Protein AF-0000000085115257 (afdb_homodimer)

Radius of gyration: 22.12 Å; Cα contacts (8 Å, |Δi|>4): 1147; chains: 2; bounding box: 53×61×54 Å

pLDDT: mean 91.23, std 11.28, range [47.62, 98.94]

Foldseek 3Di:
DAAEEEEDFLDPPLCLLVLLQLLLVVCVVVPWQEEEAELDQCFLNVCLQVVDHLVVCVCQALLVLLLVLENVSNWDDSDPRYIYRTHHNQSVCLVVCAVPQAGPVGDRGYDDDDLLQSSLSSCVVCSVVGRYYYYGHHSRPDSSVSNSLLNHQEYEYRAEQAPVRLVRVVVVQVSNVVSCVPHDRNYDYLAYAYEQDDVPDPSSVVSVVVCCVVCVPRHDPQHYHPDPLSVCSSVPPCPDDPSNVVNSVSSVSVSVRSVVSVVVD/DAAEEEEDFLDPPLCLLVLLQLLLVVCVVVPWQEEEAELDQCFLNVCLQVVDHLVVCVCQALLVLLLVLENVSNWADSDPRYIYRTHHNQSVCLVVCAVPQAGPVGDRGYDDDDLLASSLSSCVVCSVVGRYYYYGHHSRPDSSVSNSLLNHQEYEYRAEQAPVRLVRVVVVQVSNVVSCVPHDRNYDYLAYAYEQDDVPDPSSVVSVVVVCVVCVPRHDPQHYHPDPLSVCSSVPRCPDDPSNVVNSVSSVSVSVSSVVSVVVD

Nearest PDB structures (foldseek):
  2bek-assembly2_D  TM=9.098E-01  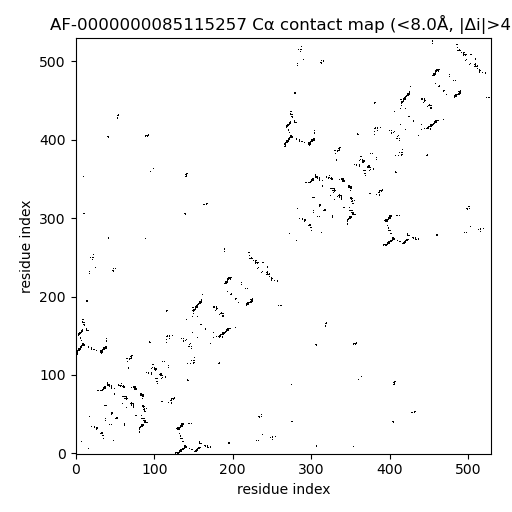e=1.626E-19  Thermus thermophilus HB27
  2bej-assembly1_A  TM=8.970E-01  e=1.491E-18  Thermus thermophilus HB27
  2oze-assembly1_A-2  TM=8.905E-01  e=1.981E-18  Streptococcus pyogenes
  8jmj-assembly1_B  TM=8.571E-01  e=1.573E-16  Helicobacter pylori 26695
  4pfs-assembly1_A  TM=8.790E-01  e=4.631E-16  Mycolicibacterium smegmatis MC2 155

Structure (mmCIF, N/CA/C/O backbone):
data_AF-0000000085115257-model_v1
#
loop_
_entity.id
_entity.type
_entity.pdbx_description
1 polymer 'Chromosome partitioning protein'
#
loop_
_atom_site.group_PDB
_atom_site.id
_atom_site.type_symbol
_atom_site.label_atom_id
_atom_site.label_alt_id
_ato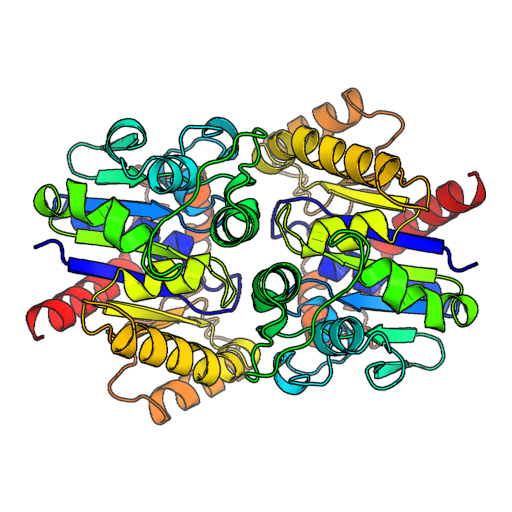m_site.label_comp_id
_atom_site.label_asym_id
_atom_site.label_entity_id
_atom_site.label_seq_id
_atom_site.pdbx_PDB_ins_code
_atom_site.Cartn_x
_atom_site.Cartn_y
_atom_site.Cartn_z
_atom_site.occupancy
_atom_site.B_iso_or_equiv
_atom_site.auth_seq_id
_atom_site.auth_comp_id
_atom_site.auth_asym_id
_atom_site.auth_atom_id
_atom_site.pdbx_PDB_model_num
ATOM 1 N N . MET A 1 1 ? 0.143 25.203 17.266 1 85.44 1 MET A N 1
ATOM 2 C CA . MET A 1 1 ? 0.621 23.984 16.625 1 85.44 1 MET A CA 1
ATOM 3 C C . MET A 1 1 ? -0.409 23.438 15.641 1 85.44 1 MET A C 1
ATOM 5 O O . MET A 1 1 ? -1.613 23.5 15.898 1 85.44 1 MET A O 1
ATOM 9 N N . ALA A 1 2 ? -0.031 23.016 14.406 1 96.69 2 ALA A N 1
ATOM 10 C CA . ALA A 1 2 ? -0.954 22.609 13.359 1 96.69 2 ALA A CA 1
ATOM 11 C C . ALA A 1 2 ? -1.779 21.406 13.789 1 96.69 2 ALA A C 1
ATOM 13 O O . ALA A 1 2 ? -1.256 20.484 14.422 1 96.69 2 ALA A O 1
ATOM 14 N N . ILE A 1 3 ? -3.072 21.5 13.703 1 98.25 3 ILE A N 1
ATOM 15 C CA . ILE A 1 3 ? -3.928 20.328 13.891 1 98.25 3 ILE A CA 1
ATOM 16 C C . ILE A 1 3 ? -3.748 19.359 12.727 1 98.25 3 ILE A C 1
ATOM 18 O O . ILE A 1 3 ? -3.996 19.719 11.57 1 98.25 3 ILE A O 1
ATOM 22 N N . THR A 1 4 ? -3.24 18.156 13.016 1 98.81 4 THR A N 1
ATOM 23 C CA . THR A 1 4 ? -2.992 17.172 11.969 1 98.81 4 THR A CA 1
ATOM 24 C C . THR A 1 4 ? -4.07 16.094 11.977 1 98.81 4 THR A C 1
ATOM 26 O O . THR A 1 4 ? -4.328 15.469 13.008 1 98.81 4 THR A O 1
ATOM 29 N N . ILE A 1 5 ? -4.77 15.883 10.82 1 98.88 5 ILE A N 1
ATOM 30 C CA . ILE A 1 5 ? -5.875 14.945 10.672 1 98.88 5 ILE A CA 1
ATOM 31 C C . ILE A 1 5 ? -5.555 13.938 9.562 1 98.88 5 ILE A C 1
ATOM 33 O O . ILE A 1 5 ? -5.273 14.328 8.43 1 98.88 5 ILE A O 1
ATOM 37 N N . THR A 1 6 ? -5.598 12.656 9.875 1 98.88 6 THR A N 1
ATOM 38 C CA . THR A 1 6 ? -5.383 11.594 8.891 1 98.88 6 THR A CA 1
ATOM 39 C C . THR A 1 6 ? -6.707 10.953 8.5 1 98.88 6 THR A C 1
ATOM 41 O O . THR A 1 6 ? -7.535 10.648 9.359 1 98.88 6 THR A O 1
ATOM 44 N N . MET A 1 7 ? -6.961 10.859 7.145 1 98.31 7 MET A N 1
ATOM 45 C CA . MET A 1 7 ? -8.055 10.047 6.617 1 98.31 7 MET A CA 1
ATOM 46 C C . MET A 1 7 ? -7.598 8.617 6.363 1 98.31 7 MET A C 1
ATOM 48 O O . MET A 1 7 ? -6.625 8.391 5.645 1 98.31 7 MET A O 1
ATOM 52 N N . GLY A 1 8 ? -8.359 7.645 7.035 1 96.62 8 GLY A N 1
ATOM 53 C CA . GLY A 1 8 ? -7.828 6.305 6.848 1 96.62 8 GLY A CA 1
ATOM 54 C C . GLY A 1 8 ? -8.883 5.219 6.977 1 96.62 8 GLY A C 1
ATOM 55 O O . GLY A 1 8 ? -9.969 5.465 7.504 1 96.62 8 GLY A O 1
ATOM 56 N N . ILE A 1 9 ? -8.609 4.086 6.418 1 93.75 9 ILE A N 1
ATOM 57 C CA . ILE A 1 9 ? -9.234 2.768 6.465 1 93.75 9 ILE A CA 1
ATOM 58 C C . ILE A 1 9 ? -8.531 1.827 5.492 1 93.75 9 ILE A C 1
ATOM 60 O O . ILE A 1 9 ? -7.918 2.275 4.52 1 93.75 9 ILE A O 1
ATOM 64 N N . GLN A 1 10 ? -8.461 0.568 5.812 1 90.75 10 GLN A N 1
ATOM 65 C CA . GLN A 1 10 ? -7.715 -0.356 4.965 1 90.75 10 GLN A CA 1
ATOM 66 C C . GLN A 1 10 ? -8.602 -0.924 3.859 1 90.75 10 GLN A C 1
ATOM 68 O O . GLN A 1 10 ? -8.617 -2.137 3.635 1 90.75 10 GLN A O 1
ATOM 73 N N . LYS A 1 11 ? -9.359 -0.089 3.297 1 86.88 11 LYS A N 1
ATOM 74 C CA . LYS A 1 11 ? -10.195 -0.419 2.145 1 86.88 11 LYS A CA 1
ATOM 75 C C . LYS A 1 11 ? -10.117 0.669 1.079 1 86.88 11 LYS A C 1
ATOM 77 O O . LYS A 1 11 ? -10.109 1.86 1.399 1 86.88 11 LYS A O 1
ATOM 82 N N . GLY A 1 12 ? -9.984 0.186 -0.191 1 83.19 12 GLY A N 1
ATOM 83 C CA . GLY A 1 12 ? -9.977 1.11 -1.312 1 83.19 12 GLY A CA 1
ATOM 84 C C . GLY A 1 12 ? -11.367 1.558 -1.729 1 83.19 12 GLY A C 1
ATOM 85 O O . GLY A 1 12 ? -12.359 0.925 -1.369 1 83.19 12 GLY A O 1
ATOM 86 N N . GLY A 1 13 ? -11.461 2.705 -2.355 1 80.94 13 GLY A N 1
ATOM 87 C CA . GLY A 1 13 ? -12.703 3.131 -2.971 1 80.94 13 GLY A CA 1
ATOM 88 C C . GLY A 1 13 ? -13.664 3.773 -1.99 1 80.94 13 GLY A C 1
ATOM 89 O O . GLY A 1 13 ? -14.828 4.031 -2.326 1 80.94 13 GLY A O 1
ATOM 90 N N . CYS A 1 14 ? -13.125 4.145 -0.83 1 84.62 14 CYS A N 1
ATOM 91 C CA . CYS A 1 14 ? -14 4.688 0.198 1 84.62 14 CYS A CA 1
ATOM 92 C C . CYS A 1 14 ? -14.008 6.211 0.158 1 84.62 14 CYS A C 1
ATOM 94 O O . CYS A 1 14 ? -14.633 6.855 1.003 1 84.62 14 CYS A O 1
ATOM 96 N N . GLY A 1 15 ? -13.203 6.832 -0.727 1 88.5 15 GLY A N 1
ATOM 97 C CA . GLY A 1 15 ? -13.234 8.281 -0.889 1 88.5 15 GLY A CA 1
ATOM 98 C C . GLY A 1 15 ? -12.188 8.992 -0.061 1 88.5 15 GLY A C 1
ATOM 99 O O . GLY A 1 15 ? -12.328 10.188 0.233 1 88.5 15 GLY A O 1
ATOM 100 N N . LYS A 1 16 ? -11.172 8.312 0.374 1 93.75 16 LYS A N 1
ATOM 101 C CA . LYS A 1 16 ? -10.141 8.906 1.217 1 93.75 16 LYS A CA 1
ATOM 102 C C . LYS A 1 16 ? -9.508 10.125 0.543 1 93.75 16 LYS A C 1
ATOM 104 O O . LYS A 1 16 ? -9.477 11.211 1.121 1 93.75 16 LYS A O 1
ATOM 109 N N . SER A 1 17 ? -9.031 9.961 -0.7 1 93.5 17 SER A N 1
ATOM 110 C CA . SER A 1 17 ? -8.32 11.023 -1.404 1 93.5 17 SER A CA 1
ATOM 111 C C . SER A 1 17 ? -9.242 12.195 -1.723 1 93.5 17 SER A C 1
ATOM 113 O O . SER A 1 17 ? -8.867 13.352 -1.559 1 93.5 17 SER A O 1
ATOM 115 N N . THR A 1 18 ? -10.469 11.852 -2.156 1 89.81 18 THR A N 1
ATOM 116 C CA . THR A 1 18 ? -11.445 12.891 -2.469 1 89.81 18 THR A CA 1
ATOM 117 C C . THR A 1 18 ? -11.797 13.695 -1.22 1 89.81 18 THR A C 1
ATOM 119 O O . THR A 1 18 ? -11.789 14.93 -1.247 1 89.81 18 THR A O 1
ATOM 122 N N . THR A 1 19 ? -12.062 12.977 -0.128 1 92.56 19 THR A N 1
ATOM 123 C CA . THR A 1 19 ? -12.414 13.641 1.123 1 92.56 19 THR A CA 1
ATOM 124 C C . THR A 1 19 ? -11.258 14.484 1.635 1 92.56 19 THR A C 1
ATOM 126 O O . THR A 1 19 ? -11.461 15.625 2.068 1 92.56 19 THR A O 1
ATOM 129 N N . THR A 1 20 ? -10.047 13.961 1.544 1 96.06 20 THR A N 1
ATOM 130 C CA . THR A 1 20 ? -8.867 14.703 1.974 1 96.06 20 THR A CA 1
ATOM 131 C C . THR A 1 20 ? -8.711 15.984 1.16 1 96.06 20 THR A C 1
ATOM 133 O O . THR A 1 20 ? -8.461 17.062 1.72 1 96.06 20 THR A O 1
ATOM 136 N N . GLY A 1 21 ? -8.867 15.852 -0.143 1 93.94 21 GLY A N 1
ATOM 137 C CA . GLY A 1 21 ? -8.75 17.016 -1.018 1 93.94 21 GLY A CA 1
ATOM 138 C C . GLY A 1 21 ? -9.812 18.062 -0.76 1 93.94 21 GLY A C 1
ATOM 139 O O . GLY A 1 21 ? -9.516 19.25 -0.692 1 93.94 21 GLY A O 1
ATOM 140 N N . VAL A 1 22 ? -11.039 17.641 -0.618 1 91.81 22 VAL A N 1
ATOM 141 C CA . VAL A 1 22 ? -12.164 18.547 -0.388 1 91.81 22 VAL A CA 1
ATOM 142 C C . VAL A 1 22 ? -11.984 19.25 0.956 1 91.81 22 VAL A C 1
ATOM 144 O O . VAL A 1 22 ? -12.203 20.453 1.062 1 91.81 22 VAL A O 1
ATOM 147 N N . LEU A 1 23 ? -11.57 18.484 1.969 1 94.75 23 LEU A N 1
ATOM 148 C CA . LEU A 1 23 ? -11.344 19.062 3.285 1 94.75 23 LEU A CA 1
ATOM 149 C C . LEU A 1 23 ? -10.234 20.109 3.232 1 94.75 23 LEU A C 1
ATOM 151 O O . LEU A 1 23 ? -10.359 21.188 3.809 1 94.75 23 LEU A O 1
ATOM 155 N N . ALA A 1 24 ? -9.133 19.797 2.529 1 96.69 24 ALA A N 1
ATOM 156 C CA . ALA A 1 24 ? -8.031 20.734 2.361 1 96.69 24 ALA A CA 1
ATOM 157 C C . ALA A 1 24 ? -8.516 22.031 1.69 1 96.69 24 ALA A C 1
ATOM 159 O O . ALA A 1 24 ? -8.156 23.125 2.115 1 96.69 24 ALA A O 1
ATOM 160 N N . TYR A 1 25 ? -9.328 21.844 0.738 1 92.88 25 TYR A N 1
ATOM 161 C CA . TYR A 1 25 ? -9.875 22.969 -0.001 1 92.88 25 TYR A CA 1
ATOM 162 C C . TYR A 1 25 ? -10.781 23.828 0.887 1 92.88 25 TYR A C 1
ATOM 164 O O . TYR A 1 25 ? -10.648 25.047 0.93 1 92.88 25 TYR A O 1
ATOM 172 N N . LEU A 1 26 ? -11.695 23.203 1.587 1 93.88 26 LEU A N 1
ATOM 173 C CA . LEU A 1 26 ? -12.648 23.922 2.432 1 93.88 26 LEU A CA 1
ATOM 174 C C . LEU A 1 26 ? -11.93 24.656 3.553 1 93.88 26 LEU A C 1
ATOM 176 O O . LEU A 1 26 ? -12.258 25.812 3.854 1 93.88 26 LEU A O 1
ATOM 180 N N . LEU A 1 27 ? -10.953 24.016 4.164 1 97.12 27 LEU A N 1
ATOM 181 C CA . LEU A 1 27 ? -10.148 24.656 5.195 1 97.12 27 LEU A CA 1
ATOM 182 C C . LEU A 1 27 ? -9.438 25.891 4.641 1 97.12 27 LEU A C 1
ATOM 184 O O . LEU A 1 27 ? -9.461 26.953 5.258 1 97.12 27 LEU A O 1
ATOM 188 N N . SER A 1 28 ? -8.828 25.734 3.443 1 96.5 28 SER A N 1
ATOM 189 C CA . SER A 1 28 ? -8.109 26.844 2.824 1 96.5 28 SER A CA 1
ATOM 190 C C . SER A 1 28 ? -9.062 27.969 2.445 1 96.5 28 SER A C 1
ATOM 192 O O . SER A 1 28 ? -8.727 29.156 2.582 1 96.5 28 SER A O 1
ATOM 194 N N . ARG A 1 29 ? -10.211 27.594 1.957 1 92.25 29 ARG A N 1
ATOM 195 C CA . ARG A 1 29 ? -11.242 28.562 1.6 1 92.25 29 ARG A CA 1
ATOM 196 C C . ARG A 1 29 ? -11.656 29.406 2.811 1 92.25 29 ARG A C 1
ATOM 198 O O . ARG A 1 29 ? -11.93 30.594 2.686 1 92.25 29 ARG A O 1
ATOM 205 N N . ASP A 1 30 ? -11.648 28.797 3.977 1 95.88 30 ASP A N 1
ATOM 206 C CA . ASP A 1 30 ? -12.031 29.469 5.215 1 95.88 30 ASP A CA 1
ATOM 207 C C . ASP A 1 30 ? -10.859 30.25 5.797 1 95.88 30 ASP A C 1
ATOM 209 O O . ASP A 1 30 ? -10.938 30.75 6.918 1 95.88 30 ASP A O 1
ATOM 213 N N . GLY A 1 31 ? -9.664 30.281 5.164 1 97.31 31 GLY A N 1
ATOM 214 C CA . GLY A 1 31 ? -8.57 31.188 5.508 1 97.31 31 GLY A CA 1
ATOM 215 C C . GLY A 1 31 ? -7.453 30.5 6.27 1 97.31 31 GLY A C 1
ATOM 216 O O . GLY A 1 31 ? -6.449 31.141 6.609 1 97.31 31 GLY A O 1
ATOM 217 N N . TYR A 1 32 ? -7.574 29.219 6.504 1 98.5 32 TYR A N 1
ATOM 218 C CA . TYR A 1 32 ? -6.535 28.5 7.227 1 98.5 32 TYR A CA 1
ATOM 219 C C . TYR A 1 32 ? -5.355 28.172 6.316 1 98.5 32 TYR A C 1
ATOM 221 O O . TYR A 1 32 ? -5.535 27.953 5.117 1 98.5 32 TYR A O 1
ATOM 229 N N . ARG A 1 33 ? -4.133 28.266 6.844 1 98.75 33 ARG A N 1
ATOM 230 C CA . ARG A 1 33 ? -2.961 27.734 6.156 1 98.75 33 ARG A CA 1
ATOM 231 C C . ARG A 1 33 ? -2.926 26.219 6.234 1 98.75 33 ARG A C 1
ATOM 233 O O . ARG A 1 33 ? -2.816 25.641 7.32 1 98.75 33 ARG A O 1
ATOM 240 N N . VAL A 1 34 ? -3.041 25.562 5.055 1 98.88 34 VAL A N 1
ATOM 241 C CA . VAL A 1 34 ? -3.262 24.109 5.047 1 98.88 34 VAL A CA 1
ATOM 242 C C . VAL A 1 34 ? -2.145 23.422 4.27 1 98.88 34 VAL A C 1
ATOM 244 O O . VAL A 1 34 ? -1.735 23.906 3.205 1 98.88 34 VAL A O 1
ATOM 247 N N . LEU A 1 35 ? -1.59 22.359 4.805 1 98.94 35 LEU A N 1
ATOM 248 C CA . LEU A 1 35 ? -0.738 21.422 4.082 1 98.94 35 LEU A CA 1
ATOM 249 C C . LEU A 1 35 ? -1.453 20.094 3.867 1 98.94 35 LEU A C 1
ATOM 251 O O . LEU A 1 35 ? -1.913 19.469 4.828 1 98.94 35 LEU A O 1
ATOM 255 N N . ALA A 1 36 ? -1.668 19.703 2.65 1 98.88 36 ALA A N 1
ATOM 256 C CA . ALA A 1 36 ? -2.117 18.359 2.318 1 98.88 36 ALA A CA 1
ATOM 257 C C . ALA A 1 36 ? -0.93 17.438 2.049 1 98.88 36 ALA A C 1
ATOM 259 O O . ALA A 1 36 ? -0.017 17.797 1.3 1 98.88 36 ALA A O 1
ATOM 260 N N . VAL A 1 37 ? -0.889 16.297 2.689 1 98.94 37 VAL A N 1
ATOM 261 C CA . VAL A 1 37 ? 0.183 15.312 2.525 1 98.94 37 VAL A CA 1
ATOM 262 C C . VAL A 1 37 ? -0.369 14.039 1.888 1 98.94 37 VAL A C 1
ATOM 264 O O . VAL A 1 37 ? -1.339 13.461 2.383 1 98.94 37 VAL A O 1
ATOM 267 N N . ASP A 1 38 ? 0.227 13.625 0.771 1 98.81 38 ASP A N 1
ATOM 268 C CA . ASP A 1 38 ? -0.141 12.383 0.099 1 98.81 38 ASP A CA 1
ATOM 269 C C . ASP A 1 38 ? 0.791 11.242 0.503 1 98.81 38 ASP A C 1
ATOM 271 O O . ASP A 1 38 ? 1.964 11.227 0.126 1 98.81 38 ASP A O 1
ATOM 275 N N . MET A 1 39 ? 0.239 10.25 1.273 1 98.75 39 MET A N 1
ATOM 276 C CA . MET A 1 39 ? 1.039 9.109 1.706 1 98.75 39 MET A CA 1
ATOM 277 C C . MET A 1 39 ? 0.641 7.848 0.948 1 98.75 39 MET A C 1
ATOM 279 O O . MET A 1 39 ? 0.961 6.738 1.373 1 98.75 39 MET A O 1
ATOM 283 N N . ASP A 1 40 ? -0.081 7.988 -0.141 1 97.75 40 ASP A N 1
ATOM 284 C CA . ASP A 1 40 ? -0.459 6.879 -1.009 1 97.75 40 ASP A CA 1
ATOM 285 C C . ASP A 1 40 ? 0.36 6.883 -2.297 1 97.75 40 ASP A C 1
ATOM 287 O O . ASP A 1 40 ? 0.311 7.844 -3.066 1 97.75 40 ASP A O 1
ATOM 291 N N . SER A 1 41 ? 0.965 5.797 -2.594 1 96.56 41 SER A N 1
ATOM 292 C CA . SER A 1 41 ? 1.83 5.688 -3.764 1 96.56 41 SER A CA 1
ATOM 293 C C . SER A 1 41 ? 1.034 5.836 -5.055 1 96.56 41 SER A C 1
ATOM 295 O O . SER A 1 41 ? 1.606 6.086 -6.117 1 96.56 41 SER A O 1
ATOM 297 N N . GLN A 1 42 ? -0.239 5.688 -5.012 1 93.69 42 GLN A N 1
ATOM 298 C CA . GLN A 1 42 ? -1.068 5.883 -6.195 1 93.69 42 GLN A CA 1
ATOM 299 C C . GLN A 1 42 ? -1.105 7.352 -6.609 1 93.69 42 GLN A C 1
ATOM 301 O O . GLN A 1 42 ? -1.336 7.664 -7.777 1 93.69 42 GLN A O 1
ATOM 306 N N . GLY A 1 43 ? -0.93 8.266 -5.629 1 95.19 43 GLY A N 1
ATOM 307 C CA . GLY A 1 43 ? -0.815 9.688 -5.918 1 95.19 43 GLY A CA 1
ATOM 308 C C . GLY A 1 43 ? -2.137 10.328 -6.293 1 95.19 43 GLY A C 1
ATOM 309 O O . GLY A 1 43 ? -2.166 11.336 -6.996 1 95.19 43 GLY A O 1
ATOM 310 N N . ASN A 1 44 ? -3.305 9.75 -5.852 1 92.12 44 ASN A N 1
ATOM 311 C CA . ASN A 1 44 ? -4.605 10.289 -6.23 1 92.12 44 ASN A CA 1
ATOM 312 C C . ASN A 1 44 ? -4.809 11.695 -5.672 1 92.12 44 ASN A C 1
ATOM 314 O O . ASN A 1 44 ? -5.312 12.578 -6.367 1 92.12 44 ASN A O 1
ATOM 318 N N . LEU A 1 45 ? -4.449 11.906 -4.395 1 95.25 45 LEU A N 1
ATOM 319 C CA . LEU A 1 45 ? -4.547 13.242 -3.816 1 95.25 45 LEU A CA 1
ATOM 320 C C . LEU A 1 45 ? -3.648 14.227 -4.559 1 95.25 45 LEU A C 1
ATOM 322 O O . LEU A 1 45 ? -4.055 15.359 -4.836 1 95.25 45 LEU A O 1
ATOM 326 N N . THR A 1 46 ? -2.402 13.773 -4.875 1 96.44 46 THR A N 1
ATOM 327 C CA . THR A 1 46 ? -1.444 14.586 -5.617 1 96.44 46 THR A CA 1
ATOM 328 C C . THR A 1 46 ? -2.041 15.055 -6.941 1 96.44 46 THR A C 1
ATOM 330 O O . THR A 1 46 ? -1.997 16.234 -7.262 1 96.44 46 THR A O 1
ATOM 333 N N . GLU A 1 47 ? -2.646 14.133 -7.621 1 91.44 47 GLU A N 1
ATOM 334 C CA . GLU A 1 47 ? -3.225 14.453 -8.922 1 91.44 47 GLU A CA 1
ATOM 335 C C . GLU A 1 47 ? -4.43 15.383 -8.773 1 91.44 47 GLU A C 1
ATOM 337 O O . GLU A 1 47 ? -4.605 16.312 -9.57 1 91.44 47 GLU A O 1
ATOM 342 N N . LEU A 1 48 ? -5.199 15.094 -7.812 1 90.19 48 LEU A N 1
ATOM 343 C CA . LEU A 1 48 ? -6.402 15.883 -7.562 1 90.19 48 LEU A CA 1
ATOM 344 C C . LEU A 1 48 ? -6.055 17.344 -7.285 1 90.19 48 LEU A C 1
ATOM 346 O O . LEU A 1 48 ? -6.668 18.25 -7.852 1 90.19 48 LEU A O 1
ATOM 350 N N . LEU A 1 49 ? -5.059 17.594 -6.512 1 93.94 49 LEU A N 1
ATOM 351 C CA . LEU A 1 49 ? -4.77 18.953 -6.051 1 93.94 49 LEU A CA 1
ATOM 352 C C . LEU A 1 49 ? -3.834 19.672 -7.023 1 93.94 49 LEU A C 1
ATOM 354 O O . LEU A 1 49 ? -3.965 20.875 -7.242 1 93.94 49 LEU A O 1
ATOM 358 N N . SER A 1 50 ? -2.842 18.938 -7.559 1 93.06 50 SER A N 1
ATOM 359 C CA . SER A 1 50 ? -1.861 19.578 -8.438 1 93.06 50 SER A CA 1
ATOM 360 C C . SER A 1 50 ? -2.369 19.656 -9.867 1 93.06 50 SER A C 1
ATOM 362 O O . SER A 1 50 ? -1.826 20.391 -10.688 1 93.06 50 SER A O 1
ATOM 364 N N . ARG A 1 51 ? -3.32 18.766 -10.227 1 87.12 51 ARG A N 1
ATOM 365 C CA . ARG A 1 51 ? -3.881 18.641 -11.57 1 87.12 51 ARG A CA 1
ATOM 366 C C . ARG A 1 51 ? -2.826 18.172 -12.562 1 87.12 51 ARG A C 1
ATOM 368 O O . ARG A 1 51 ? -2.906 18.469 -13.758 1 87.12 51 ARG A O 1
ATOM 375 N N . LYS A 1 52 ? -1.85 17.516 -12.055 1 88.31 52 LYS A N 1
ATOM 376 C CA . LYS A 1 52 ? -0.782 16.906 -12.844 1 88.31 52 LYS A CA 1
ATOM 377 C C . LYS A 1 52 ? -0.632 15.43 -12.523 1 88.31 52 LYS A C 1
ATOM 379 O O . LYS A 1 52 ? -0.941 14.992 -11.414 1 88.31 52 LYS A O 1
ATOM 384 N N . PRO A 1 53 ? -0.178 14.609 -13.531 1 89 53 PRO A N 1
ATOM 385 C CA . PRO A 1 53 ? 0.118 13.211 -13.211 1 89 53 PRO A CA 1
ATOM 386 C C . PRO A 1 53 ? 1.139 13.07 -12.086 1 89 53 PRO A C 1
ATOM 388 O O . PRO A 1 53 ? 2.109 13.828 -12.023 1 89 53 PRO A O 1
ATOM 391 N N . SER A 1 54 ? 0.906 12.125 -11.188 1 93.19 54 SER A N 1
ATOM 392 C CA . SER A 1 54 ? 1.749 11.945 -10.008 1 93.19 54 SER A CA 1
ATOM 393 C C . SER A 1 54 ? 3.188 11.625 -10.406 1 93.19 54 SER A C 1
ATOM 395 O O . SER A 1 54 ? 4.125 11.977 -9.68 1 93.19 54 SER A O 1
ATOM 397 N N . ASN A 1 55 ? 3.34 11.039 -11.555 1 90.5 55 ASN A N 1
ATOM 398 C CA . ASN A 1 55 ? 4.676 10.648 -12 1 90.5 55 ASN A CA 1
ATOM 399 C C . ASN A 1 55 ? 5.551 11.867 -12.273 1 90.5 55 ASN A C 1
ATOM 401 O O . ASN A 1 55 ? 6.773 11.75 -12.375 1 90.5 55 ASN A O 1
ATOM 405 N N . GLU A 1 56 ? 5.004 13.031 -12.445 1 92.5 56 GLU A N 1
ATOM 406 C CA . GLU A 1 56 ? 5.758 14.266 -12.648 1 92.5 56 GLU A CA 1
ATOM 407 C C . GLU A 1 56 ? 6.469 14.703 -11.367 1 92.5 56 GLU A C 1
ATOM 409 O O . GLU A 1 56 ? 7.328 15.578 -11.398 1 92.5 56 GLU A O 1
ATOM 414 N N . PHE A 1 57 ? 6.137 14.047 -10.281 1 96.31 57 PHE A N 1
ATOM 415 C CA . PHE A 1 57 ? 6.719 14.43 -9 1 96.31 57 PHE A CA 1
ATOM 416 C C . PHE A 1 57 ? 7.793 13.438 -8.578 1 96.31 57 PHE A C 1
ATOM 418 O O . PHE A 1 57 ? 8.086 13.297 -7.391 1 96.31 57 PHE A O 1
ATOM 425 N N . THR A 1 58 ? 8.375 12.734 -9.555 1 94.62 58 THR A N 1
ATOM 426 C CA . THR A 1 58 ? 9.523 11.883 -9.289 1 94.62 58 THR A CA 1
ATOM 427 C C . THR A 1 58 ? 10.688 12.703 -8.727 1 94.62 58 THR A C 1
ATOM 429 O O . THR A 1 58 ? 10.984 13.789 -9.219 1 94.62 58 THR A O 1
ATOM 432 N N . GLU A 1 59 ? 11.258 12.297 -7.633 1 96.69 59 GLU A N 1
ATOM 433 C CA . GLU A 1 59 ? 12.359 12.922 -6.906 1 96.69 59 GLU A CA 1
ATOM 434 C C . GLU A 1 59 ? 11.914 14.211 -6.234 1 96.69 59 GLU A C 1
ATOM 436 O O . GLU A 1 59 ? 12.75 15 -5.777 1 96.69 59 GLU A O 1
ATOM 441 N N . LYS A 1 60 ? 10.633 14.5 -6.18 1 97.31 60 LYS A N 1
ATOM 442 C CA . LYS A 1 60 ? 10.078 15.719 -5.613 1 97.31 60 LYS A CA 1
ATOM 443 C C . LYS A 1 60 ? 8.828 15.43 -4.781 1 97.31 60 LYS A C 1
ATOM 445 O O . LYS A 1 60 ? 7.812 16.109 -4.914 1 97.31 60 LYS A O 1
ATOM 450 N N . SER A 1 61 ? 8.922 14.375 -3.994 1 98.56 61 SER A N 1
ATOM 451 C CA . SER A 1 61 ? 7.723 13.914 -3.297 1 98.56 61 SER A CA 1
ATOM 452 C C . SER A 1 61 ? 7.965 13.812 -1.794 1 98.56 61 SER A C 1
ATOM 454 O O . SER A 1 61 ? 9.039 14.18 -1.306 1 98.56 61 SER A O 1
ATOM 456 N N . VAL A 1 62 ? 6.949 13.359 -1.062 1 98.88 62 VAL A N 1
ATOM 457 C CA . VAL A 1 62 ? 6.992 13.133 0.379 1 98.88 62 VAL A CA 1
ATOM 458 C C . VAL A 1 62 ? 8.086 12.133 0.716 1 98.88 62 VAL A C 1
ATOM 460 O O . VAL A 1 62 ? 8.711 12.211 1.779 1 98.88 62 VAL A O 1
ATOM 463 N N . LEU A 1 63 ? 8.406 11.203 -0.215 1 98.62 63 LEU A N 1
ATOM 464 C CA . LEU A 1 63 ? 9.445 10.203 0.019 1 98.62 63 LEU A CA 1
ATOM 465 C C . LEU A 1 63 ? 10.805 10.867 0.206 1 98.62 63 LEU A C 1
ATOM 467 O O . LEU A 1 63 ? 11.484 10.633 1.208 1 98.62 63 LEU A O 1
ATOM 471 N N . GLU A 1 64 ? 11.164 11.758 -0.734 1 98.38 64 GLU A N 1
ATOM 472 C CA . GLU A 1 64 ? 12.43 12.461 -0.625 1 98.38 64 GLU A CA 1
ATOM 473 C C . GLU A 1 64 ? 12.438 13.406 0.576 1 98.38 64 GLU A C 1
ATOM 475 O O . GLU A 1 64 ? 13.469 13.57 1.234 1 98.38 64 GLU A O 1
ATOM 480 N N . ALA A 1 65 ? 11.297 14.055 0.821 1 98.62 65 ALA A N 1
ATOM 481 C CA . ALA A 1 65 ? 11.172 14.906 1.999 1 98.62 65 ALA A CA 1
ATOM 482 C C . ALA A 1 65 ? 11.539 14.148 3.27 1 98.62 65 ALA A C 1
ATOM 484 O O . ALA A 1 65 ? 12.258 14.664 4.129 1 98.62 65 ALA A O 1
ATOM 485 N N . MET A 1 66 ? 11.031 12.875 3.414 1 98.44 66 MET A N 1
ATOM 486 C CA . MET A 1 66 ? 11.312 12.039 4.578 1 98.44 66 MET A CA 1
ATOM 487 C C . MET A 1 66 ? 12.758 11.57 4.574 1 98.44 66 MET A C 1
ATOM 489 O O . MET A 1 66 ? 13.422 11.57 5.617 1 98.44 66 MET A O 1
ATOM 493 N N . GLN A 1 67 ? 13.227 11.156 3.4 1 97.69 67 GLN A N 1
ATOM 494 C CA . GLN A 1 67 ? 14.602 10.68 3.287 1 97.69 67 GLN A CA 1
ATOM 495 C C . GLN A 1 67 ? 15.594 11.766 3.705 1 97.69 67 GLN A C 1
ATOM 497 O O . GLN A 1 67 ? 16.562 11.484 4.418 1 97.69 67 GLN A O 1
ATOM 502 N N . GLU A 1 68 ? 15.328 13 3.336 1 96.12 68 GLU A N 1
ATOM 503 C CA . GLU A 1 68 ? 16.234 14.117 3.607 1 96.12 68 GLU A CA 1
ATOM 504 C C . GLU A 1 68 ? 15.867 14.812 4.914 1 96.12 68 GLU A C 1
ATOM 506 O O . GLU A 1 68 ? 16.594 15.688 5.383 1 96.12 68 GLU A O 1
ATOM 511 N N . ARG A 1 69 ? 14.781 14.469 5.508 1 95.88 69 ARG A N 1
ATOM 512 C CA . ARG A 1 69 ? 14.25 15.117 6.711 1 95.88 69 ARG A CA 1
ATOM 513 C C . ARG A 1 69 ? 14.125 16.625 6.516 1 95.88 69 ARG A C 1
ATOM 515 O O . ARG A 1 69 ? 14.508 17.406 7.391 1 95.88 69 ARG A O 1
ATOM 522 N N . ASP A 1 70 ? 13.711 17 5.348 1 97.31 70 ASP A N 1
ATOM 523 C CA . ASP A 1 70 ? 13.492 18.391 4.957 1 97.31 70 ASP A CA 1
ATOM 524 C C . ASP A 1 70 ? 12.367 18.5 3.928 1 97.31 70 ASP A C 1
ATOM 526 O O . ASP A 1 70 ? 12.602 18.375 2.725 1 97.31 70 ASP A O 1
ATOM 530 N N . PRO A 1 71 ? 11.164 18.859 4.422 1 98.12 71 PRO A N 1
ATOM 531 C CA . PRO A 1 71 ? 10.023 18.859 3.504 1 98.12 71 PRO A CA 1
ATOM 532 C C . PRO A 1 71 ? 9.953 20.109 2.639 1 98.12 71 PRO A C 1
ATOM 534 O O . PRO A 1 71 ? 9.273 20.125 1.613 1 98.12 71 PRO A O 1
ATOM 537 N N . GLU A 1 72 ? 10.648 21.203 2.928 1 97.88 72 GLU A N 1
ATOM 538 C CA . GLU A 1 72 ? 10.453 22.531 2.342 1 97.88 72 GLU A CA 1
ATOM 539 C C . GLU A 1 72 ? 10.656 22.5 0.83 1 97.88 72 GLU A C 1
ATOM 541 O O . GLU A 1 72 ? 9.828 23.016 0.075 1 97.88 72 GLU A O 1
ATOM 546 N N . PRO A 1 73 ? 11.797 21.812 0.361 1 98.19 73 PRO A N 1
ATOM 547 C CA . PRO A 1 73 ? 12.039 21.844 -1.084 1 98.19 73 PRO A CA 1
ATOM 548 C C . PRO A 1 73 ? 11 21.031 -1.865 1 98.19 73 PRO A C 1
ATOM 550 O O . PRO A 1 73 ? 10.938 21.125 -3.094 1 98.19 73 PRO A O 1
ATOM 553 N N . TYR A 1 74 ? 10.164 20.312 -1.188 1 98.5 74 TYR A N 1
ATOM 554 C CA . TYR A 1 74 ? 9.289 19.359 -1.861 1 98.5 74 TYR A CA 1
ATOM 555 C C . TYR A 1 74 ? 7.832 19.797 -1.785 1 98.5 74 TYR A C 1
ATOM 557 O O . TYR A 1 74 ? 6.938 19.109 -2.291 1 98.5 74 TYR A O 1
ATOM 565 N N . ILE A 1 75 ? 7.594 20.922 -1.193 1 98.5 75 ILE A N 1
ATOM 566 C CA . ILE A 1 75 ? 6.25 21.469 -1.057 1 98.5 75 ILE A CA 1
ATOM 567 C C . ILE A 1 75 ? 5.82 22.109 -2.373 1 98.5 75 ILE A C 1
ATOM 569 O O . ILE A 1 75 ? 6.586 22.859 -2.988 1 98.5 75 ILE A O 1
ATOM 573 N N . VAL A 1 76 ? 4.637 21.75 -2.822 1 98.06 76 VAL A N 1
ATOM 574 C CA . VAL A 1 76 ? 4.031 22.328 -4.016 1 98.06 76 VAL A CA 1
ATOM 575 C C . VAL A 1 76 ? 2.906 23.281 -3.613 1 98.06 76 VAL A C 1
ATOM 577 O O . VAL A 1 76 ? 1.997 22.906 -2.871 1 98.06 76 VAL A O 1
ATOM 580 N N . LYS A 1 77 ? 2.969 24.5 -4.09 1 97.5 77 LYS A N 1
ATOM 581 C CA . LYS A 1 77 ? 1.901 25.469 -3.818 1 97.5 77 LYS A CA 1
ATOM 582 C C . LYS A 1 77 ? 0.675 25.188 -4.684 1 97.5 77 LYS A C 1
ATOM 584 O O . LYS A 1 77 ? 0.778 25.094 -5.906 1 97.5 77 LYS A O 1
ATOM 589 N N . VAL A 1 78 ? -0.409 24.922 -4.102 1 95.75 78 VAL A N 1
ATOM 590 C CA . VAL A 1 78 ? -1.666 24.703 -4.812 1 95.75 78 VAL A CA 1
ATOM 591 C C . VAL A 1 78 ? -2.395 26.031 -4.98 1 95.75 78 VAL A C 1
ATOM 593 O O . VAL A 1 78 ? -2.838 26.375 -6.078 1 95.75 78 VAL A O 1
ATOM 596 N N . ASN A 1 79 ? -2.562 26.797 -3.967 1 93.56 79 ASN A N 1
ATOM 597 C CA . ASN A 1 79 ? -3.045 28.172 -3.943 1 93.56 79 ASN A CA 1
ATOM 598 C C . ASN A 1 79 ? -2.482 28.938 -2.75 1 93.56 79 ASN A C 1
ATOM 600 O O . ASN A 1 79 ? -1.528 28.5 -2.111 1 93.56 79 ASN A O 1
ATOM 604 N N . ASP A 1 80 ? -2.912 30.125 -2.414 1 96 80 ASP A N 1
ATOM 605 C CA . ASP A 1 80 ? -2.311 31.016 -1.436 1 96 80 ASP A CA 1
ATOM 606 C C . ASP A 1 80 ? -2.373 30.422 -0.031 1 96 80 ASP A C 1
ATOM 608 O O . ASP A 1 80 ? -1.547 30.75 0.824 1 96 80 ASP A O 1
ATOM 612 N N . ARG A 1 81 ? -3.344 29.5 0.234 1 97.81 81 ARG A N 1
ATOM 613 C CA . ARG A 1 81 ? -3.531 29 1.589 1 97.81 81 ARG A CA 1
ATOM 614 C C . ARG A 1 81 ? -3.426 27.484 1.623 1 97.81 81 ARG A C 1
ATOM 616 O O . ARG A 1 81 ? -3.689 26.859 2.654 1 97.81 81 ARG A O 1
ATOM 623 N N . LEU A 1 82 ? -3.076 26.875 0.45 1 98.19 82 LEU A N 1
ATOM 624 C CA . LEU A 1 82 ? -3.039 25.406 0.365 1 98.19 82 LEU A CA 1
ATOM 625 C C . LEU A 1 82 ? -1.753 24.938 -0.302 1 98.19 82 LEU A C 1
ATOM 627 O O . LEU A 1 82 ? -1.472 25.297 -1.446 1 98.19 82 LEU A O 1
ATOM 631 N N . ASP A 1 83 ? -0.969 24.203 0.467 1 98.81 83 ASP A N 1
ATOM 632 C CA . ASP A 1 83 ? 0.233 23.547 -0.039 1 98.81 83 ASP A CA 1
ATOM 633 C C . ASP A 1 83 ? 0.048 22.031 -0.099 1 98.81 83 ASP A C 1
ATOM 635 O O . ASP A 1 83 ? -0.832 21.484 0.566 1 98.81 83 ASP A O 1
ATOM 639 N N . LEU A 1 84 ? 0.834 21.406 -0.947 1 98.75 84 LEU A N 1
ATOM 640 C CA . LEU A 1 84 ? 0.792 19.969 -1.159 1 98.75 84 LEU A CA 1
ATOM 641 C C . LEU A 1 84 ? 2.184 19.359 -1.027 1 98.75 84 LEU A C 1
ATOM 643 O O . LEU A 1 84 ? 3.156 19.891 -1.562 1 98.75 84 LEU A O 1
ATOM 647 N N . LEU A 1 85 ? 2.344 18.438 -0.208 1 98.88 85 LEU A N 1
ATOM 648 C CA . LEU A 1 85 ? 3.467 17.5 -0.251 1 98.88 85 LEU A CA 1
ATOM 649 C C . LEU A 1 85 ? 3.107 16.25 -1.045 1 98.88 85 LEU A C 1
ATOM 651 O O . LEU A 1 85 ? 2.391 15.375 -0.547 1 98.88 85 LEU A O 1
ATOM 655 N N . PRO A 1 86 ? 3.543 16.078 -2.303 1 98.75 86 PRO A N 1
ATOM 656 C CA . PRO A 1 86 ? 3.014 15.109 -3.262 1 98.75 86 PRO A CA 1
ATOM 657 C C . PRO A 1 86 ? 3.611 13.711 -3.08 1 98.75 86 PRO A C 1
ATOM 659 O O . PRO A 1 86 ? 4.605 13.555 -2.367 1 98.75 86 PRO A O 1
ATOM 662 N N . ALA A 1 87 ? 2.963 12.766 -3.641 1 98.19 87 ALA A N 1
ATOM 663 C CA . ALA A 1 87 ? 3.439 11.383 -3.729 1 98.19 87 ALA A CA 1
ATOM 664 C C . ALA A 1 87 ? 3.498 10.914 -5.18 1 98.19 87 ALA A C 1
ATOM 666 O O . ALA A 1 87 ? 2.91 11.539 -6.062 1 98.19 87 ALA A O 1
ATOM 667 N N . ASN A 1 88 ? 4.211 9.953 -5.449 1 95.81 88 ASN A N 1
ATOM 668 C CA . ASN A 1 88 ? 4.23 9.18 -6.684 1 95.81 88 ASN A CA 1
ATOM 669 C C . ASN A 1 88 ? 4.477 7.695 -6.406 1 95.81 88 ASN A C 1
ATOM 671 O O . ASN A 1 88 ? 4.539 7.277 -5.25 1 95.81 88 ASN A O 1
ATOM 675 N N . ASN A 1 89 ? 4.629 6.914 -7.379 1 94.25 89 ASN A N 1
ATOM 676 C CA . ASN A 1 89 ? 4.652 5.461 -7.254 1 94.25 89 ASN A CA 1
ATOM 677 C C . ASN A 1 89 ? 5.863 4.984 -6.453 1 94.25 89 ASN A C 1
ATOM 679 O O . ASN A 1 89 ? 5.828 3.912 -5.848 1 94.25 89 ASN A O 1
ATOM 683 N N . PHE A 1 90 ? 6.91 5.766 -6.414 1 96.81 90 PHE A N 1
ATOM 684 C CA . PHE A 1 90 ? 8.133 5.332 -5.746 1 96.81 90 PHE A CA 1
ATOM 685 C C . PHE A 1 90 ? 7.961 5.355 -4.23 1 96.81 90 PHE A C 1
ATOM 687 O O . PHE A 1 90 ? 8.766 4.777 -3.5 1 96.81 90 PHE A O 1
ATOM 694 N N . LEU A 1 91 ? 6.875 6.016 -3.799 1 98.06 91 LEU A N 1
ATOM 695 C CA . LEU A 1 91 ? 6.562 5.949 -2.375 1 98.06 91 LEU A CA 1
ATOM 696 C C . LEU A 1 91 ? 6.344 4.508 -1.932 1 98.06 91 LEU A C 1
ATOM 698 O O . LEU A 1 91 ? 6.457 4.195 -0.744 1 98.06 91 LEU A O 1
ATOM 702 N N . ALA A 1 92 ? 6.105 3.564 -2.814 1 97 92 ALA A N 1
ATOM 703 C CA . ALA A 1 92 ? 5.945 2.143 -2.527 1 97 92 ALA A CA 1
ATOM 704 C C . ALA A 1 92 ? 7.238 1.539 -1.993 1 97 92 ALA A C 1
ATOM 706 O O . ALA A 1 92 ? 7.227 0.471 -1.377 1 97 92 ALA A O 1
ATOM 707 N N . THR A 1 93 ? 8.406 2.221 -2.234 1 96.81 93 THR A N 1
ATOM 708 C CA . THR A 1 93 ? 9.695 1.71 -1.789 1 96.81 93 THR A CA 1
ATOM 709 C C . THR A 1 93 ? 10.023 2.225 -0.391 1 96.81 93 THR A C 1
ATOM 711 O O . THR A 1 93 ? 11.094 1.928 0.148 1 96.81 93 THR A O 1
ATOM 714 N N . PHE A 1 94 ? 9.102 2.949 0.243 1 98.19 94 PHE A N 1
ATOM 715 C CA . PHE A 1 94 ? 9.258 3.549 1.562 1 98.19 94 PHE A CA 1
ATOM 716 C C . PHE A 1 94 ? 9.68 2.498 2.586 1 98.19 94 PHE A C 1
ATOM 718 O O . PHE A 1 94 ? 10.656 2.686 3.311 1 98.19 94 PHE A O 1
ATOM 725 N N . PRO A 1 95 ? 9.039 1.273 2.666 1 96.44 95 PRO A N 1
ATOM 726 C CA . PRO A 1 95 ? 9.461 0.277 3.654 1 96.44 95 PRO A CA 1
ATOM 727 C C . PRO A 1 95 ? 10.891 -0.206 3.436 1 96.44 95 PRO A C 1
ATOM 729 O O . PRO A 1 95 ? 11.664 -0.322 4.395 1 96.44 95 PRO A O 1
ATOM 732 N N . ARG A 1 96 ? 11.25 -0.439 2.178 1 95.25 96 ARG A N 1
ATOM 733 C CA . ARG A 1 96 ? 12.625 -0.859 1.903 1 95.25 96 ARG A CA 1
ATOM 734 C C . ARG A 1 96 ? 13.625 0.15 2.453 1 95.25 96 ARG A C 1
ATOM 736 O O . ARG A 1 96 ? 14.594 -0.227 3.115 1 95.25 96 ARG A O 1
ATOM 743 N N . TRP A 1 97 ? 13.344 1.416 2.189 1 97.19 97 TRP A N 1
ATOM 744 C CA . TRP A 1 97 ? 14.25 2.463 2.637 1 97.19 97 TRP A CA 1
ATOM 745 C C . TRP A 1 97 ? 14.32 2.508 4.16 1 97.19 97 TRP A C 1
ATOM 747 O O . TRP A 1 97 ? 15.414 2.57 4.734 1 97.19 97 TRP A O 1
ATOM 757 N N . ILE A 1 98 ? 13.18 2.455 4.898 1 95.94 98 ILE A N 1
ATOM 758 C CA . ILE A 1 98 ? 13.195 2.641 6.344 1 95.94 98 ILE A CA 1
ATOM 759 C C . ILE A 1 98 ? 13.93 1.479 7.008 1 95.94 98 ILE A C 1
ATOM 761 O O . ILE A 1 98 ? 14.562 1.652 8.055 1 95.94 98 ILE A O 1
ATOM 765 N N . TYR A 1 99 ? 13.953 0.273 6.359 1 93.88 99 TYR A N 1
ATOM 766 C CA . TYR A 1 99 ? 14.5 -0.893 7.043 1 93.88 99 TYR A CA 1
ATOM 767 C C . TYR A 1 99 ? 15.922 -1.184 6.57 1 93.88 99 TYR A C 1
ATOM 769 O O . TYR A 1 99 ? 16.703 -1.818 7.285 1 93.88 99 TYR A O 1
ATOM 777 N N . THR A 1 100 ? 16.281 -0.697 5.355 1 94.31 100 THR A N 1
ATOM 778 C CA . THR A 1 100 ? 17.594 -1.059 4.82 1 94.31 100 THR A CA 1
ATOM 779 C C . THR A 1 100 ? 18.453 0.184 4.613 1 94.31 100 THR A C 1
ATOM 781 O O . THR A 1 100 ? 19.672 0.084 4.473 1 94.31 100 THR A O 1
ATOM 784 N N . GLY A 1 101 ? 17.859 1.323 4.477 1 96.62 101 GLY A N 1
ATOM 785 C CA . GLY A 1 101 ? 18.578 2.547 4.148 1 96.62 101 GLY A CA 1
ATOM 786 C C . GLY A 1 101 ? 18.75 2.762 2.656 1 96.62 101 GLY A C 1
ATOM 787 O O . GLY A 1 101 ? 19.203 3.822 2.223 1 96.62 101 GLY A O 1
ATOM 788 N N . GLU A 1 102 ? 18.312 1.809 1.852 1 95.94 102 GLU A N 1
ATOM 789 C CA . GLU A 1 102 ? 18.5 1.885 0.406 1 95.94 102 GLU A CA 1
ATOM 790 C C . GLU A 1 102 ? 17.344 2.625 -0.262 1 95.94 102 GLU A C 1
ATOM 792 O O . GLU A 1 102 ? 16.172 2.246 -0.104 1 95.94 102 GLU A O 1
ATOM 797 N N . THR A 1 103 ? 17.625 3.689 -1.016 1 96.56 103 THR A N 1
ATOM 798 C CA . THR A 1 103 ? 16.609 4.441 -1.746 1 96.56 103 THR A CA 1
ATOM 799 C C . THR A 1 103 ? 16.375 3.832 -3.127 1 96.56 103 THR A C 1
ATOM 801 O O . THR A 1 103 ? 17.172 3.006 -3.588 1 96.56 103 THR A O 1
ATOM 804 N N . TYR A 1 104 ? 15.266 4.254 -3.814 1 93.38 104 TYR A N 1
ATOM 805 C CA . TYR A 1 104 ? 14.961 3.693 -5.125 1 93.38 104 TYR A CA 1
ATOM 806 C C . TYR A 1 104 ? 15.953 4.184 -6.176 1 93.38 104 TYR A C 1
ATOM 808 O O . TYR A 1 104 ? 16.031 3.631 -7.273 1 93.38 104 TYR A O 1
ATOM 816 N N . LEU A 1 105 ? 16.812 5.184 -5.809 1 93.38 105 LEU A N 1
ATOM 817 C CA . LEU A 1 105 ? 17.844 5.707 -6.703 1 93.38 105 LEU A CA 1
ATOM 818 C C . LEU A 1 105 ? 19.172 5.02 -6.457 1 93.38 105 LEU A C 1
ATOM 820 O O . LEU A 1 105 ? 20.172 5.355 -7.094 1 93.38 105 LEU A O 1
ATOM 824 N N . GLY A 1 106 ? 19.203 4.109 -5.512 1 93.12 106 GLY A N 1
ATOM 825 C CA . GLY A 1 106 ? 20.422 3.371 -5.238 1 93.12 106 GLY A CA 1
ATOM 826 C C . GLY A 1 106 ? 21.312 4.035 -4.199 1 93.12 106 GLY A C 1
ATOM 827 O O . GLY A 1 106 ? 22.406 3.566 -3.92 1 93.12 106 GLY A O 1
ATOM 828 N N . LYS A 1 107 ? 20.859 5.145 -3.607 1 94.88 107 LYS A N 1
ATOM 829 C CA . LYS A 1 107 ? 21.594 5.797 -2.525 1 94.88 107 LYS A CA 1
ATOM 830 C C . LYS A 1 107 ? 21.312 5.129 -1.185 1 94.88 107 LYS A C 1
ATOM 832 O O . LYS A 1 107 ? 20.297 4.453 -1.028 1 94.88 107 LYS A O 1
ATOM 837 N N . TYR A 1 108 ? 22.266 5.281 -0.262 1 96.12 108 TYR A N 1
ATOM 838 C CA . TYR A 1 108 ? 22.094 4.766 1.092 1 96.12 108 TYR A CA 1
ATOM 839 C C . TYR A 1 108 ? 21.922 5.902 2.09 1 96.12 108 TYR A C 1
ATOM 841 O O . TYR A 1 108 ? 22.859 6.668 2.346 1 96.12 108 TYR A O 1
ATOM 849 N N . ILE A 1 109 ? 20.703 6.039 2.607 1 95.56 109 ILE A N 1
ATOM 850 C CA . ILE A 1 109 ? 20.359 7.031 3.619 1 95.56 109 ILE A CA 1
ATOM 851 C C . ILE A 1 109 ? 19.734 6.34 4.824 1 95.56 109 ILE A C 1
ATOM 853 O O . ILE A 1 109 ? 18.562 5.953 4.781 1 95.56 109 ILE A O 1
ATOM 857 N N . ARG A 1 110 ? 20.438 6.266 5.879 1 90.81 110 ARG A N 1
ATOM 858 C CA . ARG A 1 110 ? 19.922 5.555 7.047 1 90.81 110 ARG A CA 1
ATOM 859 C C . ARG A 1 110 ? 19.109 6.488 7.945 1 90.81 110 ARG A C 1
ATOM 861 O O . ARG A 1 110 ? 19.531 7.617 8.211 1 90.81 110 ARG A O 1
ATOM 868 N N . TYR A 1 111 ? 17.922 6.105 8.258 1 87.44 111 TYR A N 1
ATOM 869 C CA . TYR A 1 111 ? 17.156 6.828 9.266 1 87.44 111 TYR A CA 1
ATOM 870 C C . TYR A 1 111 ? 17.5 6.355 10.672 1 87.44 111 TYR A C 1
ATOM 872 O O . TYR A 1 111 ? 17.484 5.152 10.945 1 87.44 111 TYR A O 1
ATOM 880 N N . LYS A 1 112 ? 17.922 7.355 11.523 1 88.06 112 LYS A N 1
ATOM 881 C CA . LYS A 1 112 ? 18.25 7.059 12.906 1 88.06 112 LYS A CA 1
ATOM 882 C C . LYS A 1 112 ? 17.078 7.34 13.836 1 88.06 112 LYS A C 1
ATOM 884 O O . LYS A 1 112 ? 16.609 8.477 13.945 1 88.06 112 LYS A O 1
ATOM 889 N N . GLY A 1 113 ? 16.172 6.594 14.125 1 90.25 113 GLY A N 1
ATOM 890 C CA . GLY A 1 113 ? 15.023 6.75 15.008 1 90.25 113 GLY A CA 1
ATOM 891 C C . GLY A 1 113 ? 13.992 5.652 14.844 1 90.25 113 GLY A C 1
ATOM 892 O O . GLY A 1 113 ? 14.297 4.57 14.336 1 90.25 113 GLY A O 1
ATOM 893 N N . LYS A 1 114 ? 12.852 5.93 15.422 1 94.5 114 LYS A N 1
ATOM 894 C CA . LYS A 1 114 ? 11.766 4.961 15.305 1 94.5 114 LYS A CA 1
ATOM 895 C C . LYS A 1 114 ? 11.141 5.004 13.906 1 94.5 114 LYS A C 1
ATOM 897 O O . LYS A 1 114 ? 10.695 6.059 13.453 1 94.5 114 LYS A O 1
ATOM 902 N N . PRO A 1 115 ? 11.125 3.873 13.219 1 94.81 115 PRO A N 1
ATOM 903 C CA . PRO A 1 115 ? 10.602 3.814 11.852 1 94.81 115 PRO A CA 1
ATOM 904 C C . PRO A 1 115 ? 9.188 4.367 11.734 1 94.81 115 PRO A C 1
ATOM 906 O O . PRO A 1 115 ? 8.773 4.809 10.656 1 94.81 115 PRO A O 1
ATOM 909 N N . THR A 1 116 ? 8.445 4.414 12.836 1 96.75 116 THR A N 1
ATOM 910 C CA . THR A 1 116 ? 7.047 4.824 12.805 1 96.75 116 THR A CA 1
ATOM 911 C C . THR A 1 116 ? 6.926 6.34 12.93 1 96.75 116 THR A C 1
ATOM 913 O O . THR A 1 116 ? 5.832 6.895 12.773 1 96.75 116 THR A O 1
ATOM 916 N N . LEU A 1 117 ? 8.047 7.117 13.125 1 98.19 117 LEU A N 1
ATOM 917 C CA . LEU A 1 117 ? 7.965 8.539 13.453 1 98.19 117 LEU A CA 1
ATOM 918 C C . LEU A 1 117 ? 8.625 9.383 12.367 1 98.19 117 LEU A C 1
ATOM 920 O O . LEU A 1 117 ? 8.797 10.594 12.539 1 98.19 117 LEU A O 1
ATOM 924 N N . ILE A 1 118 ? 8.977 8.805 11.25 1 98.25 118 ILE A N 1
ATOM 925 C CA . ILE A 1 118 ? 9.758 9.477 10.211 1 98.25 118 ILE A CA 1
ATOM 926 C C . ILE A 1 118 ? 8.969 10.664 9.656 1 98.25 118 ILE A C 1
ATOM 928 O O . ILE A 1 118 ? 9.508 11.758 9.508 1 98.25 118 ILE A O 1
ATOM 932 N N . LEU A 1 119 ? 7.664 10.422 9.297 1 98.75 119 LEU A N 1
ATOM 933 C CA . LEU A 1 119 ? 6.848 11.508 8.773 1 98.75 119 LEU A CA 1
ATOM 934 C C . LEU A 1 119 ? 6.652 12.602 9.828 1 98.75 119 LEU A C 1
ATOM 936 O O . LEU A 1 119 ? 6.73 13.789 9.508 1 98.75 119 LEU A O 1
ATOM 940 N N . ASP A 1 120 ? 6.398 12.188 11.078 1 98.62 120 ASP A N 1
ATOM 941 C CA . ASP A 1 120 ? 6.223 13.141 12.172 1 98.62 120 ASP A CA 1
ATOM 942 C C . ASP A 1 120 ? 7.461 14.023 12.336 1 98.62 120 ASP A C 1
ATOM 944 O O . ASP A 1 120 ? 7.352 15.242 12.414 1 98.62 120 ASP A O 1
ATOM 948 N N . ASP A 1 121 ? 8.648 13.352 12.352 1 98.19 121 ASP A N 1
ATOM 949 C CA . ASP A 1 121 ? 9.914 14.07 12.469 1 98.19 121 ASP A CA 1
ATOM 950 C C . ASP A 1 121 ? 10.094 15.055 11.312 1 98.19 121 ASP A C 1
ATOM 952 O O . ASP A 1 121 ? 10.594 16.172 11.516 1 98.19 121 ASP A O 1
ATOM 956 N N . THR A 1 122 ? 9.719 14.648 10.141 1 98.19 122 THR A N 1
ATOM 957 C CA . THR A 1 122 ? 9.867 15.469 8.945 1 98.19 122 THR A CA 1
ATOM 958 C C . THR A 1 122 ? 8.938 16.672 9 1 98.19 122 THR A C 1
ATOM 960 O O . THR A 1 122 ? 9.359 17.797 8.727 1 98.19 122 THR A O 1
ATOM 963 N N . LEU A 1 123 ? 7.684 16.469 9.391 1 98.5 123 LEU A N 1
ATOM 964 C CA . LEU A 1 123 ? 6.672 17.516 9.422 1 98.5 123 LEU A CA 1
ATOM 965 C C . LEU A 1 123 ? 6.953 18.516 10.539 1 98.5 123 LEU A C 1
ATOM 967 O O . LEU A 1 123 ? 6.535 19.672 10.469 1 98.5 123 LEU A O 1
ATOM 971 N N . ASP A 1 124 ? 7.625 18.078 11.602 1 97.62 124 ASP A N 1
ATOM 972 C CA . ASP A 1 124 ? 7.914 18.922 12.758 1 97.62 124 ASP A CA 1
ATOM 973 C C . ASP A 1 124 ? 8.695 20.156 12.344 1 97.62 124 ASP A C 1
ATOM 975 O O . ASP A 1 124 ? 8.602 21.203 12.984 1 97.62 124 ASP A O 1
ATOM 979 N N . LYS A 1 125 ? 9.367 20.062 11.258 1 97.5 125 LYS A N 1
ATOM 980 C CA . LYS A 1 125 ? 10.203 21.156 10.773 1 97.5 125 LYS A CA 1
ATOM 981 C C . LYS A 1 125 ? 9.352 22.281 10.211 1 97.5 125 LYS A C 1
ATOM 983 O O . LYS A 1 125 ? 9.805 23.438 10.141 1 97.5 125 LYS A O 1
ATOM 988 N N . ILE A 1 126 ? 8.125 21.969 9.828 1 97.88 126 ILE A N 1
ATOM 989 C CA . ILE A 1 126 ? 7.359 23 9.125 1 97.88 126 ILE A CA 1
ATOM 990 C C . ILE A 1 126 ? 5.969 23.125 9.75 1 97.88 126 ILE A C 1
ATOM 992 O O . ILE A 1 126 ? 5.137 23.906 9.266 1 97.88 126 ILE A O 1
ATOM 996 N N . ARG A 1 127 ? 5.711 22.422 10.781 1 97.56 127 ARG A N 1
ATOM 997 C CA . ARG A 1 127 ? 4.383 22.391 11.391 1 97.56 127 ARG A CA 1
ATOM 998 C C . ARG A 1 127 ? 3.93 23.797 11.781 1 97.56 127 ARG A C 1
ATOM 1000 O O . ARG A 1 127 ? 2.738 24.109 11.719 1 97.56 127 ARG A O 1
ATOM 1007 N N . HIS A 1 128 ? 4.809 24.641 12.18 1 97.62 128 HIS A N 1
ATOM 1008 C CA . HIS A 1 128 ? 4.504 25.984 12.672 1 97.62 128 HIS A CA 1
ATOM 1009 C C . HIS A 1 128 ? 3.977 26.875 11.547 1 97.62 128 HIS A C 1
ATOM 1011 O O . HIS A 1 128 ? 3.375 27.922 11.812 1 97.62 128 HIS A O 1
ATOM 1017 N N . ARG A 1 129 ? 4.145 26.5 10.297 1 98.06 129 ARG A N 1
ATOM 1018 C CA . ARG A 1 129 ? 3.748 27.297 9.148 1 98.06 129 ARG A CA 1
ATOM 1019 C C . ARG A 1 129 ? 2.285 27.062 8.789 1 98.06 129 ARG A C 1
ATOM 1021 O O . ARG A 1 129 ? 1.72 27.766 7.949 1 98.06 129 ARG A O 1
ATOM 1028 N N . TYR A 1 130 ? 1.628 26.094 9.445 1 98.69 130 TYR A N 1
ATOM 1029 C CA . TYR A 1 130 ? 0.288 25.688 9.039 1 98.69 130 TYR A CA 1
ATOM 1030 C C . TYR A 1 130 ? -0.667 25.688 10.227 1 98.69 130 TYR A C 1
ATOM 1032 O O . TYR A 1 130 ? -0.237 25.547 11.375 1 98.69 130 TYR A O 1
ATOM 1040 N N . ASP A 1 131 ? -1.909 25.875 9.938 1 98.69 131 ASP A N 1
ATOM 1041 C CA . ASP A 1 131 ? -2.977 25.703 10.914 1 98.69 131 ASP A CA 1
ATOM 1042 C C . ASP A 1 131 ? -3.492 24.266 10.906 1 98.69 131 ASP A C 1
ATOM 1044 O O . ASP A 1 131 ? -3.814 23.719 11.961 1 98.69 131 ASP A O 1
ATOM 1048 N N . PHE A 1 132 ? -3.555 23.703 9.703 1 98.88 132 PHE A N 1
ATOM 1049 C CA . PHE A 1 132 ? -4.02 22.328 9.531 1 98.88 132 PHE A CA 1
ATOM 1050 C C . PHE A 1 132 ? -3.084 21.547 8.609 1 98.88 132 PHE A C 1
ATOM 1052 O O . PHE A 1 132 ? -2.584 22.094 7.621 1 98.88 132 PHE A O 1
ATOM 1059 N N . ILE A 1 133 ? -2.836 20.312 8.93 1 98.94 133 ILE A N 1
ATOM 1060 C CA . ILE A 1 133 ? -2.221 19.328 8.055 1 98.94 133 ILE A CA 1
ATOM 1061 C C . ILE A 1 133 ? -3.172 18.141 7.859 1 98.94 133 ILE A C 1
ATOM 1063 O O . ILE A 1 133 ? -3.646 17.547 8.828 1 98.94 133 ILE A O 1
ATOM 1067 N N . VAL A 1 134 ? -3.553 17.844 6.617 1 98.88 134 VAL A N 1
ATOM 1068 C CA . VAL A 1 134 ? -4.426 16.719 6.312 1 98.88 134 VAL A CA 1
ATOM 1069 C C . VAL A 1 134 ? -3.645 15.664 5.531 1 98.88 134 VAL A C 1
ATOM 1071 O O . VAL A 1 134 ? -2.912 15.984 4.594 1 98.88 134 VAL A O 1
ATOM 1074 N N . ILE A 1 135 ? -3.762 14.422 5.934 1 98.94 135 ILE A N 1
ATOM 1075 C CA . ILE A 1 135 ? -2.932 13.359 5.371 1 98.94 135 ILE A CA 1
ATOM 1076 C C . ILE A 1 135 ? -3.82 12.289 4.734 1 98.94 135 ILE A C 1
ATOM 1078 O O . ILE A 1 135 ? -4.734 11.773 5.379 1 98.94 135 ILE A O 1
ATOM 1082 N N . ASP A 1 136 ? -3.59 12.008 3.465 1 98.56 136 ASP A N 1
ATOM 1083 C CA . ASP A 1 136 ? -4.219 10.922 2.721 1 98.56 136 ASP A CA 1
ATOM 1084 C C . ASP A 1 136 ? -3.408 9.633 2.836 1 98.56 136 ASP A C 1
ATOM 1086 O O . ASP A 1 136 ? -2.178 9.656 2.758 1 98.56 136 ASP A O 1
ATOM 1090 N N . THR A 1 137 ? -4.074 8.508 3.062 1 98.31 137 THR A N 1
ATOM 1091 C CA . THR A 1 137 ? -3.367 7.254 3.283 1 98.31 137 THR A CA 1
ATOM 1092 C C . THR A 1 137 ? -3.797 6.207 2.26 1 98.31 137 THR A C 1
ATOM 1094 O O . THR A 1 137 ? -4.867 6.32 1.655 1 98.31 137 THR A O 1
ATOM 1097 N N . PRO A 1 138 ? -2.957 5.172 2.008 1 97 138 PRO A N 1
ATOM 1098 C CA . PRO A 1 138 ? -3.336 4.07 1.123 1 97 138 PRO A CA 1
ATOM 1099 C C . PRO A 1 138 ? -4.371 3.141 1.751 1 97 138 PRO A C 1
ATOM 1101 O O . PRO A 1 138 ? -4.676 3.26 2.941 1 97 138 PRO A O 1
ATOM 1104 N N . PRO A 1 139 ? -4.957 2.277 0.955 1 93.94 139 PRO A N 1
ATOM 1105 C CA . PRO A 1 139 ? -5.922 1.302 1.469 1 93.94 139 PRO A CA 1
ATOM 1106 C C . PRO A 1 139 ? -5.25 0.088 2.107 1 93.94 139 PRO A C 1
ATOM 1108 O O . PRO A 1 139 ? -5.551 -1.051 1.74 1 93.94 139 PRO A O 1
ATOM 1111 N N . SER A 1 140 ? -4.41 0.32 3.107 1 93.75 140 SER A N 1
ATOM 1112 C CA . SER A 1 140 ? -3.676 -0.741 3.789 1 93.75 140 SER A CA 1
ATOM 1113 C C . SER A 1 140 ? -3.141 -0.266 5.133 1 93.75 140 SER A C 1
ATOM 1115 O O . SER A 1 140 ? -3.059 0.938 5.387 1 93.75 140 SER A O 1
ATOM 1117 N N . LEU A 1 141 ? -2.855 -1.221 5.973 1 92.06 141 LEU A N 1
ATOM 1118 C CA . LEU A 1 141 ? -2.197 -0.92 7.242 1 92.06 141 LEU A CA 1
ATOM 1119 C C . LEU A 1 141 ? -0.68 -0.992 7.094 1 92.06 141 LEU A C 1
ATOM 1121 O O . LEU A 1 141 ? -0.009 -1.681 7.867 1 92.06 141 LEU A O 1
ATOM 1125 N N . SER A 1 142 ? -0.159 -0.254 6.184 1 95.75 142 SER A N 1
ATOM 1126 C CA . SER A 1 142 ? 1.245 -0.253 5.785 1 95.75 142 SER A CA 1
ATOM 1127 C C . SER A 1 142 ? 2.062 0.709 6.641 1 95.75 142 SER A C 1
ATOM 1129 O O . SER A 1 142 ? 1.518 1.386 7.516 1 95.75 142 SER A O 1
ATOM 1131 N N . GLU A 1 143 ? 3.373 0.766 6.359 1 97.19 143 GLU A N 1
ATOM 1132 C CA . GLU A 1 143 ? 4.246 1.748 6.996 1 97.19 143 GLU A CA 1
ATOM 1133 C C . GLU A 1 143 ? 3.781 3.172 6.703 1 97.19 143 GLU A C 1
ATOM 1135 O O . GLU A 1 143 ? 3.908 4.059 7.551 1 97.19 143 GLU A O 1
ATOM 1140 N N . GLN A 1 144 ? 3.252 3.396 5.496 1 98.31 144 GLN A N 1
ATOM 1141 C CA . GLN A 1 144 ? 2.725 4.703 5.113 1 98.31 144 GLN A CA 1
ATOM 1142 C C . GLN A 1 144 ? 1.578 5.121 6.031 1 98.31 144 GLN A C 1
ATOM 1144 O O . GLN A 1 144 ? 1.568 6.238 6.551 1 98.31 144 GLN A O 1
ATOM 1149 N N . THR A 1 145 ? 0.632 4.156 6.266 1 98.12 145 THR A N 1
ATOM 1150 C CA . THR A 1 145 ? -0.508 4.43 7.133 1 98.12 145 THR A CA 1
ATOM 1151 C C . THR A 1 145 ? -0.051 4.637 8.578 1 98.12 145 THR A C 1
ATOM 1153 O O . THR A 1 145 ? -0.484 5.582 9.242 1 98.12 145 THR A O 1
ATOM 1156 N N . THR A 1 146 ? 0.875 3.828 9.039 1 97.88 146 THR A N 1
ATOM 1157 C CA . THR A 1 146 ? 1.37 3.924 10.414 1 97.88 146 THR A CA 1
ATOM 1158 C C . THR A 1 146 ? 2.033 5.277 10.656 1 97.88 146 THR A C 1
ATOM 1160 O O . THR A 1 146 ? 1.781 5.926 11.672 1 97.88 146 THR A O 1
ATOM 1163 N N . ASN A 1 147 ? 2.861 5.695 9.758 1 98.69 147 ASN A N 1
ATOM 1164 C CA . ASN A 1 147 ? 3.527 6.988 9.883 1 98.69 147 ASN A CA 1
ATOM 1165 C C . ASN A 1 147 ? 2.525 8.141 9.875 1 98.69 147 ASN A C 1
ATOM 1167 O O . ASN A 1 147 ? 2.674 9.102 10.633 1 98.69 147 ASN A O 1
ATOM 1171 N N . ALA A 1 148 ? 1.514 8.023 8.992 1 98.88 148 ALA A N 1
ATOM 1172 C CA . ALA A 1 148 ? 0.478 9.055 8.945 1 98.88 148 ALA A CA 1
ATOM 1173 C C . ALA A 1 148 ? -0.268 9.148 10.273 1 98.88 148 ALA A C 1
ATOM 1175 O O . ALA A 1 148 ? -0.47 10.242 10.797 1 98.88 148 ALA A O 1
ATOM 1176 N N . LEU A 1 149 ? -0.62 7.98 10.805 1 98.81 149 LEU A N 1
ATOM 1177 C CA . LEU A 1 149 ? -1.347 7.938 12.07 1 98.81 149 LEU A CA 1
ATOM 1178 C C . LEU A 1 149 ? -0.5 8.508 13.203 1 98.81 149 LEU A C 1
ATOM 1180 O O . LEU A 1 149 ? -0.976 9.336 13.984 1 98.81 149 LEU A O 1
ATOM 1184 N N . CYS A 1 150 ? 0.742 8.195 13.273 1 98.75 150 CYS A N 1
ATOM 1185 C CA . CYS A 1 150 ? 1.626 8.633 14.344 1 98.75 150 CYS A CA 1
ATOM 1186 C C . CYS A 1 150 ? 1.906 10.125 14.25 1 98.75 150 CYS A C 1
ATOM 1188 O O . CYS A 1 150 ? 2.275 10.758 15.234 1 98.75 150 CYS A O 1
ATOM 1190 N N . ALA A 1 151 ? 1.729 10.672 13.047 1 98.69 151 ALA A N 1
ATOM 1191 C CA . ALA A 1 151 ? 1.986 12.094 12.844 1 98.69 151 ALA A CA 1
ATOM 1192 C C . ALA A 1 151 ? 0.744 12.93 13.148 1 98.69 151 ALA A C 1
ATOM 1194 O O . ALA A 1 151 ? 0.771 14.156 13.039 1 98.69 151 ALA A O 1
ATOM 1195 N N . SER A 1 152 ? -0.343 12.305 13.57 1 98.62 152 SER A N 1
ATOM 1196 C CA . SER A 1 152 ? -1.626 12.992 13.609 1 98.62 152 SER A CA 1
ATOM 1197 C C . SER A 1 152 ? -2.188 13.047 15.031 1 98.62 152 SER A C 1
ATOM 1199 O O . SER A 1 152 ? -1.998 12.109 15.812 1 98.62 152 SER A O 1
ATOM 1201 N N . GLN A 1 153 ? -2.881 14.078 15.359 1 98.19 153 GLN A N 1
ATOM 1202 C CA . GLN A 1 153 ? -3.699 14.156 16.562 1 98.19 153 GLN A CA 1
ATOM 1203 C C . GLN A 1 153 ? -5.039 13.461 16.359 1 98.19 153 GLN A C 1
ATOM 1205 O O . GLN A 1 153 ? -5.562 12.828 17.281 1 98.19 153 GLN A O 1
ATOM 1210 N N . TYR A 1 154 ? -5.562 13.617 15.164 1 98.69 154 TYR A N 1
ATOM 1211 C CA . TYR A 1 154 ? -6.91 13.117 14.898 1 98.69 154 TYR A CA 1
ATOM 1212 C C . TYR A 1 154 ? -6.93 12.219 13.672 1 98.69 154 TYR A C 1
ATOM 1214 O O . TYR A 1 154 ? -6.137 12.398 12.742 1 98.69 154 TYR A O 1
ATOM 1222 N N . VAL A 1 155 ? -7.832 11.297 13.766 1 98.75 155 VAL A N 1
ATOM 1223 C CA . VAL A 1 155 ? -8.078 10.391 12.656 1 98.75 155 VAL A CA 1
ATOM 1224 C C . VAL A 1 155 ? -9.555 10.398 12.297 1 98.75 155 VAL A C 1
ATOM 1226 O O . VAL A 1 155 ? -10.422 10.359 13.18 1 98.75 155 VAL A O 1
ATOM 1229 N N . ILE A 1 156 ? -9.867 10.562 11.016 1 98.69 156 ILE A N 1
ATOM 1230 C CA . ILE A 1 156 ? -11.203 10.32 10.484 1 98.69 156 ILE A CA 1
ATOM 1231 C C . ILE A 1 156 ? -11.234 8.992 9.734 1 98.69 156 ILE A C 1
ATOM 1233 O O . ILE A 1 156 ? -10.539 8.828 8.727 1 98.69 156 ILE A O 1
ATOM 1237 N N . MET A 1 157 ? -11.945 8.055 10.258 1 98.19 157 MET A N 1
ATOM 1238 C CA . MET A 1 157 ? -12.102 6.758 9.602 1 98.19 157 MET A CA 1
ATOM 1239 C C . MET A 1 157 ? -13.172 6.82 8.523 1 98.19 157 MET A C 1
ATOM 1241 O O . MET A 1 157 ? -14.312 7.199 8.797 1 98.19 157 MET A O 1
ATOM 1245 N N . MET A 1 158 ? -12.789 6.539 7.316 1 96.19 158 MET A N 1
ATOM 1246 C CA . MET A 1 158 ? -13.727 6.453 6.199 1 96.19 158 MET A CA 1
ATOM 1247 C C . MET A 1 158 ? -14.453 5.109 6.195 1 96.19 158 MET A C 1
ATOM 1249 O O . MET A 1 158 ? -13.82 4.062 6.336 1 96.19 158 MET A O 1
ATOM 1253 N N . PHE A 1 159 ? -15.766 5.098 6.031 1 94.25 159 PHE A N 1
ATOM 1254 C CA . PHE A 1 159 ? -16.531 3.861 6.133 1 94.25 159 PHE A CA 1
ATOM 1255 C C . PHE A 1 159 ? -17.531 3.742 4.984 1 94.25 159 PHE A C 1
ATOM 1257 O O . PHE A 1 159 ? -18.594 4.355 5.016 1 94.25 159 PHE A O 1
ATOM 1264 N N . GLU A 1 160 ? -17.078 3.023 4.016 1 90.12 160 GLU A N 1
ATOM 1265 C CA . GLU A 1 160 ? -18.078 2.584 3.055 1 90.12 160 GLU A CA 1
ATOM 1266 C C . GLU A 1 160 ? -19.031 1.562 3.674 1 90.12 160 GLU A C 1
ATOM 1268 O O . GLU A 1 160 ? -18.578 0.597 4.301 1 90.12 160 GLU A O 1
ATOM 1273 N N . CYS A 1 161 ? -20.344 1.661 3.484 1 85.62 161 CYS A N 1
ATOM 1274 C CA . CYS A 1 161 ? -21.344 0.825 4.145 1 85.62 161 CYS A CA 1
ATOM 1275 C C . CYS A 1 161 ? -21.422 -0.551 3.492 1 85.62 161 CYS A C 1
ATOM 1277 O O . CYS A 1 161 ? -22.406 -0.879 2.838 1 85.62 161 CYS A O 1
ATOM 1279 N N . SER A 1 162 ? -20.406 -1.354 3.764 1 84 162 SER A N 1
ATOM 1280 C CA . SER A 1 162 ? -20.297 -2.709 3.232 1 84 162 SER A CA 1
ATOM 1281 C C . SER A 1 162 ? -19.734 -3.668 4.277 1 84 162 SER A C 1
ATOM 1283 O O . SER A 1 162 ? -19.109 -3.238 5.254 1 84 162 SER A O 1
ATOM 1285 N N . ASN A 1 163 ? -20 -4.875 4.051 1 83.19 163 ASN A N 1
ATOM 1286 C CA . ASN A 1 163 ? -19.469 -5.906 4.934 1 83.19 163 ASN A CA 1
ATOM 1287 C C . ASN A 1 163 ? -17.938 -5.863 4.992 1 83.19 163 ASN A C 1
ATOM 1289 O O . ASN A 1 163 ? -17.344 -6.051 6.059 1 83.19 163 ASN A O 1
ATOM 1293 N N . TRP A 1 164 ? -17.359 -5.633 3.924 1 82.56 164 TRP A N 1
ATOM 1294 C CA . TRP A 1 164 ? -15.898 -5.586 3.85 1 82.56 164 TRP A CA 1
ATOM 1295 C C . TRP A 1 164 ? -15.352 -4.453 4.711 1 82.56 164 TRP A C 1
ATOM 1297 O O . TRP A 1 164 ? -14.43 -4.66 5.504 1 82.56 164 TRP A O 1
ATOM 1307 N N . CYS A 1 165 ? -15.898 -3.32 4.535 1 87.25 165 CYS A N 1
ATOM 1308 C CA . CYS A 1 165 ? -15.43 -2.172 5.301 1 87.25 165 CYS A CA 1
ATOM 1309 C C . CYS A 1 165 ? -15.703 -2.357 6.789 1 87.25 165 CYS A C 1
ATOM 1311 O O . CYS A 1 165 ? -14.898 -1.954 7.629 1 87.25 165 CYS A O 1
ATOM 1313 N N . TYR A 1 166 ? -16.859 -3.016 7.094 1 90.38 166 TYR A N 1
ATOM 1314 C CA . TYR A 1 166 ? -17.188 -3.264 8.5 1 90.38 166 TYR A CA 1
ATOM 1315 C C . TYR A 1 166 ? -16.172 -4.211 9.133 1 90.38 166 TYR A C 1
ATOM 1317 O O . TYR A 1 166 ? -15.75 -4.008 10.273 1 90.38 166 TYR A O 1
ATOM 1325 N N . SER A 1 167 ? -15.805 -5.191 8.438 1 89.56 167 SER A N 1
ATOM 1326 C CA . SER A 1 167 ? -14.875 -6.188 8.953 1 89.56 167 SER A CA 1
ATOM 1327 C C . SER A 1 167 ? -13.484 -5.594 9.148 1 89.56 167 SER A C 1
ATOM 1329 O O . SER A 1 167 ? -12.648 -6.168 9.852 1 89.56 167 SER A O 1
ATOM 1331 N N . ALA A 1 168 ? -13.211 -4.441 8.5 1 90.44 168 ALA A N 1
ATOM 1332 C CA . ALA A 1 168 ? -11.898 -3.791 8.562 1 90.44 168 ALA A CA 1
ATOM 1333 C C . ALA A 1 168 ? -11.797 -2.889 9.789 1 90.44 168 ALA A C 1
ATOM 1335 O O . ALA A 1 168 ? -10.695 -2.488 10.18 1 90.44 168 ALA A O 1
ATOM 1336 N N . VAL A 1 169 ? -12.914 -2.57 10.477 1 94.25 169 VAL A N 1
ATOM 1337 C CA . VAL A 1 169 ? -13 -1.538 11.5 1 94.25 169 VAL A CA 1
ATOM 1338 C C . VAL A 1 169 ? -12.133 -1.929 12.703 1 94.25 169 VAL A C 1
ATOM 1340 O O . VAL A 1 169 ? -11.312 -1.139 13.164 1 94.25 169 VAL A O 1
ATOM 1343 N N . PRO A 1 170 ? -12.172 -3.197 13.148 1 93.31 170 PRO A N 1
ATOM 1344 C CA . PRO A 1 170 ? -11.406 -3.539 14.344 1 93.31 170 PRO A CA 1
ATOM 1345 C C . PRO A 1 170 ? -9.898 -3.391 14.148 1 93.31 170 PRO A C 1
ATOM 1347 O O . PRO A 1 170 ? -9.211 -2.814 15 1 93.31 170 PRO A O 1
ATOM 1350 N N . ASN A 1 171 ? -9.383 -3.877 13.047 1 92.81 171 ASN A N 1
ATOM 1351 C CA . ASN A 1 171 ? -7.949 -3.775 12.781 1 92.81 171 ASN A CA 1
ATOM 1352 C C . ASN A 1 171 ? -7.504 -2.32 12.656 1 92.81 171 ASN A C 1
ATOM 1354 O O . ASN A 1 171 ? -6.426 -1.955 13.133 1 92.81 171 ASN A O 1
ATOM 1358 N N . PHE A 1 172 ? -8.336 -1.522 12.031 1 95.62 172 PHE A N 1
ATOM 1359 C CA . PHE A 1 172 ? -7.992 -0.112 11.883 1 95.62 172 PHE A CA 1
ATOM 1360 C C . PHE A 1 172 ? -7.973 0.585 13.234 1 95.62 172 PHE A C 1
ATOM 1362 O O . PHE A 1 172 ? -7.07 1.373 13.523 1 95.62 172 PHE A O 1
ATOM 1369 N N . MET A 1 173 ? -8.945 0.261 14.086 1 96.75 173 MET A N 1
ATOM 1370 C CA . MET A 1 173 ? -9 0.841 15.43 1 96.75 173 MET A CA 1
ATOM 1371 C C . MET A 1 173 ? -7.785 0.439 16.25 1 96.75 173 MET A C 1
ATOM 1373 O O . MET A 1 173 ? -7.266 1.237 17.031 1 96.75 173 MET A O 1
ATOM 1377 N N . GLU A 1 174 ? -7.34 -0.705 16.062 1 96.06 174 GLU A N 1
ATOM 1378 C CA . GLU A 1 174 ? -6.117 -1.15 16.734 1 96.06 174 GLU A CA 1
ATOM 1379 C C . GLU A 1 174 ? -4.91 -0.342 16.266 1 96.06 174 GLU A C 1
ATOM 1381 O O . GLU A 1 174 ? -4.023 -0.032 17.062 1 96.06 174 GLU A O 1
ATOM 1386 N N . SER A 1 175 ? -4.871 -0.065 14.984 1 96.44 175 SER A N 1
ATOM 1387 C CA . SER A 1 175 ? -3.787 0.751 14.445 1 96.44 175 SER A CA 1
ATOM 1388 C C . SER A 1 175 ? -3.812 2.158 15.031 1 96.44 175 SER A C 1
ATOM 1390 O O . SER A 1 175 ? -2.76 2.74 15.305 1 96.44 175 SER A O 1
ATOM 1392 N N . VAL A 1 176 ? -4.988 2.742 15.211 1 98.19 176 VAL A N 1
ATOM 1393 C CA . VAL A 1 176 ? -5.129 4.055 15.828 1 98.19 176 VAL A CA 1
ATOM 1394 C C . VAL A 1 176 ? -4.609 4.008 17.266 1 98.19 176 VAL A C 1
ATOM 1396 O O . VAL A 1 176 ? -3.881 4.902 17.703 1 98.19 176 VAL A O 1
ATOM 1399 N N . GLU A 1 177 ? -4.938 2.949 17.969 1 98.06 177 GLU A N 1
ATOM 1400 C CA . GLU A 1 177 ? -4.449 2.775 19.328 1 98.06 177 GLU A CA 1
ATOM 1401 C C . GLU A 1 177 ? -2.93 2.641 19.359 1 98.06 177 GLU A C 1
ATOM 1403 O O . GLU A 1 177 ? -2.268 3.201 20.234 1 98.06 177 GLU A O 1
ATOM 1408 N N . GLY A 1 178 ? -2.408 1.855 18.438 1 97.38 178 GLY A N 1
ATOM 1409 C CA . GLY A 1 178 ? -0.961 1.755 18.328 1 97.38 178 GLY A CA 1
ATOM 1410 C C . GLY A 1 178 ? -0.285 3.098 18.125 1 97.38 178 GLY A C 1
ATOM 1411 O O . GLY A 1 178 ? 0.742 3.379 18.75 1 97.38 178 GLY A O 1
ATOM 1412 N N . ALA A 1 179 ? -0.868 3.906 17.266 1 98.12 179 ALA A N 1
ATOM 1413 C CA . ALA A 1 179 ? -0.322 5.238 17 1 98.12 179 ALA A CA 1
ATOM 1414 C C . ALA A 1 179 ? -0.39 6.105 18.25 1 98.12 179 ALA A C 1
ATOM 1416 O O . ALA A 1 179 ? 0.501 6.922 18.5 1 98.12 179 ALA A O 1
ATOM 1417 N N . ARG A 1 180 ? -1.514 5.961 19.016 1 98.19 180 ARG A N 1
ATOM 1418 C CA . ARG A 1 180 ? -1.658 6.703 20.266 1 98.19 180 ARG A CA 1
ATOM 1419 C C . ARG A 1 180 ? -0.545 6.348 21.25 1 98.19 180 ARG A C 1
ATOM 1421 O O . ARG A 1 180 ? 0.026 7.23 21.891 1 98.19 180 ARG A O 1
ATOM 1428 N N . VAL A 1 181 ? -0.143 5.105 21.297 1 97.5 181 VAL A N 1
ATOM 1429 C CA . VAL A 1 181 ? 0.819 4.586 22.266 1 97.5 181 VAL A CA 1
ATOM 1430 C C . VAL A 1 181 ? 2.24 4.91 21.812 1 97.5 181 VAL A C 1
ATOM 1432 O O . VAL A 1 181 ? 3.096 5.266 22.625 1 97.5 181 VAL A O 1
ATOM 1435 N N . HIS A 1 182 ? 2.473 4.844 20.531 1 95.56 182 HIS A N 1
ATOM 1436 C CA . HIS A 1 182 ? 3.84 4.906 20.016 1 95.56 182 HIS A CA 1
ATOM 1437 C C . HIS A 1 182 ? 4.145 6.277 19.422 1 95.56 182 HIS A C 1
ATOM 1439 O O . HIS A 1 182 ? 5.309 6.609 19.188 1 95.56 182 HIS A O 1
ATOM 1445 N N . GLY A 1 183 ? 3.057 7.027 19.156 1 97 183 GLY A N 1
ATOM 1446 C CA . GLY A 1 183 ? 3.24 8.367 18.609 1 97 183 GLY A CA 1
ATOM 1447 C C . GLY A 1 183 ? 3.43 9.422 19.688 1 97 183 GLY A C 1
ATOM 1448 O O . GLY A 1 183 ? 3.654 9.086 20.859 1 97 183 GLY A O 1
ATOM 1449 N N . ARG A 1 184 ? 3.467 10.68 19.297 1 97.31 184 ARG A N 1
ATOM 1450 C CA . ARG A 1 184 ? 3.777 11.766 20.219 1 97.31 184 ARG A CA 1
ATOM 1451 C C . ARG A 1 184 ? 2.578 12.688 20.391 1 97.31 184 ARG A C 1
ATOM 1453 O O . ARG A 1 184 ? 2.648 13.664 21.141 1 97.31 184 ARG A O 1
ATOM 1460 N N . HIS A 1 185 ? 1.448 12.344 19.703 1 97.62 185 HIS A N 1
ATOM 1461 C CA . HIS A 1 185 ? 0.395 13.352 19.609 1 97.62 185 HIS A CA 1
ATOM 1462 C C . HIS A 1 185 ? -0.898 12.852 20.25 1 97.62 185 HIS A C 1
ATOM 1464 O O . HIS A 1 185 ? -1.965 13.43 20.031 1 97.62 185 HIS A O 1
ATOM 1470 N N . ASN A 1 186 ? -0.798 11.734 20.984 1 97.5 186 ASN A N 1
ATOM 1471 C CA . ASN A 1 186 ? -2.002 11.172 21.578 1 97.5 186 ASN A CA 1
ATOM 1472 C C . ASN A 1 186 ? -3.111 10.992 20.547 1 97.5 186 ASN A C 1
ATOM 1474 O O . ASN A 1 186 ? -4.23 11.477 20.75 1 97.5 186 ASN A O 1
ATOM 1478 N N . THR A 1 187 ? -2.746 10.305 19.5 1 98.44 187 THR A N 1
ATOM 1479 C CA . THR A 1 187 ? -3.621 10.094 18.359 1 98.44 187 THR A CA 1
ATOM 1480 C C . THR A 1 187 ? -4.957 9.508 18.797 1 98.44 187 THR A C 1
ATOM 1482 O O . THR A 1 187 ? -4.996 8.57 19.594 1 98.44 187 THR A O 1
ATOM 1485 N N . ARG A 1 188 ? -6.055 10.07 18.281 1 97.19 188 ARG A N 1
ATOM 1486 C CA . ARG A 1 188 ? -7.375 9.547 18.625 1 97.19 188 ARG A CA 1
ATOM 1487 C C . ARG A 1 188 ? -8.336 9.672 17.438 1 97.19 188 ARG A C 1
ATOM 1489 O O . ARG A 1 188 ? -8.109 10.469 16.531 1 97.19 188 ARG A O 1
ATOM 1496 N N . LEU A 1 189 ? -9.359 8.922 17.5 1 98.06 189 LEU A N 1
ATOM 1497 C CA . LEU A 1 189 ? -10.422 8.961 16.5 1 98.06 189 LEU A CA 1
ATOM 1498 C C . LEU A 1 189 ? -11.273 10.219 16.656 1 98.06 189 LEU A C 1
ATOM 1500 O O . LEU A 1 189 ? -11.828 10.469 17.719 1 98.06 189 LEU A O 1
ATOM 1504 N N . LEU A 1 190 ? -11.289 11.055 15.602 1 98.31 190 LEU A N 1
ATOM 1505 C CA . LEU A 1 190 ? -12.172 12.219 15.594 1 98.31 190 LEU A CA 1
ATOM 1506 C C . LEU A 1 190 ? -13.602 11.805 15.266 1 98.31 190 LEU A C 1
ATOM 1508 O O . LEU A 1 190 ? -14.555 12.398 15.773 1 98.31 190 LEU A O 1
ATOM 1512 N N . GLY A 1 191 ? -13.68 10.781 14.305 1 98.25 191 GLY A N 1
ATOM 1513 C CA . GLY A 1 191 ? -14.984 10.258 13.945 1 98.25 191 GLY A CA 1
ATOM 1514 C C . GLY A 1 191 ? -14.945 9.305 12.766 1 98.25 191 GLY A C 1
ATOM 1515 O O . GLY A 1 191 ? -13.875 9.039 12.219 1 98.25 191 GLY A O 1
ATOM 1516 N N . ILE A 1 192 ? -16.109 8.742 12.523 1 97.88 192 ILE A N 1
ATOM 1517 C CA . ILE A 1 192 ? -16.312 7.828 11.398 1 97.88 192 ILE A CA 1
ATOM 1518 C C . ILE A 1 192 ? -17.219 8.484 10.359 1 97.88 192 ILE A C 1
ATOM 1520 O O . ILE A 1 192 ? -18.359 8.844 10.664 1 97.88 192 ILE A O 1
ATOM 1524 N N . LEU A 1 193 ? -16.672 8.695 9.164 1 96.81 193 LEU A N 1
ATOM 1525 C CA . LEU A 1 193 ? -17.469 9.281 8.086 1 96.81 193 LEU A CA 1
ATOM 1526 C C . LEU A 1 193 ? -18 8.203 7.156 1 96.81 193 LEU A C 1
ATOM 1528 O O . LEU A 1 193 ? -17.234 7.516 6.484 1 96.81 193 LEU A O 1
ATOM 1532 N N . ARG A 1 194 ? -19.312 8.039 7.16 1 93.75 194 ARG A N 1
ATOM 1533 C CA . ARG A 1 194 ? -19.953 7.098 6.242 1 93.75 194 ARG A CA 1
ATOM 1534 C C . ARG A 1 194 ? -20 7.66 4.828 1 93.75 194 ARG A C 1
ATOM 1536 O O . ARG A 1 194 ? -20.469 8.781 4.617 1 93.75 194 ARG A O 1
ATOM 1543 N N . THR A 1 195 ? -19.375 6.863 3.885 1 89.44 195 THR A N 1
ATOM 1544 C CA . THR A 1 195 ? -19.25 7.344 2.514 1 89.44 195 THR A CA 1
ATOM 1545 C C . THR A 1 195 ? -19.812 6.324 1.527 1 89.44 195 THR A C 1
ATOM 1547 O O . THR A 1 195 ? -20.141 5.195 1.906 1 89.44 195 THR A O 1
ATOM 1550 N N . MET A 1 196 ? -19.984 6.758 0.202 1 74.69 196 MET A N 1
ATOM 1551 C CA . MET A 1 196 ? -20.359 5.961 -0.963 1 74.69 196 MET A CA 1
ATOM 1552 C C . MET A 1 196 ? -21.672 5.211 -0.716 1 74.69 196 MET A C 1
ATOM 1554 O O . MET A 1 196 ? -21.812 4.062 -1.135 1 74.69 196 MET A O 1
ATOM 1558 N N . ASN A 1 197 ? -22.438 5.801 -0.014 1 68.38 197 ASN A N 1
ATOM 1559 C CA . ASN A 1 197 ? -23.703 5.18 0.376 1 68.38 197 ASN A CA 1
ATOM 1560 C C . ASN A 1 197 ? -24.719 5.234 -0.752 1 68.38 197 ASN A C 1
ATOM 1562 O O . ASN A 1 197 ? -25.031 6.312 -1.264 1 68.38 197 ASN A O 1
ATOM 1566 N N . ASP A 1 198 ? -24.906 3.998 -1.228 1 67.31 198 ASP A N 1
ATOM 1567 C CA . ASP A 1 198 ? -26.062 3.895 -2.098 1 67.31 198 ASP A CA 1
ATOM 1568 C C . ASP A 1 198 ? -27.328 3.611 -1.29 1 67.31 198 ASP A C 1
ATOM 1570 O O . ASP A 1 198 ? -27.562 2.479 -0.867 1 67.31 198 ASP A O 1
ATOM 1574 N N . VAL A 1 199 ? -28.094 4.562 -1.112 1 61.09 199 VAL A N 1
ATOM 1575 C CA . VAL A 1 199 ? -29.234 4.551 -0.204 1 61.09 199 VAL A CA 1
ATOM 1576 C C . VAL A 1 199 ? -30.25 3.504 -0.663 1 61.09 199 VAL A C 1
ATOM 1578 O O . VAL A 1 199 ? -31.094 3.062 0.121 1 61.09 199 VAL A O 1
ATOM 1581 N N . ARG A 1 200 ? -30.062 3.016 -1.83 1 66 200 ARG A N 1
ATOM 1582 C CA . ARG A 1 200 ? -31.047 2.072 -2.334 1 66 200 ARG A CA 1
ATOM 1583 C C . ARG A 1 200 ? -30.672 0.638 -1.989 1 66 200 ARG A C 1
ATOM 1585 O O . ARG A 1 200 ? -31.5 -0.268 -2.062 1 66 200 ARG A O 1
ATOM 1592 N N . ARG A 1 201 ? -29.578 0.473 -1.552 1 73.19 201 ARG A N 1
ATOM 1593 C CA . ARG A 1 201 ? -29.109 -0.881 -1.274 1 73.19 201 ARG A CA 1
ATOM 1594 C C . ARG A 1 201 ? -29.391 -1.271 0.172 1 73.19 201 ARG A C 1
ATOM 1596 O O . ARG A 1 201 ? -28.906 -0.628 1.102 1 73.19 201 ARG A O 1
ATOM 1603 N N . ASN A 1 202 ? -30.125 -2.295 0.409 1 74 202 ASN A N 1
ATOM 1604 C CA . ASN A 1 202 ? -30.5 -2.76 1.737 1 74 202 ASN A CA 1
ATOM 1605 C C . ASN A 1 202 ? -29.281 -3.141 2.57 1 74 202 ASN A C 1
ATOM 1607 O O . ASN A 1 202 ? -29.266 -2.918 3.783 1 74 202 ASN A O 1
ATOM 1611 N N . ASP A 1 203 ? -28.391 -3.686 1.957 1 79.38 203 ASP A N 1
ATOM 1612 C CA . ASP A 1 203 ? -27.188 -4.074 2.695 1 79.38 203 ASP A CA 1
ATOM 1613 C C . ASP A 1 203 ? -26.438 -2.85 3.217 1 79.38 203 ASP A C 1
ATOM 1615 O O . ASP A 1 203 ? -25.984 -2.838 4.359 1 79.38 203 ASP A O 1
ATOM 1619 N N . ALA A 1 204 ? -26.406 -1.847 2.389 1 79.06 204 ALA A N 1
ATOM 1620 C CA . ALA A 1 204 ? -25.766 -0.607 2.826 1 79.06 204 ALA A CA 1
ATOM 1621 C C . ALA A 1 204 ? -26.469 -0.042 4.062 1 79.06 204 ALA A C 1
ATOM 1623 O O . ALA A 1 204 ? -25.812 0.421 4.996 1 79.06 204 ALA A O 1
ATOM 1624 N N . LYS A 1 205 ? -27.75 -0.132 4.074 1 82.75 205 LYS A N 1
ATOM 1625 C CA . LYS A 1 205 ? -28.531 0.351 5.211 1 82.75 205 LYS A CA 1
ATOM 1626 C C . LYS A 1 205 ? -28.188 -0.431 6.48 1 82.75 205 LYS A C 1
ATOM 1628 O O . LYS A 1 205 ? -28.062 0.15 7.559 1 82.75 205 LYS A O 1
ATOM 1633 N N . ALA A 1 206 ? -28.078 -1.707 6.309 1 88.06 206 ALA A N 1
ATOM 1634 C CA . ALA A 1 206 ? -27.766 -2.568 7.449 1 88.06 206 ALA A CA 1
ATOM 1635 C C . ALA A 1 206 ? -26.422 -2.211 8.07 1 88.06 206 ALA A C 1
ATOM 1637 O O . ALA A 1 206 ? -26.297 -2.105 9.289 1 88.06 206 ALA A O 1
ATOM 1638 N N . PHE A 1 207 ? -25.484 -1.969 7.277 1 88.88 207 PHE A N 1
ATOM 1639 C CA . PHE A 1 207 ? -24.156 -1.681 7.789 1 88.88 207 PHE A CA 1
ATOM 1640 C C . PHE A 1 207 ? -24.078 -0.26 8.336 1 88.88 207 PHE A C 1
ATOM 1642 O O . PHE A 1 207 ? -23.328 0.009 9.281 1 88.88 207 PHE A O 1
ATOM 1649 N N . ASN A 1 208 ? -24.875 0.587 7.734 1 88.94 208 ASN A N 1
ATOM 1650 C CA . ASN A 1 208 ? 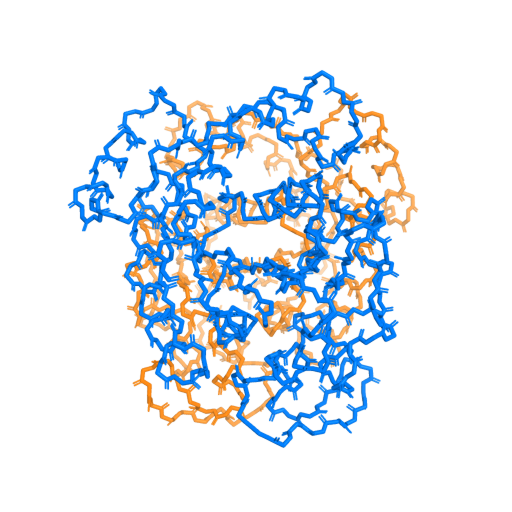-25.016 1.922 8.305 1 88.94 208 ASN A CA 1
ATOM 1651 C C . ASN A 1 208 ? -25.531 1.867 9.742 1 88.94 208 ASN A C 1
ATOM 1653 O O . ASN A 1 208 ? -25.016 2.562 10.617 1 88.94 208 ASN A O 1
ATOM 1657 N N . GLU A 1 209 ? -26.484 1.043 9.945 1 90.5 209 GLU A N 1
ATOM 1658 C CA . GLU A 1 209 ? -27.078 0.891 11.273 1 90.5 209 GLU A CA 1
ATOM 1659 C C . GLU A 1 209 ? -26.109 0.216 12.234 1 90.5 209 GLU A C 1
ATOM 1661 O O . GLU A 1 209 ? -25.984 0.618 13.391 1 90.5 209 GLU A O 1
ATOM 1666 N N . MET A 1 210 ? -25.422 -0.738 11.773 1 92.94 210 MET A N 1
ATOM 1667 C CA . MET A 1 210 ? -24.5 -1.497 12.609 1 92.94 210 MET A CA 1
ATOM 1668 C C . MET A 1 210 ? -23.375 -0.607 13.125 1 92.94 210 MET A C 1
ATOM 1670 O O . MET A 1 210 ? -23.031 -0.645 14.305 1 92.94 210 MET A O 1
ATOM 1674 N N . ILE A 1 211 ? -22.812 0.179 12.219 1 94.38 211 ILE A N 1
ATOM 1675 C CA . ILE A 1 211 ? -21.688 1.021 12.617 1 94.38 211 ILE A CA 1
ATOM 1676 C C . ILE A 1 211 ? -22.172 2.098 13.586 1 94.38 211 ILE A C 1
ATOM 1678 O O . ILE A 1 211 ? -21.438 2.49 14.5 1 94.38 211 ILE A O 1
ATOM 1682 N N . GLU A 1 212 ? -23.344 2.605 13.367 1 94.25 212 GLU A N 1
ATOM 1683 C CA . GLU A 1 212 ? -23.922 3.598 14.266 1 94.25 212 GLU A CA 1
ATOM 1684 C C . GLU A 1 212 ? -24.188 3.004 15.648 1 94.25 212 GLU A C 1
ATOM 1686 O O . GLU A 1 212 ? -24.016 3.682 16.656 1 94.25 212 GLU A O 1
ATOM 1691 N N . GLU A 1 213 ? -24.594 1.81 15.672 1 95.38 213 GLU A N 1
ATOM 1692 C CA . GLU A 1 213 ? -24.859 1.127 16.938 1 95.38 213 GLU A CA 1
ATOM 1693 C C . GLU A 1 213 ? -23.562 0.849 17.688 1 95.38 213 GLU A C 1
ATOM 1695 O O . GLU A 1 213 ? -23.484 1.015 18.906 1 95.38 213 GLU A O 1
ATOM 1700 N N . ASP A 1 214 ? -22.594 0.445 16.969 1 95.25 214 ASP A N 1
ATOM 1701 C CA . ASP A 1 214 ? -21.328 0.061 17.578 1 95.25 214 ASP A CA 1
ATOM 1702 C C . ASP A 1 214 ? -20.547 1.289 18.031 1 95.25 214 ASP A C 1
ATOM 1704 O O . ASP A 1 214 ? -19.797 1.226 19.016 1 95.25 214 ASP A O 1
ATOM 1708 N N . TYR A 1 215 ? -20.672 2.4 17.234 1 95.25 215 TYR A N 1
ATOM 1709 C CA . TYR A 1 215 ? -19.922 3.613 17.5 1 95.25 215 TYR A CA 1
ATOM 1710 C C . TYR A 1 215 ? -20.812 4.844 17.453 1 95.25 215 TYR A C 1
ATOM 1712 O O . TYR A 1 215 ? -20.547 5.789 16.719 1 95.25 215 TYR A O 1
ATOM 1720 N N . PRO A 1 216 ? -21.797 4.93 18.375 1 94.19 216 PRO A N 1
ATOM 1721 C CA . PRO A 1 216 ? -22.828 5.977 18.312 1 94.19 216 PRO A CA 1
ATOM 1722 C C . PRO A 1 216 ? -22.25 7.379 18.484 1 94.19 216 PRO A C 1
ATOM 1724 O O . PRO A 1 216 ? -22.766 8.336 17.891 1 94.19 216 PRO A O 1
ATOM 1727 N N . ASN A 1 217 ? -21.156 7.488 19.156 1 94.62 217 ASN A N 1
ATOM 1728 C CA . ASN A 1 217 ? -20.609 8.812 19.422 1 94.62 217 ASN A CA 1
ATOM 1729 C C . ASN A 1 217 ? -19.531 9.195 18.422 1 94.62 217 ASN A C 1
ATOM 1731 O O . ASN A 1 217 ? -19.141 10.359 18.328 1 94.62 217 ASN A O 1
ATOM 1735 N N . GLU A 1 218 ? -19.125 8.219 17.641 1 96.31 218 GLU A N 1
ATOM 1736 C CA . GLU A 1 218 ? -17.984 8.461 16.75 1 96.31 218 GLU A CA 1
ATOM 1737 C C . GLU A 1 218 ? -18.453 8.711 15.312 1 96.31 218 GLU A C 1
ATOM 1739 O O . GLU A 1 218 ? -17.766 9.375 14.531 1 96.31 218 GLU A O 1
ATOM 1744 N N . VAL A 1 219 ? -19.656 8.219 14.992 1 96.44 219 VAL A N 1
ATOM 1745 C CA . VAL A 1 219 ? -20.141 8.391 13.625 1 96.44 219 VAL A CA 1
ATOM 1746 C C . VAL A 1 219 ? -20.547 9.844 13.398 1 96.44 219 VAL A C 1
ATOM 1748 O O . VAL A 1 219 ? -21.172 10.461 14.273 1 96.44 219 VAL A O 1
ATOM 1751 N N . PHE A 1 220 ? -20.109 10.414 12.32 1 96.88 220 PHE A N 1
ATOM 1752 C CA . PHE A 1 220 ? -20.625 11.719 11.922 1 96.88 220 PHE A CA 1
ATOM 1753 C C . PHE A 1 220 ? -22.094 11.633 11.523 1 96.88 220 PHE A C 1
ATOM 1755 O O . PHE A 1 220 ? -22.531 10.609 10.992 1 96.88 220 PHE A O 1
ATOM 1762 N N . LYS A 1 221 ? -22.812 12.734 11.734 1 94.19 221 LYS A N 1
ATOM 1763 C CA . LYS A 1 221 ? -24.203 12.789 11.297 1 94.19 221 LYS A CA 1
ATOM 1764 C C . LYS A 1 221 ? -24.297 12.852 9.781 1 94.19 221 LYS A C 1
ATOM 1766 O O . LYS A 1 221 ? -25.203 12.25 9.188 1 94.19 221 LYS A O 1
ATOM 1771 N N . THR A 1 222 ? -23.359 13.539 9.203 1 93.38 222 THR A N 1
ATOM 1772 C CA . THR A 1 222 ? -23.344 13.695 7.75 1 93.38 222 THR A CA 1
ATOM 1773 C C . THR A 1 222 ? -22.922 12.391 7.074 1 93.38 222 THR A C 1
ATOM 1775 O O . THR A 1 222 ? -22 11.719 7.531 1 93.38 222 THR A O 1
ATOM 1778 N N . ILE A 1 223 ? -23.656 12.023 6.023 1 90.38 223 ILE A N 1
ATOM 1779 C CA . ILE A 1 223 ? -23.344 10.883 5.168 1 90.38 223 ILE A CA 1
ATOM 1780 C C . ILE A 1 223 ? -23.062 11.367 3.746 1 90.38 223 ILE A C 1
ATOM 1782 O O . ILE A 1 223 ? -23.812 12.172 3.199 1 90.38 223 ILE A O 1
ATOM 1786 N N . ILE A 1 224 ? -21.906 10.938 3.211 1 89.06 224 ILE A N 1
ATOM 1787 C CA . ILE A 1 224 ? -21.578 11.312 1.838 1 89.06 224 ILE A CA 1
ATOM 1788 C C . ILE A 1 224 ? -22.141 10.273 0.873 1 89.06 224 ILE A C 1
ATOM 1790 O O . ILE A 1 224 ? -21.734 9.102 0.905 1 89.06 224 ILE A O 1
ATOM 1794 N N . THR A 1 225 ? -23.031 10.695 0.001 1 80.81 225 THR A N 1
ATOM 1795 C CA . THR A 1 225 ? -23.656 9.773 -0.945 1 80.81 225 THR A CA 1
ATOM 1796 C C . THR A 1 225 ? -22.891 9.742 -2.262 1 80.81 225 THR A C 1
ATOM 1798 O O . THR A 1 225 ? -22.094 10.648 -2.545 1 80.81 225 THR A O 1
ATOM 1801 N N . ARG A 1 226 ? -23 8.531 -2.955 1 71.44 226 ARG A N 1
ATOM 1802 C CA . ARG A 1 226 ? -22.344 8.383 -4.25 1 71.44 226 ARG A CA 1
ATOM 1803 C C . ARG A 1 226 ? -22.953 9.328 -5.281 1 71.44 226 ARG A C 1
ATOM 1805 O O . ARG A 1 226 ? -24.141 9.258 -5.562 1 71.44 226 ARG A O 1
ATOM 1812 N N . LYS A 1 227 ? -22.625 10.562 -5.305 1 59.44 227 LYS A N 1
ATOM 1813 C CA . LYS A 1 227 ? -23.203 11.367 -6.379 1 59.44 227 LYS A CA 1
ATOM 1814 C C . LYS A 1 227 ? -22.266 11.438 -7.578 1 59.44 227 LYS A C 1
ATOM 1816 O O . LYS A 1 227 ? -21.047 11.328 -7.422 1 59.44 227 LYS A O 1
ATOM 1821 N N . ALA A 1 228 ? -22.641 11.227 -8.906 1 50.34 228 ALA A N 1
ATOM 1822 C CA . ALA A 1 228 ? -21.969 11.406 -10.188 1 50.34 228 ALA A CA 1
ATOM 1823 C C . ALA A 1 228 ? -20.906 12.5 -10.109 1 50.34 228 ALA A C 1
ATOM 1825 O O . ALA A 1 228 ? -19.875 12.414 -10.766 1 50.34 228 ALA A O 1
ATOM 1826 N N . PRO A 1 229 ? -20.984 13.445 -9.281 1 47.62 229 PRO A N 1
ATOM 1827 C CA . PRO A 1 229 ? -20.141 14.633 -9.383 1 47.62 229 PRO A CA 1
ATOM 1828 C C . PRO A 1 229 ? -18.734 14.406 -8.836 1 47.62 229 PRO A C 1
ATOM 1830 O O . PRO A 1 229 ? -17.781 15.07 -9.266 1 47.62 229 PRO A O 1
ATOM 1833 N N . ILE A 1 230 ? -18.484 13.43 -8.008 1 53.5 230 ILE A N 1
ATOM 1834 C CA . ILE A 1 230 ? -17.172 13.266 -7.395 1 53.5 230 ILE A CA 1
ATOM 1835 C C . ILE A 1 230 ? -16.156 12.844 -8.461 1 53.5 230 ILE A C 1
ATOM 1837 O O . ILE A 1 230 ? -14.984 13.227 -8.398 1 53.5 230 ILE A O 1
ATOM 1841 N N . GLY A 1 231 ? -16.703 12.234 -9.398 1 55 231 GLY A N 1
ATOM 1842 C CA . GLY A 1 231 ? -15.852 11.844 -10.508 1 55 231 GLY A CA 1
ATOM 1843 C C . GLY A 1 231 ? -15.281 13.031 -11.266 1 55 231 GLY A C 1
ATOM 1844 O O . GLY A 1 231 ? -14.141 12.984 -11.742 1 55 231 GLY A O 1
ATOM 1845 N N . ARG A 1 232 ? -16.016 14.109 -11.203 1 53.28 232 ARG A N 1
ATOM 1846 C CA . ARG A 1 232 ? -15.594 15.266 -11.984 1 53.28 232 ARG A CA 1
ATOM 1847 C C . ARG A 1 232 ? -14.547 16.078 -11.234 1 53.28 232 ARG A C 1
ATOM 1849 O O . ARG A 1 232 ? -13.828 16.875 -11.836 1 53.28 232 ARG A O 1
ATOM 1856 N N . LEU A 1 233 ? -14.562 15.891 -9.938 1 57.38 233 LEU A N 1
ATOM 1857 C CA . LEU A 1 233 ? -13.539 16.594 -9.172 1 57.38 233 LEU A CA 1
ATOM 1858 C C . LEU A 1 233 ? -12.141 16.156 -9.602 1 57.38 233 LEU A C 1
ATOM 1860 O O . LEU A 1 233 ? -11.219 16.984 -9.648 1 57.38 233 LEU A O 1
ATOM 1864 N N . SER A 1 234 ? -12.07 14.977 -9.906 1 55.12 234 SER A N 1
ATOM 1865 C CA . SER A 1 234 ? -10.773 14.469 -10.344 1 55.12 234 SER A CA 1
ATOM 1866 C C . SER A 1 234 ? -10.359 15.086 -11.68 1 55.12 234 SER A C 1
ATOM 1868 O O . SER A 1 234 ? -9.172 15.203 -11.969 1 55.12 234 SER A O 1
ATOM 1870 N N . LEU A 1 235 ? -11.406 15.492 -12.383 1 50.53 235 LEU A N 1
ATOM 1871 C CA . LEU A 1 235 ? -11.141 16.016 -13.719 1 50.53 235 LEU A CA 1
ATOM 1872 C C . LEU A 1 235 ? -10.891 17.516 -13.664 1 50.53 235 LEU A C 1
ATOM 1874 O O . LEU A 1 235 ? -9.984 18.031 -14.336 1 50.53 235 LEU A O 1
ATOM 1878 N N . TYR A 1 236 ? -11.727 18.203 -12.812 1 56.12 236 TYR A N 1
ATOM 1879 C CA . TYR A 1 236 ? -11.711 19.656 -12.922 1 56.12 236 TYR A CA 1
ATOM 1880 C C . TYR A 1 236 ? -11.117 20.297 -11.672 1 56.12 236 TYR A C 1
ATOM 1882 O O . TYR A 1 236 ? -10.922 21.516 -11.617 1 56.12 236 TYR A O 1
ATOM 1890 N N . GLY A 1 237 ? -10.672 19.406 -10.875 1 61.38 237 GLY A N 1
ATOM 1891 C CA . GLY A 1 237 ? -10.203 19.969 -9.625 1 61.38 237 GLY A CA 1
ATOM 1892 C C . GLY A 1 237 ? -11.266 20.781 -8.898 1 61.38 237 GLY A C 1
ATOM 1893 O O . GLY A 1 237 ? -12.414 20.344 -8.789 1 61.38 237 GLY A O 1
ATOM 1894 N N . PHE A 1 238 ? -10.891 21.875 -8.195 1 68.19 238 PHE A N 1
ATOM 1895 C CA . PHE A 1 238 ? -11.805 22.625 -7.352 1 68.19 238 PHE A CA 1
ATOM 1896 C C . PHE A 1 238 ? -12.188 23.938 -8.016 1 68.19 238 PHE A C 1
ATOM 1898 O O . PHE A 1 238 ? -12.57 24.906 -7.34 1 68.19 238 PHE A O 1
ATOM 1905 N N . GLU A 1 239 ? -11.945 23.891 -9.336 1 64.44 239 GLU A N 1
ATOM 1906 C CA . GLU A 1 239 ? -12.406 25.078 -10.055 1 64.44 239 GLU A CA 1
ATOM 1907 C C . GLU A 1 239 ? -13.93 25.141 -10.094 1 64.44 239 GLU A C 1
ATOM 1909 O O . GLU A 1 239 ? -14.594 24.109 -10.266 1 64.44 239 GLU A O 1
ATOM 1914 N N . GLU A 1 240 ? -14.383 26.266 -9.734 1 63.12 240 GLU A N 1
ATOM 1915 C CA . GLU A 1 240 ? -15.805 26.516 -9.523 1 63.12 240 GLU A CA 1
ATOM 1916 C C . GLU A 1 240 ? -16.625 26.078 -10.742 1 63.12 240 GLU A C 1
ATOM 1918 O O . GLU A 1 240 ? -16.328 26.484 -11.867 1 63.12 240 GLU A O 1
ATOM 1923 N N . ASN A 1 241 ? -17.266 24.969 -10.516 1 63.47 241 ASN A N 1
ATOM 1924 C CA . ASN A 1 241 ? -18.328 24.594 -11.438 1 63.47 241 ASN A CA 1
ATOM 1925 C C . ASN A 1 241 ? -19.562 24.078 -10.703 1 63.47 241 ASN A C 1
ATOM 1927 O O . ASN A 1 241 ? -19.516 23.859 -9.484 1 63.47 241 ASN A O 1
ATOM 1931 N N . ASN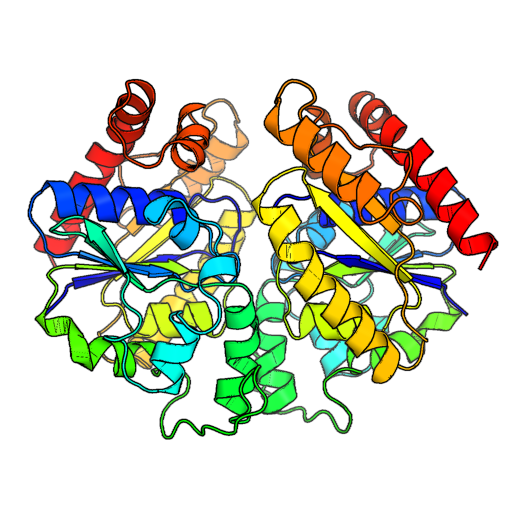 A 1 242 ? -20.688 24.141 -11.414 1 62.72 242 ASN A N 1
ATOM 1932 C CA . ASN A 1 242 ? -21.969 23.781 -10.797 1 62.72 242 ASN A CA 1
ATOM 1933 C C . ASN A 1 242 ? -21.906 22.375 -10.18 1 62.72 242 ASN A C 1
ATOM 1935 O O . ASN A 1 242 ? -22.469 22.156 -9.109 1 62.72 242 ASN A O 1
ATOM 1939 N N . GLU A 1 243 ? -21.281 21.578 -10.82 1 60.62 243 GLU A N 1
ATOM 1940 C CA . GLU A 1 243 ? -21.219 20.203 -10.359 1 60.62 243 GLU A CA 1
ATOM 1941 C C . GLU A 1 243 ? -20.359 20.062 -9.109 1 60.62 243 GLU A C 1
ATOM 1943 O O . GLU A 1 243 ? -20.703 19.328 -8.18 1 60.62 243 GLU A O 1
ATOM 1948 N N . LEU A 1 244 ? -19.422 20.844 -9.133 1 63.59 244 LEU A N 1
ATOM 1949 C CA . LEU A 1 244 ? -18.578 20.891 -7.949 1 63.59 244 LEU A CA 1
ATOM 1950 C C . LEU A 1 244 ? -19.344 21.422 -6.742 1 63.59 244 LEU A C 1
ATOM 1952 O O . LEU A 1 244 ? -19.234 20.875 -5.641 1 63.59 244 LEU A O 1
ATOM 1956 N N . ASN A 1 245 ? -20.141 22.312 -7.047 1 68.25 245 ASN A N 1
ATOM 1957 C CA . ASN A 1 245 ? -20.875 22.953 -5.957 1 68.25 245 ASN A CA 1
ATOM 1958 C C . ASN A 1 245 ? -21.828 21.969 -5.273 1 68.25 245 ASN A C 1
ATOM 1960 O O . ASN A 1 245 ? -21.953 21.969 -4.051 1 68.25 245 ASN A O 1
ATOM 1964 N N . GLN A 1 246 ? -22.406 21.156 -6.078 1 68.06 246 GLN A N 1
ATOM 1965 C CA . GLN A 1 246 ? -23.312 20.172 -5.52 1 68.06 246 GLN A CA 1
ATOM 1966 C C . GLN A 1 246 ? -22.562 19.125 -4.695 1 68.06 246 GLN A C 1
ATOM 1968 O O . GLN A 1 246 ? -23.016 18.734 -3.617 1 68.06 246 GLN A O 1
ATOM 1973 N N . ALA A 1 247 ? -21.484 18.75 -5.164 1 67 247 ALA A N 1
ATOM 1974 C CA . ALA A 1 247 ? -20.656 17.797 -4.438 1 67 247 ALA A CA 1
ATOM 1975 C C . ALA A 1 247 ? -20.125 18.406 -3.141 1 67 247 ALA A C 1
ATOM 1977 O O . ALA A 1 247 ? -20.141 17.75 -2.096 1 67 247 ALA A O 1
ATOM 1978 N N . LEU A 1 248 ? -19.953 19.609 -3.23 1 77.38 248 LEU A N 1
ATOM 1979 C CA . LEU A 1 248 ? -19.344 20.312 -2.105 1 77.38 248 LEU A CA 1
ATOM 1980 C C . LEU A 1 248 ? -20.359 20.516 -0.987 1 77.38 248 LEU A C 1
ATOM 1982 O O . LEU A 1 248 ? -20 20.594 0.188 1 77.38 248 LEU A O 1
ATOM 1986 N N . GLU A 1 249 ? -21.641 20.422 -1.351 1 79.69 249 GLU A N 1
ATOM 1987 C CA . GLU A 1 249 ? -22.672 20.672 -0.335 1 79.69 249 GLU A CA 1
ATOM 1988 C C . GLU A 1 249 ? -22.641 19.578 0.737 1 79.69 249 GLU A C 1
ATOM 1990 O O . GLU A 1 249 ? -22.719 19.875 1.931 1 79.69 249 GLU A O 1
ATOM 1995 N N . GLN A 1 250 ? -22.484 18.406 0.361 1 82.44 250 GLN A N 1
ATOM 1996 C CA . GLN A 1 250 ? -22.422 17.312 1.334 1 82.44 250 GLN A CA 1
ATOM 1997 C C . GLN A 1 250 ? -21.172 17.406 2.193 1 82.44 250 GLN A C 1
ATOM 1999 O O . GLN A 1 250 ? -21.203 17.141 3.396 1 82.44 250 GLN A O 1
ATOM 2004 N N . TYR A 1 251 ? -20.188 17.859 1.616 1 90.62 251 TYR A N 1
ATOM 2005 C CA . TYR A 1 251 ? -18.922 17.938 2.35 1 90.62 251 TYR A CA 1
ATOM 2006 C C . TYR A 1 251 ? -18.922 19.125 3.295 1 90.62 251 TYR A C 1
ATOM 2008 O O . TYR A 1 251 ? -18.234 19.125 4.312 1 90.62 251 TYR A O 1
ATOM 2016 N N . GLU A 1 252 ? -19.719 20.141 2.973 1 92.88 252 GLU A N 1
ATOM 2017 C CA . GLU A 1 252 ? -19.797 21.312 3.838 1 92.88 252 GLU A CA 1
ATOM 2018 C C . GLU A 1 252 ? -20.375 20.953 5.207 1 92.88 252 GLU A C 1
ATOM 2020 O O . GLU A 1 252 ? -19.875 21.422 6.234 1 92.88 252 GLU A O 1
ATOM 2025 N N . ASN A 1 253 ? -21.453 20.109 5.184 1 92.56 253 ASN A N 1
ATOM 2026 C CA . ASN A 1 253 ? -22.016 19.656 6.453 1 92.56 253 ASN A CA 1
ATOM 2027 C C . ASN A 1 253 ? -21.016 18.828 7.246 1 92.56 253 ASN A C 1
ATOM 2029 O O . ASN A 1 253 ? -20.891 18.984 8.461 1 92.56 253 ASN A O 1
ATOM 2033 N N . PHE A 1 254 ? -20.375 18.016 6.559 1 95.75 254 PHE A N 1
ATOM 2034 C CA . PHE A 1 254 ? -19.328 17.219 7.188 1 95.75 254 PHE A CA 1
ATOM 2035 C C . PHE A 1 254 ? -18.234 18.125 7.766 1 95.75 254 PHE A C 1
ATOM 2037 O O . PHE A 1 254 ? -17.797 17.922 8.898 1 95.75 254 PHE A O 1
ATOM 2044 N N . TYR A 1 255 ? -17.828 19.078 6.977 1 96.81 255 TYR A N 1
ATOM 2045 C CA . TYR A 1 255 ? -16.781 20.031 7.367 1 96.81 255 TYR A CA 1
ATOM 2046 C C . TYR A 1 255 ? -17.172 20.75 8.656 1 96.81 255 TYR A C 1
ATOM 2048 O O . TYR A 1 255 ? -16.359 20.875 9.57 1 96.81 255 TYR A O 1
ATOM 2056 N N . LYS A 1 256 ? -18.391 21.188 8.773 1 96.31 256 LYS A N 1
ATOM 2057 C CA . LYS A 1 256 ? -18.875 21.875 9.961 1 96.31 256 LYS A CA 1
ATOM 2058 C C . LYS A 1 256 ? -18.844 20.969 11.18 1 96.31 256 LYS A C 1
ATOM 2060 O O . LYS A 1 256 ? -18.391 21.375 12.258 1 96.31 256 LYS A O 1
ATOM 2065 N N . GLU A 1 257 ? -19.297 19.766 11 1 96.69 257 GLU A N 1
ATOM 2066 C CA . GLU A 1 257 ? -19.281 18.797 12.094 1 96.69 257 GLU A CA 1
ATOM 2067 C C . GLU A 1 257 ? -17.844 18.516 12.562 1 96.69 257 GLU A C 1
ATOM 2069 O O . GLU A 1 257 ? -17.594 18.438 13.766 1 96.69 257 GLU A O 1
ATOM 2074 N N . MET A 1 258 ? -17 18.328 11.617 1 97.81 258 MET A N 1
ATOM 2075 C CA . MET A 1 258 ? -15.594 18.047 11.906 1 97.81 258 MET A CA 1
ATOM 2076 C C . MET A 1 258 ? -14.961 19.172 12.711 1 97.81 258 MET A C 1
ATOM 2078 O O . MET A 1 258 ? -14.289 18.938 13.711 1 97.81 258 MET A O 1
ATOM 2082 N N . MET A 1 259 ? -15.203 20.438 12.297 1 97.81 259 MET A N 1
ATOM 2083 C CA . MET A 1 259 ? -14.641 21.594 12.969 1 97.81 259 MET A CA 1
ATOM 2084 C C . MET A 1 259 ? -15.156 21.703 14.398 1 97.81 259 MET A C 1
ATOM 2086 O O . MET A 1 259 ? -14.414 22.078 15.312 1 97.81 259 MET A O 1
ATOM 2090 N N . GLU A 1 260 ? -16.422 21.328 14.586 1 97.44 260 GLU A N 1
ATOM 2091 C CA . GLU A 1 260 ? -17 21.344 15.922 1 97.44 260 GLU A CA 1
ATOM 2092 C C . GLU A 1 260 ? -16.297 20.328 16.844 1 97.44 260 GLU A C 1
ATOM 2094 O O . GLU A 1 260 ? -16.016 20.641 18 1 97.44 260 GLU A O 1
ATOM 2099 N N . ARG A 1 261 ? -16.016 19.219 16.25 1 97.44 261 ARG A N 1
ATOM 2100 C CA . ARG A 1 261 ? -15.359 18.188 17.047 1 97.44 261 ARG A CA 1
ATOM 2101 C C . ARG A 1 261 ? -13.922 18.562 17.391 1 97.44 261 ARG A C 1
ATOM 2103 O O . ARG A 1 261 ? -13.438 18.281 18.484 1 97.44 261 ARG A O 1
ATOM 2110 N N . VAL A 1 262 ? -13.25 19.156 16.422 1 96.75 262 VAL A N 1
ATOM 2111 C CA . VAL A 1 262 ? -11.867 19.562 16.625 1 96.75 262 VAL A CA 1
ATOM 2112 C C . VAL A 1 262 ? -11.805 20.656 17.703 1 96.75 262 VAL A C 1
ATOM 2114 O O . VAL A 1 262 ? -10.914 20.641 18.547 1 96.75 262 VAL A O 1
ATOM 2117 N N . GLN A 1 263 ? -12.742 21.594 17.719 1 93.62 263 GLN A N 1
ATOM 2118 C CA . GLN A 1 263 ? -12.75 22.719 18.641 1 93.62 263 GLN A CA 1
ATOM 2119 C C . GLN A 1 263 ? -13.164 22.281 20.031 1 93.62 263 GLN A C 1
ATOM 2121 O O . GLN A 1 263 ? -12.797 22.922 21.031 1 93.62 263 GLN A O 1
ATOM 2126 N N . SER A 1 264 ? -13.883 21.203 20.141 1 90.25 264 SER A N 1
ATOM 2127 C CA . SER A 1 264 ? -14.383 20.75 21.422 1 90.25 264 SER A CA 1
ATOM 2128 C C . SER A 1 264 ? -13.352 19.891 22.141 1 90.25 264 SER A C 1
ATOM 2130 O O . SER A 1 264 ? -13.539 19.516 23.297 1 90.25 264 SER A O 1
ATOM 2132 N N . ARG A 1 265 ? -12.305 19.562 21.5 1 82.56 265 ARG A N 1
ATOM 2133 C CA . ARG A 1 265 ? -11.305 18.672 22.078 1 82.56 265 ARG A CA 1
ATOM 2134 C C . ARG A 1 265 ? -10.016 19.422 22.375 1 82.56 265 ARG A C 1
ATOM 2136 O O . ARG A 1 265 ? -9.688 20.406 21.703 1 82.56 265 ARG A O 1
ATOM 2143 N N . MET B 1 1 ? 5.762 -27.891 -16.016 1 85.38 1 MET B N 1
ATOM 2144 C CA . MET B 1 1 ? 5.902 -26.797 -15.062 1 85.38 1 MET B CA 1
ATOM 2145 C C . MET B 1 1 ? 4.789 -25.781 -15.242 1 85.38 1 MET B C 1
ATOM 2147 O O . MET B 1 1 ? 4.387 -25.484 -16.359 1 85.38 1 MET B O 1
ATOM 2151 N N . ALA B 1 2 ? 4.129 -25.297 -14.172 1 96.75 2 ALA B N 1
ATOM 2152 C CA . ALA B 1 2 ? 2.973 -24.406 -14.25 1 96.75 2 ALA B CA 1
ATOM 2153 C C . ALA B 1 2 ? 3.336 -23.094 -14.945 1 96.75 2 ALA B C 1
ATOM 2155 O O . ALA B 1 2 ? 4.41 -22.547 -14.711 1 96.75 2 ALA B O 1
ATOM 2156 N N . ILE B 1 3 ? 2.59 -22.734 -15.938 1 98.25 3 ILE B N 1
ATOM 2157 C CA . ILE B 1 3 ? 2.727 -21.391 -16.516 1 98.25 3 ILE B CA 1
ATOM 2158 C C . ILE B 1 3 ? 2.211 -20.344 -15.531 1 98.25 3 ILE B C 1
ATOM 2160 O O . ILE B 1 3 ? 1.041 -20.375 -15.141 1 98.25 3 ILE B O 1
ATOM 2164 N N . THR B 1 4 ? 3.107 -19.469 -15.07 1 98.81 4 THR B N 1
ATOM 2165 C CA . THR B 1 4 ? 2.734 -18.453 -14.094 1 98.81 4 THR B CA 1
ATOM 2166 C C . THR B 1 4 ? 2.586 -17.094 -14.766 1 98.81 4 THR B C 1
ATOM 2168 O O . THR B 1 4 ? 3.5 -16.625 -15.445 1 98.81 4 THR B O 1
ATOM 2171 N N . ILE B 1 5 ? 1.411 -16.438 -14.617 1 98.88 5 ILE B N 1
ATOM 2172 C CA . ILE B 1 5 ? 1.083 -15.156 -15.25 1 98.88 5 ILE B CA 1
ATOM 2173 C C . ILE B 1 5 ? 0.692 -14.141 -14.18 1 98.88 5 ILE B C 1
ATOM 2175 O O . ILE B 1 5 ? -0.216 -14.383 -13.383 1 98.88 5 ILE B O 1
ATOM 2179 N N . THR B 1 6 ? 1.34 -13.023 -14.148 1 98.88 6 THR B N 1
ATOM 2180 C CA . THR B 1 6 ? 1.029 -11.938 -13.227 1 98.88 6 THR B CA 1
ATOM 2181 C C . THR B 1 6 ? 0.291 -10.812 -13.945 1 98.88 6 THR B C 1
ATOM 2183 O O . THR B 1 6 ? 0.677 -10.406 -15.039 1 98.88 6 THR B O 1
ATOM 2186 N N . MET B 1 7 ? -0.84 -10.359 -13.367 1 98.31 7 MET B N 1
ATOM 2187 C CA . MET B 1 7 ? -1.517 -9.141 -13.797 1 98.31 7 MET B CA 1
ATOM 2188 C C . MET B 1 7 ? -1.006 -7.934 -13.023 1 98.31 7 MET B C 1
ATOM 2190 O O . MET B 1 7 ? -1.033 -7.926 -11.789 1 98.31 7 MET B O 1
ATOM 2194 N N . GLY B 1 8 ? -0.525 -6.941 -13.836 1 96.75 8 GLY B N 1
ATOM 2195 C CA . GLY B 1 8 ? 0.054 -5.859 -13.055 1 96.75 8 GLY B CA 1
ATOM 2196 C C . GLY B 1 8 ? 0.016 -4.523 -13.766 1 96.75 8 GLY B C 1
ATOM 2197 O O . GLY B 1 8 ? -0.188 -4.465 -14.984 1 96.75 8 GLY B O 1
ATOM 2198 N N . ILE B 1 9 ? 0.124 -3.42 -13.031 1 93.88 9 ILE B N 1
ATOM 2199 C CA . ILE B 1 9 ? 0.304 -2 -13.312 1 93.88 9 ILE B CA 1
ATOM 2200 C C . ILE B 1 9 ? 0.185 -1.2 -12.016 1 93.88 9 ILE B C 1
ATOM 2202 O O . ILE B 1 9 ? -0.45 -1.648 -11.062 1 93.88 9 ILE B O 1
ATOM 2206 N N . GLN B 1 10 ? 0.885 -0.155 -11.883 1 91.12 10 GLN B N 1
ATOM 2207 C CA . GLN B 1 10 ? 0.884 0.589 -10.625 1 91.12 10 GLN B CA 1
ATOM 2208 C C . GLN B 1 10 ? -0.243 1.617 -10.594 1 91.12 10 GLN B C 1
ATOM 2210 O O . GLN B 1 10 ? -0.024 2.775 -10.234 1 91.12 10 GLN B O 1
ATOM 2215 N N . LYS B 1 11 ? -1.324 1.249 -11.102 1 87.25 11 LYS B N 1
ATOM 2216 C CA . LYS B 1 11 ? -2.539 2.057 -11.055 1 87.25 11 LYS B CA 1
ATOM 2217 C C . LYS B 1 11 ? -3.732 1.225 -10.586 1 87.25 11 LYS B C 1
ATOM 2219 O O . LYS B 1 11 ? -3.885 0.07 -10.992 1 87.25 11 LYS B O 1
ATOM 2224 N N . GLY B 1 12 ? -4.527 1.852 -9.641 1 83.56 12 GLY B N 1
ATOM 2225 C CA . GLY B 1 12 ? -5.738 1.206 -9.164 1 83.56 12 GLY B CA 1
ATOM 2226 C C . GLY B 1 12 ? -6.906 1.35 -10.117 1 83.56 12 GLY B C 1
ATOM 2227 O O . GLY B 1 12 ? -6.887 2.203 -11.008 1 83.56 12 GLY B O 1
ATOM 2228 N N . GLY B 1 13 ? -7.836 0.455 -10.055 1 81.19 13 GLY B N 1
ATOM 2229 C CA . GLY B 1 13 ? -9.086 0.602 -10.781 1 81.19 13 GLY B CA 1
ATOM 2230 C C . GLY B 1 13 ? -9 0.162 -12.227 1 81.19 13 GLY B C 1
ATOM 2231 O O . GLY B 1 13 ? -9.922 0.385 -13.008 1 81.19 13 GLY B O 1
ATOM 2232 N N . CYS B 1 14 ? -7.926 -0.58 -12.531 1 85 14 CYS B N 1
ATOM 2233 C CA . CYS B 1 14 ? -7.723 -0.965 -13.922 1 85 14 CYS B CA 1
ATOM 2234 C C . CYS B 1 14 ? -8.281 -2.359 -14.195 1 85 14 CYS B C 1
ATOM 2236 O O . CYS B 1 14 ? -8.125 -2.893 -15.289 1 85 14 CYS B O 1
ATOM 2238 N N . GLY B 1 15 ? -8.812 -3.031 -13.164 1 88.44 15 GLY B N 1
ATOM 2239 C CA . GLY B 1 15 ? -9.453 -4.32 -13.367 1 88.44 15 GLY B CA 1
ATOM 2240 C C . GLY B 1 15 ? -8.523 -5.496 -13.125 1 88.44 15 GLY B C 1
ATOM 2241 O O . GLY B 1 15 ? -8.766 -6.598 -13.625 1 88.44 15 GLY B O 1
ATOM 2242 N N . LYS B 1 16 ? -7.453 -5.324 -12.43 1 93.69 16 LYS B N 1
ATOM 2243 C CA . LYS B 1 16 ? -6.477 -6.387 -12.188 1 93.69 16 LYS B CA 1
ATOM 2244 C C . LYS B 1 16 ? -7.133 -7.594 -11.523 1 93.69 16 LYS B C 1
ATOM 2246 O O . LYS B 1 16 ? -7.039 -8.711 -12.023 1 93.69 16 LYS B O 1
ATOM 2251 N N . SER B 1 17 ? -7.828 -7.367 -10.414 1 93.5 17 SER B N 1
ATOM 2252 C CA . SER B 1 17 ? -8.414 -8.453 -9.641 1 93.5 17 SER B CA 1
ATOM 2253 C C . SER B 1 17 ? -9.523 -9.148 -10.422 1 93.5 17 SER B C 1
ATOM 2255 O O . SER B 1 17 ? -9.617 -10.375 -10.43 1 93.5 17 SER B O 1
ATOM 2257 N N . THR B 1 18 ? -10.367 -8.328 -11.078 1 89.75 18 THR B N 1
ATOM 2258 C CA . THR B 1 18 ? -11.453 -8.891 -11.875 1 89.75 18 THR B CA 1
ATOM 2259 C C . THR B 1 18 ? -10.898 -9.742 -13.016 1 89.75 18 THR B C 1
ATOM 2261 O O . THR B 1 18 ? -11.344 -10.875 -13.227 1 89.75 18 THR B O 1
ATOM 2264 N N . THR B 1 19 ? -9.898 -9.188 -13.742 1 92.5 19 THR B N 1
ATOM 2265 C CA . THR B 1 19 ? -9.305 -9.914 -14.859 1 92.5 19 THR B CA 1
ATOM 2266 C C . THR B 1 19 ? -8.625 -11.188 -14.367 1 92.5 19 THR B C 1
ATOM 2268 O O . THR B 1 19 ? -8.773 -12.25 -14.984 1 92.5 19 THR B O 1
ATOM 2271 N N . THR B 1 20 ? -7.918 -11.117 -13.242 1 96.06 20 THR B N 1
ATOM 2272 C CA . THR B 1 20 ? -7.258 -12.297 -12.68 1 96.06 20 THR B CA 1
ATOM 2273 C C . THR B 1 20 ? -8.273 -13.375 -12.328 1 96.06 20 THR B C 1
ATOM 2275 O O . THR B 1 20 ? -8.086 -14.547 -12.656 1 96.06 20 THR B O 1
ATOM 2278 N N . GLY B 1 21 ? -9.359 -12.945 -11.68 1 94 21 GLY B N 1
ATOM 2279 C CA . GLY B 1 21 ? -10.398 -13.883 -11.305 1 94 21 GLY B CA 1
ATOM 2280 C C . GLY B 1 21 ? -11.078 -14.531 -12.5 1 94 21 GLY B C 1
ATOM 2281 O O . GLY B 1 21 ? -11.289 -15.742 -12.516 1 94 21 GLY B O 1
ATOM 2282 N N . VAL B 1 22 ? -11.422 -13.734 -13.492 1 91.81 22 VAL B N 1
ATOM 2283 C CA . VAL B 1 22 ? -12.094 -14.227 -14.688 1 91.81 22 VAL B CA 1
ATOM 2284 C C . VAL B 1 22 ? -11.172 -15.188 -15.438 1 91.81 22 VAL B C 1
ATOM 2286 O O . VAL B 1 22 ? -11.609 -16.25 -15.891 1 91.81 22 VAL B O 1
ATOM 2289 N N . LEU B 1 23 ? -9.891 -14.82 -15.547 1 94.81 23 LEU B N 1
ATOM 2290 C CA . LEU B 1 23 ? -8.922 -15.688 -16.219 1 94.81 23 LEU B CA 1
ATOM 2291 C C . LEU B 1 23 ? -8.789 -17.016 -15.492 1 94.81 23 LEU B C 1
ATOM 2293 O O . LEU B 1 23 ? -8.773 -18.078 -16.125 1 94.81 23 LEU B O 1
ATOM 2297 N N . ALA B 1 24 ? -8.695 -16.969 -14.156 1 96.69 24 ALA B N 1
ATOM 2298 C CA . ALA B 1 24 ? -8.625 -18.188 -13.352 1 96.69 24 ALA B CA 1
ATOM 2299 C C . ALA B 1 24 ? -9.844 -19.078 -13.594 1 96.69 24 ALA B C 1
ATOM 2301 O O . ALA B 1 24 ? -9.711 -20.297 -13.766 1 96.69 24 ALA B O 1
ATOM 2302 N N . TYR B 1 25 ? -10.961 -18.453 -13.648 1 92.88 25 TYR B N 1
ATOM 2303 C CA . TYR B 1 25 ? -12.203 -19.172 -13.875 1 92.88 25 TYR B CA 1
ATOM 2304 C C . TYR B 1 25 ? -12.227 -19.812 -15.266 1 92.88 25 TYR B C 1
ATOM 2306 O O . TYR B 1 25 ? -12.555 -20.984 -15.414 1 92.88 25 TYR B O 1
ATOM 2314 N N . LEU B 1 26 ? -11.898 -19.047 -16.328 1 93.94 26 LEU B N 1
ATOM 2315 C CA . LEU B 1 26 ? -11.938 -19.531 -17.703 1 93.94 26 LEU B CA 1
ATOM 2316 C C . LEU B 1 26 ? -10.945 -20.672 -17.891 1 93.94 26 LEU B C 1
ATOM 2318 O O . LEU B 1 26 ? -11.266 -21.672 -18.547 1 93.94 26 LEU B O 1
ATOM 2322 N N . LEU B 1 27 ? -9.75 -20.531 -17.328 1 97.12 27 LEU B N 1
ATOM 2323 C CA . LEU B 1 27 ? -8.75 -21.609 -17.391 1 97.12 27 LEU B CA 1
ATOM 2324 C C . LEU B 1 27 ? -9.281 -22.875 -16.734 1 97.12 27 LEU B C 1
ATOM 2326 O O . LEU B 1 27 ? -9.164 -23.969 -17.297 1 97.12 27 LEU B O 1
ATOM 2330 N N . SER B 1 28 ? -9.875 -22.719 -15.539 1 96.5 28 SER B N 1
ATOM 2331 C CA . SER B 1 28 ? -10.406 -23.875 -14.812 1 96.5 28 SER B CA 1
ATOM 2332 C C . SER B 1 28 ? -11.57 -24.5 -15.57 1 96.5 28 SER B C 1
ATOM 2334 O O . SER B 1 28 ? -11.703 -25.734 -15.594 1 96.5 28 SER B O 1
ATOM 2336 N N . ARG B 1 29 ? -12.406 -23.672 -16.125 1 92.19 29 ARG B N 1
ATOM 2337 C CA . ARG B 1 29 ? -13.531 -24.141 -16.922 1 92.19 29 ARG B CA 1
ATOM 2338 C C . ARG B 1 29 ? -13.047 -25 -18.094 1 92.19 29 ARG B C 1
ATOM 2340 O O . ARG B 1 29 ? -13.695 -25.969 -18.469 1 92.19 29 ARG B O 1
ATOM 2347 N N . ASP B 1 30 ? -11.898 -24.641 -18.656 1 95.81 30 ASP B N 1
ATOM 2348 C CA . ASP B 1 30 ? -11.336 -25.359 -19.797 1 95.81 30 ASP B CA 1
ATOM 2349 C C . ASP B 1 30 ? -10.562 -26.594 -19.328 1 95.81 30 ASP B C 1
ATOM 2351 O O . ASP B 1 30 ? -9.883 -27.25 -20.141 1 95.81 30 ASP B O 1
ATOM 2355 N N . GLY B 1 31 ? -10.508 -26.922 -18.016 1 97.31 31 GLY B N 1
ATOM 2356 C CA . GLY B 1 31 ? -10.008 -28.203 -17.5 1 97.31 31 GLY B CA 1
ATOM 2357 C C . GLY B 1 31 ? -8.617 -28.094 -16.906 1 97.31 31 GLY B C 1
ATOM 2358 O O . GLY B 1 31 ? -8.078 -29.094 -16.422 1 97.31 31 GLY B O 1
ATOM 2359 N N . TYR B 1 32 ? -8.039 -26.906 -16.906 1 98.5 32 TYR B N 1
ATOM 2360 C CA . TYR B 1 32 ? -6.707 -26.75 -16.344 1 98.5 32 TYR B CA 1
ATOM 2361 C C . TYR B 1 32 ? -6.754 -26.688 -14.828 1 98.5 32 TYR B C 1
ATOM 2363 O O . TYR B 1 32 ? -7.719 -26.188 -14.25 1 98.5 32 TYR B O 1
ATOM 2371 N N . ARG B 1 33 ? -5.77 -27.297 -14.148 1 98.75 33 ARG B N 1
ATOM 2372 C CA . ARG B 1 33 ? -5.559 -27.094 -12.719 1 98.75 33 ARG B CA 1
ATOM 2373 C C . ARG B 1 33 ? -4.953 -25.719 -12.453 1 98.75 33 ARG B C 1
ATOM 2375 O O . ARG B 1 33 ? -3.832 -25.422 -12.875 1 98.75 33 ARG B O 1
ATOM 2382 N N . VAL B 1 34 ? -5.719 -24.844 -11.766 1 98.88 34 VAL B N 1
ATOM 2383 C CA . VAL B 1 34 ? -5.336 -23.438 -11.672 1 98.88 34 VAL B CA 1
ATOM 2384 C C . VAL B 1 34 ? -5.18 -23.047 -10.203 1 98.88 34 VAL B C 1
ATOM 2386 O O . VAL B 1 34 ? -6.008 -23.406 -9.367 1 98.88 34 VAL B O 1
ATOM 2389 N N . LEU B 1 35 ? -4.109 -22.375 -9.844 1 98.94 35 LEU B N 1
ATOM 2390 C CA . LEU B 1 35 ? -3.945 -21.672 -8.57 1 98.94 35 LEU B CA 1
ATOM 2391 C C . LEU B 1 35 ? -4.008 -20.172 -8.773 1 98.94 35 LEU B C 1
ATOM 2393 O O . LEU B 1 35 ? -3.25 -19.609 -9.57 1 98.94 35 LEU B O 1
ATOM 2397 N N . ALA B 1 36 ? -4.965 -19.5 -8.219 1 98.88 36 ALA B N 1
ATOM 2398 C CA . ALA B 1 36 ? -4.98 -18.047 -8.148 1 98.88 36 ALA B CA 1
ATOM 2399 C C . ALA B 1 36 ? -4.301 -17.547 -6.867 1 98.88 36 ALA B C 1
ATOM 2401 O O . ALA B 1 36 ? -4.59 -18.047 -5.777 1 98.88 36 ALA B O 1
ATOM 2402 N N . VAL B 1 37 ? -3.357 -16.641 -6.941 1 98.94 37 VAL B N 1
ATOM 2403 C CA . VAL B 1 37 ? -2.629 -16.078 -5.805 1 98.94 37 VAL B CA 1
ATOM 2404 C C . VAL B 1 37 ? -2.971 -14.602 -5.648 1 98.94 37 VAL B C 1
ATOM 2406 O O . VAL B 1 37 ? -2.848 -13.828 -6.598 1 98.94 37 VAL B O 1
ATOM 2409 N N . ASP B 1 38 ? -3.428 -14.211 -4.504 1 98.81 38 ASP B N 1
ATOM 2410 C CA . ASP B 1 38 ? -3.719 -12.82 -4.184 1 98.81 38 ASP B CA 1
ATOM 2411 C C . ASP B 1 38 ? -2.547 -12.164 -3.455 1 98.81 38 ASP B C 1
ATOM 2413 O O . ASP B 1 38 ? -2.277 -12.484 -2.295 1 98.81 38 ASP B O 1
ATOM 2417 N N . MET B 1 39 ? -1.85 -11.219 -4.129 1 98.75 39 MET B N 1
ATOM 2418 C CA . MET B 1 39 ? -0.715 -10.523 -3.525 1 98.75 39 MET B CA 1
ATOM 2419 C C . MET B 1 39 ? -1.079 -9.086 -3.182 1 98.75 39 MET B C 1
ATOM 2421 O O . MET B 1 39 ? -0.197 -8.25 -2.969 1 98.75 39 MET B O 1
ATOM 2425 N N . ASP B 1 40 ? -2.367 -8.773 -3.189 1 97.69 40 ASP B N 1
ATOM 2426 C CA . ASP B 1 40 ? -2.861 -7.461 -2.793 1 97.69 40 ASP B CA 1
ATOM 2427 C C . ASP B 1 40 ? -3.5 -7.508 -1.406 1 97.69 40 ASP B C 1
ATOM 2429 O O . ASP B 1 40 ? -4.473 -8.234 -1.19 1 97.69 40 ASP B O 1
ATOM 2433 N N . SER B 1 41 ? -3.023 -6.648 -0.507 1 96.56 41 SER B N 1
ATOM 2434 C CA . SER B 1 41 ? -3.504 -6.637 0.871 1 96.56 41 SER B CA 1
ATOM 2435 C C . SER B 1 41 ? -4.98 -6.254 0.939 1 96.56 41 SER B C 1
ATOM 2437 O O . SER B 1 41 ? -5.637 -6.484 1.955 1 96.56 41 SER B O 1
ATOM 2439 N N . GLN B 1 42 ? -5.535 -5.68 -0.107 1 93.62 42 GLN B N 1
ATOM 2440 C CA . GLN B 1 42 ? -6.957 -5.348 -0.128 1 93.62 42 GLN B CA 1
ATOM 2441 C C . GLN B 1 42 ? -7.816 -6.605 -0.199 1 93.62 42 GLN B C 1
ATOM 2443 O O . GLN B 1 42 ? -8.969 -6.602 0.231 1 93.62 42 GLN B O 1
ATOM 2448 N N . GLY B 1 43 ? -7.262 -7.68 -0.78 1 95.12 43 GLY B N 1
ATOM 2449 C CA . GLY B 1 43 ? -7.93 -8.977 -0.784 1 95.12 43 GLY B CA 1
ATOM 2450 C C . GLY B 1 43 ? -9.094 -9.039 -1.753 1 95.12 43 GLY B C 1
ATOM 2451 O O . GLY B 1 43 ? -10.023 -9.828 -1.562 1 95.12 43 GLY B O 1
ATOM 2452 N N . ASN B 1 44 ? -9.109 -8.203 -2.85 1 91.94 44 ASN B N 1
ATOM 2453 C CA . ASN B 1 44 ? -10.234 -8.18 -3.775 1 91.94 44 ASN B CA 1
ATOM 2454 C C . ASN B 1 44 ? -10.367 -9.508 -4.52 1 91.94 44 ASN B C 1
ATOM 2456 O O . ASN B 1 44 ? -11.477 -10.016 -4.695 1 91.94 44 ASN B O 1
ATOM 2460 N N . LEU B 1 45 ? -9.258 -10.039 -4.965 1 95.19 45 LEU B N 1
ATOM 2461 C CA . LEU B 1 45 ? -9.305 -11.344 -5.625 1 95.19 45 LEU B CA 1
ATOM 2462 C C . LEU B 1 45 ? -9.805 -12.422 -4.668 1 95.19 45 LEU B C 1
ATOM 2464 O O . LEU B 1 45 ? -10.617 -13.266 -5.047 1 95.19 45 LEU B O 1
ATOM 2468 N N . THR B 1 46 ? -9.273 -12.383 -3.455 1 96.44 46 THR B N 1
ATOM 2469 C CA . THR B 1 46 ? -9.68 -13.32 -2.416 1 96.44 46 THR B CA 1
ATOM 2470 C C . THR B 1 46 ? -11.195 -13.297 -2.229 1 96.44 46 THR B C 1
ATOM 2472 O O . THR B 1 46 ? -11.844 -14.344 -2.23 1 96.44 46 THR B O 1
ATOM 2475 N N . GLU B 1 47 ? -11.703 -12.133 -2.102 1 91.38 47 GLU B N 1
ATOM 2476 C CA . GLU B 1 47 ? -13.141 -11.992 -1.888 1 91.38 47 GLU B CA 1
ATOM 2477 C C . GLU B 1 47 ? -13.93 -12.453 -3.109 1 91.38 47 GLU B C 1
ATOM 2479 O O . GLU B 1 47 ? -14.969 -13.102 -2.975 1 91.38 47 GLU B O 1
ATOM 2484 N N . LEU B 1 48 ? -13.461 -12.078 -4.262 1 90.12 48 LEU B N 1
ATOM 2485 C CA . LEU B 1 48 ? -14.117 -12.438 -5.512 1 90.12 48 LEU B CA 1
ATOM 2486 C C . LEU B 1 48 ? -14.234 -13.945 -5.656 1 90.12 48 LEU B C 1
ATOM 2488 O O . LEU B 1 48 ? -15.297 -14.469 -5.996 1 90.12 48 LEU B O 1
ATOM 2492 N N . LEU B 1 49 ? -13.203 -14.688 -5.328 1 94 49 LEU B N 1
ATOM 2493 C CA . LEU B 1 49 ? -13.156 -16.125 -5.605 1 94 49 LEU B CA 1
ATOM 2494 C C . LEU B 1 49 ? -13.734 -16.922 -4.441 1 94 49 LEU B C 1
ATOM 2496 O O . LEU B 1 49 ? -14.383 -17.938 -4.645 1 94 49 LEU B O 1
ATOM 2500 N N . SER B 1 50 ? -13.43 -16.484 -3.211 1 93.12 50 SER B N 1
ATOM 2501 C CA . SER B 1 50 ? -13.867 -17.25 -2.045 1 93.12 50 SER B CA 1
ATOM 2502 C C . SER B 1 50 ? -15.297 -16.875 -1.651 1 93.12 50 SER B C 1
ATOM 2504 O O . SER B 1 50 ? -15.945 -17.594 -0.888 1 93.12 50 SER B O 1
ATOM 2506 N N . ARG B 1 51 ? -15.742 -15.656 -2.041 1 87 51 ARG B N 1
ATOM 2507 C CA . ARG B 1 51 ? -17.047 -15.094 -1.709 1 87 51 ARG B CA 1
ATOM 2508 C C . ARG B 1 51 ? -17.172 -14.836 -0.21 1 87 51 ARG B C 1
ATOM 2510 O O . ARG B 1 51 ? -18.266 -14.867 0.344 1 87 51 ARG B O 1
ATOM 2517 N N . LYS B 1 52 ? -16.031 -14.688 0.441 1 88.31 52 LYS B N 1
ATOM 2518 C CA . LYS B 1 52 ? -15.945 -14.352 1.859 1 88.31 52 LYS B CA 1
ATOM 2519 C C . LYS B 1 52 ? -15.109 -13.094 2.074 1 88.31 52 LYS B C 1
ATOM 2521 O O . LYS B 1 52 ? -14.219 -12.797 1.278 1 88.31 52 LYS B O 1
ATOM 2526 N N . PRO B 1 53 ? -15.422 -12.328 3.102 1 88.94 53 PRO B N 1
ATOM 2527 C CA . PRO B 1 53 ? -14.539 -11.203 3.416 1 88.94 53 PRO B CA 1
ATOM 2528 C C . PRO B 1 53 ? -13.086 -11.633 3.621 1 88.94 53 PRO B C 1
ATOM 2530 O O . PRO B 1 53 ? -12.828 -12.672 4.234 1 88.94 53 PRO B O 1
ATOM 2533 N N . SER B 1 54 ? -12.141 -10.844 3.121 1 93.12 54 SER B N 1
ATOM 2534 C CA . SER B 1 54 ? -10.727 -11.195 3.158 1 93.12 54 SER B CA 1
ATOM 2535 C C . SER B 1 54 ? -10.227 -11.328 4.594 1 93.12 54 SER B C 1
ATOM 2537 O O . SER B 1 54 ? -9.312 -12.109 4.871 1 93.12 54 SER B O 1
ATOM 2539 N N . ASN B 1 55 ? -10.867 -10.625 5.512 1 90.31 55 ASN B N 1
ATOM 2540 C CA . ASN B 1 55 ? -10.422 -10.648 6.902 1 90.31 55 ASN B CA 1
ATOM 2541 C C . ASN B 1 55 ? -10.641 -12.023 7.535 1 90.31 55 ASN B C 1
ATOM 2543 O O . ASN B 1 55 ? -10.078 -12.312 8.594 1 90.31 55 ASN B O 1
ATOM 2547 N N . GLU B 1 56 ? -11.477 -12.875 6.949 1 92.5 56 GLU B N 1
ATOM 2548 C CA . GLU B 1 56 ? -11.695 -14.227 7.445 1 92.5 56 GLU B CA 1
ATOM 2549 C C . GLU B 1 56 ? -10.477 -15.109 7.211 1 92.5 56 GLU B C 1
ATOM 2551 O O . GLU B 1 56 ? -10.383 -16.203 7.758 1 92.5 56 GLU B O 1
ATOM 2556 N N . PHE B 1 57 ? -9.555 -14.594 6.473 1 96.25 57 PHE B N 1
ATOM 2557 C CA . PHE B 1 57 ? -8.375 -15.383 6.148 1 96.25 57 PHE B CA 1
ATOM 2558 C C . PHE B 1 57 ? -7.168 -14.914 6.953 1 96.25 57 PHE B C 1
ATOM 2560 O O . PHE B 1 57 ? -6.023 -15.109 6.539 1 96.25 57 PHE B O 1
ATOM 2567 N N . THR B 1 58 ? -7.418 -14.297 8.086 1 94.5 58 THR B N 1
ATOM 2568 C CA . THR B 1 58 ? -6.348 -13.953 9.023 1 94.5 58 THR B CA 1
ATOM 2569 C C . THR B 1 58 ? -5.617 -15.211 9.484 1 94.5 58 THR B C 1
ATOM 2571 O O . THR B 1 58 ? -6.246 -16.219 9.812 1 94.5 58 THR B O 1
ATOM 2574 N N . GLU B 1 59 ? -4.312 -15.227 9.398 1 96.69 59 GLU B N 1
ATOM 2575 C CA . GLU B 1 59 ? -3.404 -16.312 9.758 1 96.69 59 GLU B CA 1
ATOM 2576 C C . GLU B 1 59 ? -3.523 -17.484 8.781 1 96.69 59 GLU B C 1
ATOM 2578 O O . GLU B 1 59 ? -3.02 -18.578 9.047 1 96.69 59 GLU B O 1
ATOM 2583 N N . LYS B 1 60 ? -4.227 -17.312 7.672 1 97.31 60 LYS B N 1
ATOM 2584 C CA . LYS B 1 60 ? -4.457 -18.344 6.676 1 97.31 60 LYS B CA 1
ATOM 2585 C C . LYS B 1 60 ? -4.301 -17.797 5.258 1 97.31 60 LYS B C 1
ATOM 2587 O O . LYS B 1 60 ? -5.145 -18.047 4.395 1 97.31 60 LYS B O 1
ATOM 2592 N N . SER B 1 61 ? -3.254 -17.016 5.078 1 98.56 61 SER B N 1
ATOM 2593 C CA . SER B 1 61 ? -3.121 -16.312 3.809 1 98.56 61 SER B CA 1
ATOM 2594 C C . SER B 1 61 ? -1.765 -16.594 3.164 1 98.56 61 SER B C 1
ATOM 2596 O O . SER B 1 61 ? -0.978 -17.391 3.678 1 98.56 61 SER B O 1
ATOM 2598 N N . VAL B 1 62 ? -1.513 -15.953 2.004 1 98.88 62 VAL B N 1
ATOM 2599 C CA . VAL B 1 62 ? -0.26 -16.031 1.258 1 98.88 62 VAL B CA 1
ATOM 2600 C C . VAL B 1 62 ? 0.894 -15.547 2.135 1 98.88 62 VAL B C 1
ATOM 2602 O O . VAL B 1 62 ? 2.021 -16.031 2.01 1 98.88 62 VAL B O 1
ATOM 2605 N N . LEU B 1 63 ? 0.625 -14.633 3.107 1 98.62 63 LEU B N 1
ATOM 2606 C CA . LEU B 1 63 ? 1.665 -14.117 3.992 1 98.62 63 LEU B CA 1
ATOM 2607 C C . LEU B 1 63 ? 2.246 -15.234 4.852 1 98.62 63 LEU B C 1
ATOM 2609 O O . LEU B 1 63 ? 3.463 -15.438 4.871 1 98.62 63 LEU B O 1
ATOM 2613 N N . GLU B 1 64 ? 1.346 -15.984 5.492 1 98.31 64 GLU B N 1
ATOM 2614 C CA . GLU B 1 64 ? 1.811 -17.094 6.32 1 98.31 64 GLU B CA 1
ATOM 2615 C C . GLU B 1 64 ? 2.449 -18.188 5.469 1 98.31 64 GLU B C 1
ATOM 2617 O O . GLU B 1 64 ? 3.422 -18.828 5.887 1 98.31 64 GLU B O 1
ATOM 2622 N N . ALA B 1 65 ? 1.866 -18.453 4.297 1 98.62 65 ALA B N 1
ATOM 2623 C CA . ALA B 1 65 ? 2.455 -19.422 3.375 1 98.62 65 ALA B CA 1
ATOM 2624 C C . ALA B 1 65 ? 3.916 -19.078 3.086 1 98.62 65 ALA B C 1
ATOM 2626 O O . ALA B 1 65 ? 4.773 -19.969 3.08 1 98.62 65 ALA B O 1
ATOM 2627 N N . MET B 1 66 ? 4.219 -17.75 2.844 1 98.44 66 MET B N 1
ATOM 2628 C CA . MET B 1 66 ? 5.578 -17.297 2.562 1 98.44 66 MET B CA 1
ATOM 2629 C C . MET B 1 66 ? 6.445 -17.359 3.816 1 98.44 66 MET B C 1
ATOM 2631 O O . MET B 1 66 ? 7.602 -17.781 3.756 1 98.44 66 MET B O 1
ATOM 2635 N N . GLN B 1 67 ? 5.879 -16.953 4.914 1 97.69 67 GLN B N 1
ATOM 2636 C CA . GLN B 1 67 ? 6.621 -16.969 6.172 1 97.69 67 GLN B CA 1
ATOM 2637 C C . GLN B 1 67 ? 7.062 -18.375 6.531 1 97.69 67 GLN B C 1
ATOM 2639 O O . GLN B 1 67 ? 8.203 -18.594 6.957 1 97.69 67 GLN B O 1
ATOM 2644 N N . GLU B 1 68 ? 6.215 -19.328 6.305 1 96.12 68 GLU B N 1
ATOM 2645 C CA . GLU B 1 68 ? 6.484 -20.719 6.668 1 96.12 68 GLU B CA 1
ATOM 2646 C C . GLU B 1 68 ? 7.105 -21.484 5.504 1 96.12 68 GLU B C 1
ATOM 2648 O O . GLU B 1 68 ? 7.527 -22.625 5.664 1 96.12 68 GLU B O 1
ATOM 2653 N N . ARG B 1 69 ? 7.16 -20.922 4.359 1 95.81 69 ARG B N 1
ATOM 2654 C CA . ARG B 1 69 ? 7.645 -21.547 3.139 1 95.81 69 ARG B CA 1
ATOM 2655 C C . ARG B 1 69 ? 6.902 -22.859 2.873 1 95.81 69 ARG B C 1
ATOM 2657 O O . ARG B 1 69 ? 7.52 -23.875 2.541 1 95.81 69 ARG B O 1
ATOM 2664 N N . ASP B 1 70 ? 5.629 -22.828 3.141 1 97.25 70 ASP B N 1
ATOM 2665 C CA . ASP B 1 70 ? 4.727 -23.953 2.936 1 97.25 70 ASP B CA 1
ATOM 2666 C C . ASP B 1 70 ? 3.316 -23.469 2.596 1 97.25 70 ASP B C 1
ATOM 2668 O O . ASP B 1 70 ? 2.512 -23.203 3.492 1 97.25 70 ASP B O 1
ATOM 2672 N N . PRO B 1 71 ? 3.018 -23.484 1.284 1 98.12 71 PRO B N 1
ATOM 2673 C CA . PRO B 1 71 ? 1.729 -22.922 0.89 1 98.12 71 PRO B CA 1
ATOM 2674 C C . PRO B 1 71 ? 0.566 -23.891 1.087 1 98.12 71 PRO B C 1
ATOM 2676 O O . PRO B 1 71 ? -0.594 -23.469 1.117 1 98.12 71 PRO B O 1
ATOM 2679 N N . GLU B 1 72 ? 0.749 -25.172 1.267 1 97.88 72 GLU B N 1
ATOM 2680 C CA . GLU B 1 72 ? -0.271 -26.219 1.199 1 97.88 72 GLU B CA 1
ATOM 2681 C C . GLU B 1 72 ? -1.375 -25.984 2.227 1 97.88 72 GLU B C 1
ATOM 2683 O O . GLU B 1 72 ? -2.561 -26.031 1.893 1 97.88 72 GLU B O 1
ATOM 2688 N N . PRO B 1 73 ? -0.951 -25.672 3.541 1 98.19 73 PRO B N 1
ATOM 2689 C CA . PRO B 1 73 ? -2 -25.5 4.547 1 98.19 73 PRO B CA 1
ATOM 2690 C C . PRO B 1 73 ? -2.855 -24.25 4.305 1 98.19 73 PRO B C 1
ATOM 2692 O O . PRO B 1 73 ? -3.904 -24.094 4.938 1 98.19 73 PRO B O 1
ATOM 2695 N N . TYR B 1 74 ? -2.473 -23.438 3.367 1 98.5 74 TYR B N 1
ATOM 2696 C CA . TYR B 1 74 ? -3.107 -22.125 3.225 1 98.5 74 TYR B CA 1
ATOM 2697 C C . TYR B 1 74 ? -3.91 -22.047 1.933 1 98.5 74 TYR B C 1
ATOM 2699 O O . TYR B 1 74 ? -4.516 -21.016 1.632 1 98.5 74 TYR B O 1
ATOM 2707 N N . ILE B 1 75 ? -3.949 -23.094 1.195 1 98.5 75 ILE B N 1
ATOM 2708 C CA . ILE B 1 75 ? -4.688 -23.156 -0.062 1 98.5 75 ILE B CA 1
ATOM 2709 C C . ILE B 1 75 ? -6.172 -23.359 0.22 1 98.5 75 ILE B C 1
ATOM 2711 O O . ILE B 1 75 ? -6.547 -24.203 1.047 1 98.5 75 ILE B O 1
ATOM 2715 N N . VAL B 1 76 ? -6.961 -22.531 -0.419 1 98.12 76 VAL B N 1
ATOM 2716 C CA . VAL B 1 76 ? -8.414 -22.641 -0.334 1 98.12 76 VAL B CA 1
ATOM 2717 C C . VAL B 1 76 ? -8.969 -23.203 -1.641 1 98.12 76 VAL B C 1
ATOM 2719 O O . VAL B 1 76 ? -8.688 -22.672 -2.719 1 98.12 76 VAL B O 1
ATOM 2722 N N . LYS B 1 77 ? -9.766 -24.266 -1.527 1 97.38 77 LYS B N 1
ATOM 2723 C CA . LYS B 1 77 ? -10.406 -24.828 -2.715 1 97.38 77 LYS B CA 1
ATOM 2724 C C . LYS B 1 77 ? -11.594 -23.969 -3.152 1 97.38 77 LYS B C 1
ATOM 2726 O O . LYS B 1 77 ? -12.492 -23.703 -2.357 1 97.38 77 LYS B O 1
ATOM 2731 N N . VAL B 1 78 ? -11.547 -23.453 -4.355 1 95.81 78 VAL B N 1
ATOM 2732 C CA . VAL B 1 78 ? -12.656 -22.688 -4.918 1 95.81 78 VAL B CA 1
ATOM 2733 C C . VAL B 1 78 ? -13.609 -23.641 -5.656 1 95.81 78 VAL B C 1
ATOM 2735 O O . VAL B 1 78 ? -14.82 -23.578 -5.449 1 95.81 78 VAL B O 1
ATOM 2738 N N . ASN B 1 79 ? -13.133 -24.484 -6.453 1 93.56 79 ASN B N 1
ATOM 2739 C CA . ASN B 1 79 ? -13.82 -25.594 -7.109 1 93.56 79 ASN B CA 1
ATOM 2740 C C . ASN B 1 79 ? -12.859 -26.703 -7.477 1 93.56 79 ASN B C 1
ATOM 2742 O O . ASN B 1 79 ? -11.719 -26.75 -6.996 1 93.56 79 ASN B O 1
ATOM 2746 N N . ASP B 1 80 ? -13.234 -27.703 -8.266 1 96.06 80 ASP B N 1
ATOM 2747 C CA . ASP B 1 80 ? -12.469 -28.922 -8.508 1 96.06 80 ASP B CA 1
ATOM 2748 C C . ASP B 1 80 ? -11.172 -28.609 -9.242 1 96.06 80 ASP B C 1
ATOM 2750 O O . ASP B 1 80 ? -10.195 -29.359 -9.133 1 96.06 80 ASP B O 1
ATOM 2754 N N . ARG B 1 81 ? -11.102 -27.484 -9.984 1 97.81 81 ARG B N 1
ATOM 2755 C CA . ARG B 1 81 ? -9.93 -27.203 -10.812 1 97.81 81 ARG B CA 1
ATOM 2756 C C . ARG B 1 81 ? -9.328 -25.844 -10.461 1 97.81 81 ARG B C 1
ATOM 2758 O O . ARG B 1 81 ? -8.422 -25.375 -11.148 1 97.81 81 ARG B O 1
ATOM 2765 N N . LEU B 1 82 ? -9.875 -25.203 -9.422 1 98.19 82 LEU B N 1
ATOM 2766 C CA . LEU B 1 82 ? -9.422 -23.859 -9.078 1 98.19 82 LEU B CA 1
ATOM 2767 C C . LEU B 1 82 ? -9.172 -23.734 -7.578 1 98.19 82 LEU B C 1
ATOM 2769 O O . LEU B 1 82 ? -10.078 -23.953 -6.77 1 98.19 82 LEU B O 1
ATOM 2773 N N . ASP B 1 83 ? -7.918 -23.469 -7.215 1 98.81 83 ASP B N 1
ATOM 2774 C CA . ASP B 1 83 ? -7.508 -23.188 -5.844 1 98.81 83 ASP B CA 1
ATOM 2775 C C . ASP B 1 83 ? -7.125 -21.719 -5.676 1 98.81 83 ASP B C 1
ATOM 2777 O O . ASP B 1 83 ? -6.828 -21.031 -6.652 1 98.81 83 ASP B O 1
ATOM 2781 N N . LEU B 1 84 ? -7.207 -21.25 -4.488 1 98.75 84 LEU B N 1
ATOM 2782 C CA . LEU B 1 84 ? -6.898 -19.875 -4.133 1 98.75 84 LEU B CA 1
ATOM 2783 C C . LEU B 1 84 ? -5.902 -19.812 -2.98 1 98.75 84 LEU B C 1
ATOM 2785 O O . LEU B 1 84 ? -6.047 -20.547 -1.995 1 98.75 84 LEU B O 1
ATOM 2789 N N . LEU B 1 85 ? -4.836 -19.188 -3.104 1 98.88 85 LEU B N 1
ATOM 2790 C CA . LEU B 1 85 ? -3.996 -18.719 -2.008 1 98.88 85 LEU B CA 1
ATOM 2791 C C . LEU B 1 85 ? -4.375 -17.297 -1.607 1 98.88 85 LEU B C 1
ATOM 2793 O O . LEU B 1 85 ? -4.027 -16.328 -2.301 1 98.88 85 LEU B O 1
ATOM 2797 N N . PRO B 1 86 ? -5.113 -17.047 -0.547 1 98.75 86 PRO B N 1
ATOM 2798 C CA . PRO B 1 86 ? -5.809 -15.797 -0.246 1 98.75 86 PRO B CA 1
ATOM 2799 C C . PRO B 1 86 ? -4.891 -14.75 0.392 1 98.75 86 PRO B C 1
ATOM 2801 O O . PRO B 1 86 ? -3.779 -15.078 0.814 1 98.75 86 PRO B O 1
ATOM 2804 N N . ALA B 1 87 ? -5.316 -13.555 0.42 1 98.19 87 ALA B N 1
ATOM 2805 C CA . ALA B 1 87 ? -4.676 -12.438 1.111 1 98.19 87 ALA B CA 1
ATOM 2806 C C . ALA B 1 87 ? -5.648 -11.758 2.072 1 98.19 87 ALA B C 1
ATOM 2808 O O . ALA B 1 87 ? -6.859 -11.961 1.989 1 98.19 87 ALA B O 1
ATOM 2809 N N . ASN B 1 88 ? -5.16 -11.07 2.926 1 95.62 88 ASN B N 1
ATOM 2810 C CA . ASN B 1 88 ? -5.875 -10.133 3.787 1 95.62 88 ASN B CA 1
ATOM 2811 C C . ASN B 1 88 ? -5.023 -8.906 4.102 1 95.62 88 ASN B C 1
ATOM 2813 O O . ASN B 1 88 ? -3.922 -8.758 3.57 1 95.62 88 ASN B O 1
ATOM 2817 N N . ASN B 1 89 ? -5.516 -8.086 4.938 1 94.25 89 ASN B N 1
ATOM 2818 C CA . ASN B 1 89 ? -4.906 -6.777 5.148 1 94.25 89 ASN B CA 1
ATOM 2819 C C . ASN B 1 89 ? -3.508 -6.898 5.75 1 94.25 89 ASN B C 1
ATOM 2821 O O . ASN B 1 89 ? -2.666 -6.02 5.562 1 94.25 89 ASN B O 1
ATOM 2825 N N . PHE B 1 90 ? -3.195 -7.949 6.434 1 96.81 90 PHE B N 1
ATOM 2826 C CA . PHE B 1 90 ? -1.915 -8.102 7.117 1 96.81 90 PHE B CA 1
ATOM 2827 C C . PHE B 1 90 ? -0.793 -8.344 6.113 1 96.81 90 PHE B C 1
ATOM 2829 O O . PHE B 1 90 ? 0.386 -8.219 6.453 1 96.81 90 PHE B O 1
ATOM 2836 N N . LEU B 1 91 ? -1.224 -8.656 4.867 1 98.06 91 LEU B N 1
ATOM 2837 C CA . LEU B 1 91 ? -0.217 -8.758 3.814 1 98.06 91 LEU B CA 1
ATOM 2838 C C . LEU B 1 91 ? 0.528 -7.434 3.65 1 98.06 91 LEU B C 1
ATOM 2840 O O . LEU B 1 91 ? 1.642 -7.406 3.121 1 98.06 91 LEU B O 1
ATOM 2844 N N . ALA B 1 92 ? 0.019 -6.328 4.152 1 97 92 ALA B N 1
ATOM 2845 C CA . ALA B 1 92 ? 0.661 -5.016 4.117 1 97 92 ALA B CA 1
ATOM 2846 C C . ALA B 1 92 ? 1.929 -5.004 4.969 1 97 92 ALA B C 1
ATOM 2848 O O . ALA B 1 92 ? 2.787 -4.133 4.801 1 97 92 ALA B O 1
ATOM 2849 N N . THR B 1 93 ? 2.107 -5.984 5.887 1 96.75 93 THR B N 1
ATOM 2850 C CA . THR B 1 93 ? 3.268 -6.047 6.766 1 96.75 93 THR B CA 1
ATOM 2851 C C . THR B 1 93 ? 4.371 -6.895 6.145 1 96.75 93 THR B C 1
ATOM 2853 O O . THR B 1 93 ? 5.43 -7.09 6.754 1 96.75 93 THR B O 1
ATOM 2856 N N . PHE B 1 94 ? 4.168 -7.355 4.926 1 98.19 94 PHE B N 1
ATOM 2857 C CA . PHE B 1 94 ? 5.098 -8.211 4.195 1 98.19 94 PHE B CA 1
ATOM 2858 C C . PHE B 1 94 ? 6.484 -7.578 4.141 1 98.19 94 PHE B C 1
ATOM 2860 O O . PHE B 1 94 ? 7.48 -8.219 4.473 1 98.19 94 PHE B O 1
ATOM 2867 N N . PRO B 1 95 ? 6.641 -6.262 3.818 1 96.44 95 PRO B N 1
ATOM 2868 C CA . PRO B 1 95 ? 7.98 -5.672 3.771 1 96.44 95 PRO B CA 1
ATOM 2869 C C . PRO B 1 95 ? 8.68 -5.684 5.133 1 96.44 95 PRO B C 1
ATOM 2871 O O . PRO B 1 95 ? 9.859 -6.023 5.223 1 96.44 95 PRO B O 1
ATOM 2874 N N . ARG B 1 96 ? 7.949 -5.352 6.148 1 95.19 96 ARG B N 1
ATOM 2875 C CA . ARG B 1 96 ? 8.547 -5.387 7.48 1 95.19 96 ARG B CA 1
ATOM 2876 C C . ARG B 1 96 ? 9.125 -6.766 7.785 1 95.19 96 ARG B C 1
ATOM 2878 O O . ARG B 1 96 ? 10.266 -6.875 8.25 1 95.19 96 ARG B O 1
ATOM 2885 N N . TRP B 1 97 ? 8.344 -7.785 7.492 1 97.12 97 TRP B N 1
ATOM 2886 C CA . TRP B 1 97 ? 8.781 -9.148 7.773 1 97.12 97 TRP B CA 1
ATOM 2887 C C . TRP B 1 97 ? 10.016 -9.5 6.953 1 97.12 97 TRP B C 1
ATOM 2889 O O . TRP B 1 97 ? 10.992 -10.047 7.484 1 97.12 97 TRP B O 1
ATOM 2899 N N . ILE B 1 98 ? 10.047 -9.172 5.645 1 95.88 98 ILE B N 1
ATOM 2900 C CA . ILE B 1 98 ? 11.141 -9.625 4.797 1 95.88 98 ILE B CA 1
ATOM 2901 C C . ILE B 1 98 ? 12.438 -8.93 5.207 1 95.88 98 ILE B C 1
ATOM 2903 O O . ILE B 1 98 ? 13.523 -9.5 5.074 1 95.88 98 ILE B O 1
ATOM 2907 N N . TYR B 1 99 ? 12.352 -7.742 5.812 1 93.81 99 TYR B N 1
ATOM 2908 C CA . TYR B 1 99 ? 13.57 -6.988 6.078 1 93.81 99 TYR B CA 1
ATOM 2909 C C . TYR B 1 99 ? 13.992 -7.133 7.535 1 93.81 99 TYR B C 1
ATOM 2911 O O . TYR B 1 99 ? 15.164 -6.977 7.867 1 93.81 99 TYR B O 1
ATOM 2919 N N . THR B 1 100 ? 13.039 -7.445 8.438 1 94.31 100 THR B N 1
ATOM 2920 C CA . THR B 1 100 ? 13.383 -7.465 9.852 1 94.31 100 THR B CA 1
ATOM 2921 C C . THR B 1 100 ? 13.203 -8.867 10.438 1 94.31 100 THR B C 1
ATOM 2923 O O . THR B 1 100 ? 13.727 -9.172 11.508 1 94.31 100 THR B O 1
ATOM 2926 N N . GLY B 1 101 ? 12.391 -9.703 9.844 1 96.5 101 GLY B N 1
ATOM 2927 C CA . GLY B 1 101 ? 12.055 -11.016 10.375 1 96.5 101 GLY B CA 1
ATOM 2928 C C . GLY B 1 101 ? 10.859 -10.984 11.312 1 96.5 101 GLY B C 1
ATOM 2929 O O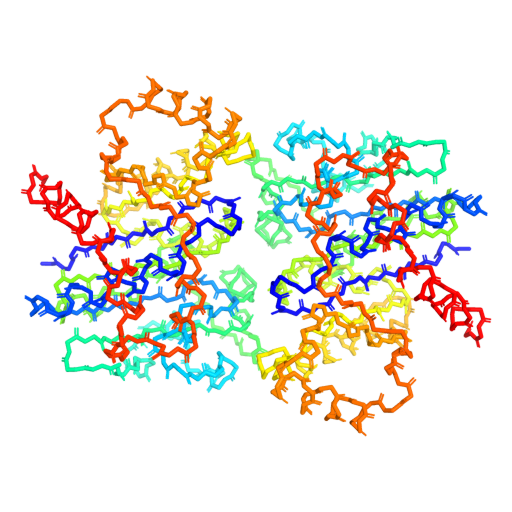 . GLY B 1 101 ? 10.367 -12.039 11.727 1 96.5 101 GLY B O 1
ATOM 2930 N N . GLU B 1 102 ? 10.359 -9.789 11.594 1 95.94 102 GLU B N 1
ATOM 2931 C CA . GLU B 1 102 ? 9.273 -9.656 12.555 1 95.94 102 GLU B CA 1
ATOM 2932 C C . GLU B 1 102 ? 7.914 -9.812 11.875 1 95.94 102 GLU B C 1
ATOM 2934 O O . GLU B 1 102 ? 7.605 -9.094 10.922 1 95.94 102 GLU B O 1
ATOM 2939 N N . THR B 1 103 ? 7.066 -10.773 12.344 1 96.19 103 THR B N 1
ATOM 2940 C CA . THR B 1 103 ? 5.727 -10.984 11.805 1 96.19 103 THR B CA 1
ATOM 2941 C C . THR B 1 103 ? 4.715 -10.086 12.523 1 96.19 103 THR B C 1
ATOM 2943 O O . THR B 1 103 ? 5.012 -9.523 13.57 1 96.19 103 THR B O 1
ATOM 2946 N N . TYR B 1 104 ? 3.5 -9.93 11.93 1 93.31 104 TYR B N 1
ATOM 2947 C CA . TYR B 1 104 ? 2.492 -9.07 12.539 1 93.31 104 TYR B CA 1
ATOM 2948 C C . TYR B 1 104 ? 1.965 -9.672 13.828 1 93.31 104 TYR B C 1
ATOM 2950 O O . TYR B 1 104 ? 1.314 -8.984 14.625 1 93.31 104 TYR B O 1
ATOM 2958 N N . LEU B 1 105 ? 2.332 -10.961 14.125 1 93.25 105 LEU B N 1
ATOM 2959 C CA . LEU B 1 105 ? 1.935 -11.633 15.359 1 93.25 105 LEU B CA 1
ATOM 2960 C C . LEU B 1 105 ? 3.023 -11.516 16.422 1 93.25 105 LEU B C 1
ATOM 2962 O O . LEU B 1 105 ? 2.887 -12.047 17.516 1 93.25 105 LEU B O 1
ATOM 2966 N N . GLY B 1 106 ? 4.102 -10.891 16.094 1 92.94 106 GLY B N 1
ATOM 2967 C CA . GLY B 1 106 ? 5.172 -10.688 17.047 1 92.94 106 GLY B CA 1
ATOM 2968 C C . GLY B 1 106 ? 6.207 -11.797 17.047 1 92.94 106 GLY B C 1
ATOM 2969 O O . GLY B 1 106 ? 7.145 -11.789 17.844 1 92.94 106 GLY B O 1
ATOM 2970 N N . LYS B 1 107 ? 6.09 -12.742 16.141 1 94.69 107 LYS B N 1
ATOM 2971 C CA . LYS B 1 107 ? 7.086 -13.797 15.984 1 94.69 107 LYS B CA 1
ATOM 2972 C C . LYS B 1 107 ? 8.25 -13.336 15.109 1 94.69 107 LYS B C 1
ATOM 2974 O O . LYS B 1 107 ? 8.102 -12.406 14.32 1 94.69 107 LYS B O 1
ATOM 2979 N N . TYR B 1 108 ? 9.375 -13.984 15.352 1 95.94 108 TYR B N 1
ATOM 2980 C CA . TYR B 1 108 ? 10.547 -13.703 14.531 1 95.94 108 TYR B CA 1
ATOM 2981 C C . TYR B 1 108 ? 10.867 -14.867 13.609 1 95.94 108 TYR B C 1
ATOM 2983 O O . TYR B 1 108 ? 11.25 -15.945 14.07 1 95.94 108 TYR B O 1
ATOM 2991 N N . ILE B 1 109 ? 10.656 -14.656 12.297 1 95.5 109 ILE B N 1
ATOM 2992 C CA . ILE B 1 109 ? 10.945 -15.641 11.258 1 95.5 109 ILE B CA 1
ATOM 2993 C C . ILE B 1 109 ? 11.844 -15.016 10.195 1 95.5 109 ILE B C 1
ATOM 2995 O O . ILE B 1 109 ? 11.383 -14.234 9.359 1 95.5 109 ILE B O 1
ATOM 2999 N N . ARG B 1 110 ? 13.039 -15.391 10.195 1 90.56 110 ARG B N 1
ATOM 3000 C CA . ARG B 1 110 ? 13.977 -14.789 9.258 1 90.56 110 ARG B CA 1
ATOM 3001 C C . ARG B 1 110 ? 13.977 -15.531 7.93 1 90.56 110 ARG B C 1
ATOM 3003 O O . ARG B 1 110 ? 14 -16.766 7.902 1 90.56 110 ARG B O 1
ATOM 3010 N N . TYR B 1 111 ? 13.797 -14.852 6.828 1 87.38 111 TYR B N 1
ATOM 3011 C CA . TYR B 1 111 ? 13.984 -15.445 5.504 1 87.38 111 TYR B CA 1
ATOM 3012 C C . TYR B 1 111 ? 15.445 -15.383 5.082 1 87.38 111 TYR B C 1
ATOM 3014 O O . TYR B 1 111 ? 16.078 -14.328 5.129 1 87.38 111 TYR B O 1
ATOM 3022 N N . LYS B 1 112 ? 15.961 -16.594 4.785 1 87.69 112 LYS B N 1
ATOM 3023 C CA . LYS B 1 112 ? 17.344 -16.688 4.328 1 87.69 112 LYS B CA 1
ATOM 3024 C C . LYS B 1 112 ? 17.422 -16.719 2.803 1 87.69 112 LYS B C 1
ATOM 3026 O O . LYS B 1 112 ? 16.875 -17.609 2.16 1 87.69 112 LYS B O 1
ATOM 3031 N N . GLY B 1 113 ? 17.469 -15.797 2.029 1 89.94 113 GLY B N 1
ATOM 3032 C CA . GLY B 1 113 ? 17.562 -15.703 0.581 1 89.94 113 GLY B CA 1
ATOM 3033 C C . GLY B 1 113 ? 17.297 -14.305 0.054 1 89.94 113 GLY B C 1
ATOM 3034 O O . GLY B 1 113 ? 17.422 -13.32 0.791 1 89.94 113 GLY B O 1
ATOM 3035 N N . LYS B 1 114 ? 17.109 -14.258 -1.234 1 94.38 114 LYS B N 1
ATOM 3036 C CA . LYS B 1 114 ? 16.828 -12.969 -1.854 1 94.38 114 LYS B CA 1
ATOM 3037 C C . LYS B 1 114 ? 15.391 -12.531 -1.565 1 94.38 114 LYS B C 1
ATOM 3039 O O . LYS B 1 114 ? 14.438 -13.258 -1.868 1 94.38 114 LYS B O 1
ATOM 3044 N N . PRO B 1 115 ? 15.219 -11.383 -0.979 1 94.62 115 PRO B N 1
ATOM 3045 C CA . PRO B 1 115 ? 13.891 -10.898 -0.606 1 94.62 115 PRO B CA 1
ATOM 3046 C C . PRO B 1 115 ? 12.914 -10.883 -1.783 1 94.62 115 PRO B C 1
ATOM 3048 O O . PRO B 1 115 ? 11.695 -10.945 -1.585 1 94.62 115 PRO B O 1
ATOM 3051 N N . THR B 1 116 ? 13.422 -10.859 -3.008 1 96.75 116 THR B N 1
ATOM 3052 C CA . THR B 1 116 ? 12.578 -10.734 -4.188 1 96.75 116 THR B CA 1
ATOM 3053 C C . THR B 1 116 ? 12.086 -12.109 -4.645 1 96.75 116 THR B C 1
ATOM 3055 O O . THR B 1 116 ? 11.234 -12.203 -5.531 1 96.75 116 THR B O 1
ATOM 3058 N N . LEU B 1 117 ? 12.523 -13.242 -3.99 1 98.19 117 LEU B N 1
ATOM 3059 C CA . LEU B 1 117 ? 12.242 -14.578 -4.512 1 98.19 117 LEU B CA 1
ATOM 3060 C C . LEU B 1 117 ? 11.406 -15.383 -3.523 1 98.19 117 LEU B C 1
ATOM 3062 O O . LEU B 1 117 ? 11.211 -16.594 -3.713 1 98.19 117 LEU B O 1
ATOM 3066 N N . ILE B 1 118 ? 10.898 -14.766 -2.52 1 98.19 118 ILE B N 1
ATOM 3067 C CA . ILE B 1 118 ? 10.219 -15.461 -1.431 1 98.19 118 ILE B CA 1
ATOM 3068 C C . ILE B 1 118 ? 8.977 -16.172 -1.968 1 98.19 118 ILE B C 1
ATOM 3070 O O . ILE B 1 118 ? 8.742 -17.344 -1.662 1 98.19 118 ILE B O 1
ATOM 3074 N N . LEU B 1 119 ? 8.117 -15.461 -2.74 1 98.69 119 LEU B N 1
ATOM 3075 C CA . LEU B 1 119 ? 6.922 -16.078 -3.303 1 98.69 119 LEU B CA 1
ATOM 3076 C C . LEU B 1 119 ? 7.293 -17.203 -4.254 1 98.69 119 LEU B C 1
ATOM 3078 O O . LEU B 1 119 ? 6.668 -18.266 -4.234 1 98.69 119 LEU B O 1
ATOM 3082 N N . ASP B 1 120 ? 8.336 -16.953 -5.125 1 98.62 120 ASP B N 1
ATOM 3083 C CA . ASP B 1 120 ? 8.789 -17.969 -6.062 1 98.62 120 ASP B CA 1
ATOM 3084 C C . ASP B 1 120 ? 9.219 -19.234 -5.328 1 98.62 120 ASP B C 1
ATOM 3086 O O . ASP B 1 120 ? 8.789 -20.344 -5.68 1 98.62 120 ASP B O 1
ATOM 3090 N N . ASP B 1 121 ? 10.016 -19.047 -4.246 1 98.19 121 ASP B N 1
ATOM 3091 C CA . ASP B 1 121 ? 10.484 -20.172 -3.434 1 98.19 121 ASP B CA 1
ATOM 3092 C C . ASP B 1 121 ? 9.305 -20.922 -2.818 1 98.19 121 ASP B C 1
ATOM 3094 O O . ASP B 1 121 ? 9.32 -22.156 -2.74 1 98.19 121 ASP B O 1
ATOM 3098 N N . THR B 1 122 ? 8.344 -20.188 -2.371 1 98.25 122 THR B N 1
ATOM 3099 C CA . THR B 1 122 ? 7.172 -20.781 -1.729 1 98.25 122 THR B CA 1
ATOM 3100 C C . THR B 1 122 ? 6.348 -21.578 -2.732 1 98.25 122 THR B C 1
ATOM 3102 O O . THR B 1 122 ? 5.941 -22.703 -2.451 1 98.25 122 THR B O 1
ATOM 3105 N N . LEU B 1 123 ? 6.113 -21.016 -3.932 1 98.5 123 LEU B N 1
ATOM 3106 C CA . LEU B 1 123 ? 5.277 -21.641 -4.949 1 98.5 123 LEU B CA 1
ATOM 3107 C C . LEU B 1 123 ? 5.965 -22.859 -5.551 1 98.5 123 LEU B C 1
ATOM 3109 O O . LEU B 1 123 ? 5.301 -23.766 -6.055 1 98.5 123 LEU B O 1
ATOM 3113 N N . ASP B 1 124 ? 7.301 -22.891 -5.527 1 97.69 124 ASP B N 1
ATOM 3114 C CA . ASP B 1 124 ? 8.07 -23.984 -6.109 1 97.69 124 ASP B CA 1
ATOM 3115 C C . ASP B 1 124 ? 7.691 -25.312 -5.473 1 97.69 124 ASP B C 1
ATOM 3117 O O . ASP B 1 124 ? 7.797 -26.359 -6.109 1 97.69 124 ASP B O 1
ATOM 3121 N N . LYS B 1 125 ? 7.184 -25.25 -4.289 1 97.56 12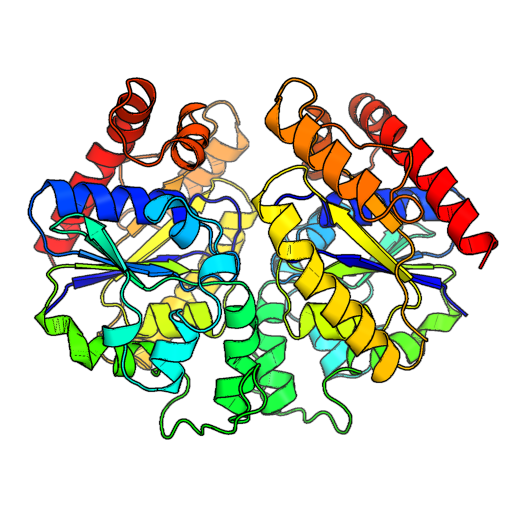5 LYS B N 1
ATOM 3122 C CA . LYS B 1 125 ? 6.824 -26.453 -3.539 1 97.56 125 LYS B CA 1
ATOM 3123 C C . LYS B 1 125 ? 5.562 -27.094 -4.109 1 97.56 125 LYS B C 1
ATOM 3125 O O . LYS B 1 125 ? 5.328 -28.297 -3.92 1 97.56 125 LYS B O 1
ATOM 3130 N N . ILE B 1 126 ? 4.77 -26.312 -4.828 1 97.88 126 ILE B N 1
ATOM 3131 C CA . ILE B 1 126 ? 3.48 -26.859 -5.234 1 97.88 126 ILE B CA 1
ATOM 3132 C C . ILE B 1 126 ? 3.26 -26.609 -6.727 1 97.88 126 ILE B C 1
ATOM 3134 O O . ILE B 1 126 ? 2.201 -26.938 -7.266 1 97.88 126 ILE B O 1
ATOM 3138 N N . ARG B 1 127 ? 4.207 -26.062 -7.391 1 97.56 127 ARG B N 1
ATOM 3139 C CA . ARG B 1 127 ? 4.059 -25.688 -8.789 1 97.56 127 ARG B CA 1
ATOM 3140 C C . ARG B 1 127 ? 3.668 -26.891 -9.641 1 97.56 127 ARG B C 1
ATOM 3142 O O . ARG B 1 127 ? 2.922 -26.75 -10.617 1 97.56 127 ARG B O 1
ATOM 3149 N N . HIS B 1 128 ? 4.133 -28.047 -9.312 1 97.62 128 HIS B N 1
ATOM 3150 C CA . HIS B 1 128 ? 3.914 -29.266 -10.094 1 97.62 128 HIS B CA 1
ATOM 3151 C C . HIS B 1 128 ? 2.451 -29.688 -10.047 1 97.62 128 HIS B C 1
ATOM 3153 O O . HIS B 1 128 ? 2.008 -30.484 -10.867 1 97.62 128 HIS B O 1
ATOM 3159 N N . ARG B 1 129 ? 1.661 -29.172 -9.141 1 98.06 129 ARG B N 1
ATOM 3160 C CA . ARG B 1 129 ? 0.267 -29.562 -8.953 1 98.06 129 ARG B CA 1
ATOM 3161 C C . ARG B 1 129 ? -0.649 -28.781 -9.883 1 98.06 129 ARG B C 1
ATOM 3163 O O . ARG B 1 129 ? -1.843 -29.062 -9.984 1 98.06 129 ARG B O 1
ATOM 3170 N N . TYR B 1 130 ? -0.106 -27.766 -10.617 1 98.69 130 TYR B N 1
ATOM 3171 C CA . TYR B 1 130 ? -0.947 -26.859 -11.383 1 98.69 130 TYR B CA 1
ATOM 3172 C C . TYR B 1 130 ? -0.458 -26.75 -12.82 1 98.69 130 TYR B C 1
ATOM 3174 O O . TYR B 1 130 ? 0.717 -26.984 -13.102 1 98.69 130 TYR B O 1
ATOM 3182 N N . ASP B 1 131 ? -1.374 -26.453 -13.672 1 98.69 131 ASP B N 1
ATOM 3183 C CA . ASP B 1 131 ? -1.048 -26.109 -15.055 1 98.69 131 ASP B CA 1
ATOM 3184 C C . ASP B 1 131 ? -0.811 -24.609 -15.195 1 98.69 131 ASP B C 1
ATOM 3186 O O . ASP B 1 131 ? 0.07 -24.188 -15.945 1 98.69 131 ASP B O 1
ATOM 3190 N N . PHE B 1 132 ? -1.609 -23.828 -14.469 1 98.88 132 PHE B N 1
ATOM 3191 C CA . PHE B 1 132 ? -1.499 -22.375 -14.492 1 98.88 132 PHE B CA 1
ATOM 3192 C C . PHE B 1 132 ? -1.514 -21.812 -13.078 1 98.88 132 PHE B C 1
ATOM 3194 O O . PHE B 1 132 ? -2.254 -22.297 -12.219 1 98.88 132 PHE B O 1
ATOM 3201 N N . ILE B 1 133 ? -0.716 -20.828 -12.82 1 98.94 133 ILE B N 1
ATOM 3202 C CA . ILE B 1 133 ? -0.771 -19.969 -11.641 1 98.94 133 ILE B CA 1
ATOM 3203 C C . ILE B 1 133 ? -0.986 -18.516 -12.078 1 98.94 133 ILE B C 1
ATOM 3205 O O . ILE B 1 133 ? -0.237 -17.984 -12.898 1 98.94 133 ILE B O 1
ATOM 3209 N N . VAL B 1 134 ? -2.049 -17.875 -11.633 1 98.88 134 VAL B N 1
ATOM 3210 C CA . VAL B 1 134 ? -2.324 -16.484 -11.953 1 98.88 134 VAL B CA 1
ATOM 3211 C C . VAL B 1 134 ? -2.213 -15.625 -10.688 1 98.88 134 VAL B C 1
ATOM 3213 O O . VAL B 1 134 ? -2.729 -16 -9.633 1 98.88 134 VAL B O 1
ATOM 3216 N N . ILE B 1 135 ? -1.519 -14.531 -10.758 1 98.94 135 ILE B N 1
ATOM 3217 C CA . ILE B 1 135 ? -1.197 -13.742 -9.57 1 98.94 135 ILE B CA 1
ATOM 3218 C C . ILE B 1 135 ? -1.771 -12.336 -9.719 1 98.94 135 ILE B C 1
ATOM 3220 O O . ILE B 1 135 ? -1.521 -11.656 -10.719 1 98.94 135 ILE B O 1
ATOM 3224 N N . ASP B 1 136 ? -2.57 -11.906 -8.797 1 98.56 136 ASP B N 1
ATOM 3225 C CA . ASP B 1 136 ? -3.096 -10.555 -8.68 1 98.56 136 ASP B CA 1
ATOM 3226 C C . ASP B 1 136 ? -2.164 -9.672 -7.855 1 98.56 136 ASP B C 1
ATOM 3228 O O . ASP B 1 136 ? -1.64 -10.102 -6.824 1 98.56 136 ASP B O 1
ATOM 3232 N N . THR B 1 137 ? -1.921 -8.453 -8.273 1 98.38 137 THR B N 1
ATOM 3233 C CA . THR B 1 137 ? -0.966 -7.582 -7.594 1 98.38 137 THR B CA 1
ATOM 3234 C C . THR B 1 137 ? -1.634 -6.277 -7.16 1 98.38 137 THR B C 1
ATOM 3236 O O . THR B 1 137 ? -2.676 -5.898 -7.699 1 98.38 137 THR B O 1
ATOM 3239 N N . PRO B 1 138 ? -1.087 -5.57 -6.188 1 97 138 PRO B N 1
ATOM 3240 C CA . PRO B 1 138 ? -1.6 -4.258 -5.785 1 97 138 PRO B CA 1
ATOM 3241 C C . PRO B 1 138 ? -1.284 -3.164 -6.801 1 97 138 PRO B C 1
ATOM 3243 O O . PRO B 1 138 ? -0.517 -3.393 -7.742 1 97 138 PRO B O 1
ATOM 3246 N N . PRO B 1 139 ? -1.882 -2.008 -6.637 1 94 139 PRO B N 1
ATOM 3247 C CA . PRO B 1 139 ? -1.6 -0.873 -7.52 1 94 139 PRO B CA 1
ATOM 3248 C C . PRO B 1 139 ? -0.34 -0.11 -7.117 1 94 139 PRO B C 1
ATOM 3250 O O . PRO B 1 139 ? -0.386 1.108 -6.93 1 94 139 PRO B O 1
ATOM 3253 N N . SER B 1 140 ? 0.779 -0.817 -7.051 1 93.81 140 SER B N 1
ATOM 3254 C CA . SER B 1 140 ? 2.051 -0.226 -6.645 1 93.81 140 SER B CA 1
ATOM 3255 C C . SER B 1 140 ? 3.227 -1.097 -7.074 1 93.81 140 SER B C 1
ATOM 3257 O O . SER B 1 140 ? 3.055 -2.281 -7.367 1 93.81 140 SER B O 1
ATOM 3259 N N . LEU B 1 141 ? 4.355 -0.461 -7.18 1 92.06 141 LEU B N 1
ATOM 3260 C CA . LEU B 1 141 ? 5.594 -1.198 -7.418 1 92.06 141 LEU B CA 1
ATOM 3261 C C . LEU B 1 141 ? 6.234 -1.623 -6.102 1 92.06 141 LEU B C 1
ATOM 3263 O O . LEU B 1 141 ? 7.418 -1.362 -5.871 1 92.06 141 LEU B O 1
ATOM 3267 N N . SER B 1 142 ? 5.523 -2.32 -5.305 1 95.75 142 SER B N 1
ATOM 3268 C CA . SER B 1 142 ? 5.887 -2.732 -3.951 1 95.75 142 SER B CA 1
ATOM 3269 C C . SER B 1 142 ? 6.633 -4.062 -3.961 1 95.75 142 SER B C 1
ATOM 3271 O O . SER B 1 142 ? 6.828 -4.664 -5.02 1 95.75 142 SER B O 1
ATOM 3273 N N . GLU B 1 143 ? 7.027 -4.523 -2.756 1 97.19 143 GLU B N 1
ATOM 3274 C CA . GLU B 1 143 ? 7.625 -5.848 -2.596 1 97.19 143 GLU B CA 1
ATOM 3275 C C . GLU B 1 143 ? 6.672 -6.941 -3.062 1 97.19 143 GLU B C 1
ATOM 3277 O O . GLU B 1 143 ? 7.105 -7.961 -3.607 1 97.19 143 GLU B O 1
ATOM 3282 N N . GLN B 1 144 ? 5.371 -6.734 -2.855 1 98.31 144 GLN B N 1
ATOM 3283 C CA . GLN B 1 144 ? 4.359 -7.684 -3.303 1 98.31 144 GLN B CA 1
ATOM 3284 C C . GLN B 1 144 ? 4.387 -7.844 -4.82 1 98.31 144 GLN B C 1
ATOM 3286 O O . GLN B 1 144 ? 4.422 -8.969 -5.332 1 98.31 144 GLN B O 1
ATOM 3291 N N . THR B 1 145 ? 4.441 -6.691 -5.543 1 98.12 145 THR B N 1
ATOM 3292 C CA . THR B 1 145 ? 4.484 -6.719 -7 1 98.12 145 THR B CA 1
ATOM 3293 C C . THR B 1 145 ? 5.789 -7.34 -7.492 1 98.12 145 THR B C 1
ATOM 3295 O O . THR B 1 145 ? 5.785 -8.188 -8.383 1 98.12 145 THR B O 1
ATOM 3298 N N . THR B 1 146 ? 6.914 -6.973 -6.836 1 97.94 146 THR B N 1
ATOM 3299 C CA . THR B 1 146 ? 8.219 -7.492 -7.234 1 97.94 146 THR B CA 1
ATOM 3300 C C . THR B 1 146 ? 8.266 -9.008 -7.09 1 97.94 146 THR B C 1
ATOM 3302 O O . THR B 1 146 ? 8.727 -9.711 -7.996 1 97.94 146 THR B O 1
ATOM 3305 N N . ASN B 1 147 ? 7.781 -9.516 -6.02 1 98.69 147 ASN B N 1
ATOM 3306 C CA . ASN B 1 147 ? 7.766 -10.953 -5.797 1 98.69 147 ASN B CA 1
ATOM 3307 C C . ASN B 1 147 ? 6.875 -11.664 -6.809 1 98.69 147 ASN B C 1
ATOM 3309 O O . ASN B 1 147 ? 7.219 -12.742 -7.297 1 98.69 147 ASN B O 1
ATOM 3313 N N . ALA B 1 148 ? 5.723 -11.055 -7.086 1 98.88 148 ALA B N 1
ATOM 3314 C CA . ALA B 1 148 ? 4.824 -11.633 -8.078 1 98.88 148 ALA B CA 1
ATOM 3315 C C . ALA B 1 148 ? 5.492 -11.711 -9.445 1 98.88 148 ALA B C 1
ATOM 3317 O O . ALA B 1 148 ? 5.441 -12.75 -10.117 1 98.88 148 ALA B O 1
ATOM 3318 N N . LEU B 1 149 ? 6.145 -10.609 -9.844 1 98.81 149 LEU B N 1
ATOM 3319 C CA . LEU B 1 149 ? 6.82 -10.555 -11.133 1 98.81 149 LEU B CA 1
ATOM 3320 C C . LEU B 1 149 ? 7.945 -11.578 -11.203 1 98.81 149 LEU B C 1
ATOM 3322 O O . LEU B 1 149 ? 8.055 -12.32 -12.18 1 98.81 149 LEU B O 1
ATOM 3326 N N . CYS B 1 150 ? 8.703 -11.75 -10.156 1 98.75 150 CYS B N 1
ATOM 3327 C CA . CYS B 1 150 ? 9.844 -12.656 -10.141 1 98.75 150 CYS B CA 1
ATOM 3328 C C . CYS B 1 150 ? 9.391 -14.109 -10.133 1 98.75 150 CYS B C 1
ATOM 3330 O O . CYS B 1 150 ? 10.148 -15.008 -10.508 1 98.75 150 CYS B O 1
ATOM 3332 N N . ALA B 1 151 ? 8.156 -14.32 -9.711 1 98.69 151 ALA B N 1
ATOM 3333 C CA . ALA B 1 151 ? 7.625 -15.68 -9.648 1 98.69 151 ALA B CA 1
ATOM 3334 C C . ALA B 1 151 ? 6.973 -16.078 -10.969 1 98.69 151 ALA B C 1
ATOM 3336 O O . ALA B 1 151 ? 6.473 -17.188 -11.109 1 98.69 151 ALA B O 1
ATOM 3337 N N . SER B 1 152 ? 7 -15.203 -11.977 1 98.62 152 SER B N 1
ATOM 3338 C CA . SER B 1 152 ? 6.168 -15.406 -13.156 1 98.62 152 SER B CA 1
ATOM 3339 C C . SER B 1 152 ? 7.016 -15.516 -14.422 1 98.62 152 SER B C 1
ATOM 3341 O O . SER B 1 152 ? 8.055 -14.859 -14.531 1 98.62 152 SER B O 1
ATOM 3343 N N . GLN B 1 153 ? 6.586 -16.297 -15.359 1 98.19 153 GLN B N 1
ATOM 3344 C CA . GLN B 1 153 ? 7.125 -16.297 -16.719 1 98.19 153 GLN B CA 1
ATOM 3345 C C . GLN B 1 153 ? 6.551 -15.156 -17.547 1 98.19 153 GLN B C 1
ATOM 3347 O O . GLN B 1 153 ? 7.254 -14.562 -18.375 1 98.19 153 GLN B O 1
ATOM 3352 N N . TYR B 1 154 ? 5.273 -14.891 -17.297 1 98.69 154 TYR B N 1
ATOM 3353 C CA . TYR B 1 154 ? 4.578 -13.93 -18.141 1 98.69 154 TYR B CA 1
ATOM 3354 C C . TYR B 1 154 ? 3.896 -12.859 -17.297 1 98.69 154 TYR B C 1
ATOM 3356 O O . TYR B 1 154 ? 3.475 -13.125 -16.156 1 98.69 154 TYR B O 1
ATOM 3364 N N . VAL B 1 155 ? 3.85 -11.727 -17.906 1 98.75 155 VAL B N 1
ATOM 3365 C CA . VAL B 1 155 ? 3.156 -10.594 -17.312 1 98.75 155 VAL B CA 1
ATOM 3366 C C . VAL B 1 155 ? 2.139 -10.023 -18.297 1 98.75 155 VAL B C 1
ATOM 3368 O O . VAL B 1 155 ? 2.439 -9.852 -19.484 1 98.75 155 VAL B O 1
ATOM 3371 N N . ILE B 1 156 ? 0.931 -9.82 -17.844 1 98.69 156 ILE B N 1
ATOM 3372 C CA . ILE B 1 156 ? -0.06 -9.039 -18.562 1 98.69 156 ILE B CA 1
ATOM 3373 C C . ILE B 1 156 ? -0.218 -7.664 -17.906 1 98.69 156 ILE B C 1
ATOM 3375 O O . ILE B 1 156 ? -0.642 -7.566 -16.766 1 98.69 156 ILE B O 1
ATOM 3379 N N . MET B 1 157 ? 0.159 -6.66 -18.625 1 98.19 157 MET B N 1
ATOM 3380 C CA . MET B 1 157 ? 0.014 -5.289 -18.141 1 98.19 157 MET B CA 1
ATOM 3381 C C . MET B 1 157 ? -1.395 -4.766 -18.391 1 98.19 157 MET B C 1
ATOM 3383 O O . MET B 1 157 ? -1.86 -4.77 -19.531 1 98.19 157 MET B O 1
ATOM 3387 N N . MET B 1 158 ? -2.059 -4.41 -17.344 1 96.25 158 MET B N 1
ATOM 3388 C CA . MET B 1 158 ? -3.379 -3.793 -17.453 1 96.25 158 MET B CA 1
ATOM 3389 C C . MET B 1 158 ? -3.264 -2.311 -17.781 1 96.25 158 MET B C 1
ATOM 3391 O O . MET B 1 158 ? -2.467 -1.593 -17.172 1 96.25 158 MET B O 1
ATOM 3395 N N . PHE B 1 159 ? -4.059 -1.833 -18.766 1 94.19 159 PHE B N 1
ATOM 3396 C CA . PHE B 1 159 ? -3.916 -0.451 -19.203 1 94.19 159 PHE B CA 1
ATOM 3397 C C . PHE B 1 159 ? -5.277 0.221 -19.328 1 94.19 159 PHE B C 1
ATOM 3399 O O . PHE B 1 159 ? -5.988 0.023 -20.312 1 94.19 159 PHE B O 1
ATOM 3406 N N . GLU B 1 160 ? -5.574 0.925 -18.281 1 90.19 160 GLU B N 1
ATOM 3407 C CA . GLU B 1 160 ? -6.688 1.854 -18.469 1 90.19 160 GLU B CA 1
ATOM 3408 C C . GLU B 1 160 ? -6.301 3.004 -19.391 1 90.19 160 GLU B C 1
ATOM 3410 O O . GLU B 1 160 ? -5.25 3.623 -19.219 1 90.19 160 GLU B O 1
ATOM 3415 N N . CYS B 1 161 ? -7.125 3.41 -20.344 1 85.88 161 CYS B N 1
ATOM 3416 C CA . CYS B 1 161 ? -6.793 4.395 -21.375 1 85.88 161 CYS B CA 1
ATOM 3417 C C . CYS B 1 161 ? -6.875 5.812 -20.812 1 85.88 161 CYS B C 1
ATOM 3419 O O . CYS B 1 161 ? -7.766 6.582 -21.188 1 85.88 161 CYS B O 1
ATOM 3421 N N . SER B 1 162 ? -5.914 6.133 -20.016 1 84.25 162 SER B N 1
ATOM 3422 C CA . SER B 1 162 ? -5.816 7.441 -19.375 1 84.25 162 SER B CA 1
ATOM 3423 C C . SER B 1 162 ? -4.375 7.93 -19.328 1 84.25 162 SER B C 1
ATOM 3425 O O . SER B 1 162 ? -3.439 7.141 -19.469 1 84.25 162 SER B O 1
ATOM 3427 N N . ASN B 1 163 ? -4.246 9.203 -19.172 1 83.44 163 ASN B N 1
ATOM 3428 C CA . ASN B 1 163 ? -2.922 9.805 -19.062 1 83.44 163 ASN B CA 1
ATOM 3429 C C . ASN B 1 163 ? -2.154 9.227 -17.875 1 83.44 163 ASN B C 1
ATOM 3431 O O . ASN B 1 163 ? -0.948 8.992 -17.953 1 83.44 163 ASN B O 1
ATOM 3435 N N . TRP B 1 164 ? -2.832 8.984 -16.859 1 82.94 164 TRP B N 1
ATOM 3436 C CA . TRP B 1 164 ? -2.207 8.461 -15.656 1 82.94 164 TRP B CA 1
ATOM 3437 C C . TRP B 1 164 ? -1.64 7.062 -15.898 1 82.94 164 TRP B C 1
ATOM 3439 O O . TRP B 1 164 ? -0.483 6.793 -15.562 1 82.94 164 TRP B O 1
ATOM 3449 N N . CYS B 1 165 ? -2.41 6.281 -16.422 1 87.44 165 CYS B N 1
ATOM 3450 C CA . CYS B 1 165 ? -1.964 4.918 -16.688 1 87.44 165 CYS B CA 1
ATOM 3451 C C . CYS B 1 165 ? -0.834 4.902 -17.719 1 87.44 165 CYS B C 1
ATOM 3453 O O . CYS B 1 165 ? 0.099 4.105 -17.609 1 87.44 165 CYS B O 1
ATOM 3455 N N . TYR B 1 166 ? -0.954 5.809 -18.75 1 90.69 166 TYR B N 1
ATOM 3456 C CA . TYR B 1 166 ? 0.1 5.887 -19.75 1 90.69 166 TYR B CA 1
ATOM 3457 C C . TYR B 1 166 ? 1.428 6.285 -19.125 1 90.69 166 TYR B C 1
ATOM 3459 O O . TYR B 1 166 ? 2.477 5.73 -19.469 1 90.69 166 TYR B O 1
ATOM 3467 N N . SER B 1 167 ? 1.396 7.219 -18.219 1 89.88 167 SER B N 1
ATOM 3468 C CA . SER B 1 167 ? 2.607 7.719 -17.578 1 89.88 167 SER B CA 1
ATOM 3469 C C . SER B 1 167 ? 3.24 6.652 -16.688 1 89.88 167 SER B C 1
ATOM 3471 O O . SER B 1 167 ? 4.41 6.762 -16.312 1 89.88 167 SER B O 1
ATOM 3473 N N . ALA B 1 168 ? 2.473 5.602 -16.312 1 90.81 168 ALA B N 1
ATOM 3474 C CA . ALA B 1 168 ? 2.939 4.543 -15.43 1 90.81 168 ALA B CA 1
ATOM 3475 C C . ALA B 1 168 ? 3.66 3.449 -16.203 1 90.81 168 ALA B C 1
ATOM 3477 O O . ALA B 1 168 ? 4.367 2.625 -15.625 1 90.81 168 ALA B O 1
ATOM 3478 N N . VAL B 1 169 ? 3.535 3.414 -17.562 1 94.38 169 VAL B N 1
ATOM 3479 C CA . VAL B 1 169 ? 3.959 2.301 -18.406 1 94.38 169 VAL B CA 1
ATOM 3480 C C . VAL B 1 169 ? 5.477 2.139 -18.312 1 94.38 169 VAL B C 1
ATOM 3482 O O . VAL B 1 169 ? 5.977 1.04 -18.062 1 94.38 169 VAL B O 1
ATOM 3485 N N . PRO B 1 170 ? 6.262 3.24 -18.359 1 93.5 170 PRO B N 1
ATOM 3486 C CA . PRO B 1 170 ? 7.719 3.066 -18.375 1 93.5 170 PRO B CA 1
ATOM 3487 C C . PRO B 1 170 ? 8.242 2.445 -17.078 1 93.5 170 PRO B C 1
ATOM 3489 O O . PRO B 1 170 ? 9.055 1.517 -17.125 1 93.5 170 PRO B O 1
ATOM 3492 N N . ASN B 1 171 ? 7.762 2.914 -15.938 1 93 171 ASN B N 1
ATOM 3493 C CA . ASN B 1 171 ? 8.219 2.373 -14.656 1 93 171 ASN B CA 1
ATOM 3494 C C . ASN B 1 171 ? 7.832 0.905 -14.5 1 93 171 ASN B C 1
ATOM 3496 O O . ASN B 1 171 ? 8.617 0.105 -13.984 1 93 171 ASN B O 1
ATOM 3500 N N . PHE B 1 172 ? 6.672 0.573 -14.938 1 95.75 172 PHE B N 1
ATOM 3501 C CA . PHE B 1 172 ? 6.234 -0.814 -14.844 1 95.75 172 PHE B CA 1
ATOM 3502 C C . PHE B 1 172 ? 7.09 -1.716 -15.727 1 95.75 172 PHE B C 1
ATOM 3504 O O . PHE B 1 172 ? 7.488 -2.803 -15.305 1 95.75 172 PHE B O 1
ATOM 3511 N N . MET B 1 173 ? 7.367 -1.233 -16.984 1 96.88 173 MET B N 1
ATOM 3512 C CA . MET B 1 173 ? 8.211 -1.997 -17.891 1 96.88 173 MET B CA 1
ATOM 3513 C C . MET B 1 173 ? 9.602 -2.203 -17.297 1 96.88 173 MET B C 1
ATOM 3515 O O . MET B 1 173 ? 10.203 -3.266 -17.469 1 96.88 173 MET B O 1
ATOM 3519 N N . GLU B 1 174 ? 10.086 -1.272 -16.578 1 96.12 174 GLU B N 1
ATOM 3520 C CA . GLU B 1 174 ? 11.375 -1.408 -15.898 1 96.12 174 GLU B CA 1
ATOM 3521 C C . GLU B 1 174 ? 11.312 -2.482 -14.82 1 96.12 174 GLU B C 1
ATOM 3523 O O . GLU B 1 174 ? 12.273 -3.227 -14.617 1 96.12 174 GLU B O 1
ATOM 3528 N N . SER B 1 175 ? 10.188 -2.523 -14.125 1 96.44 175 SER B N 1
ATOM 3529 C CA . SER B 1 175 ? 10.008 -3.547 -13.102 1 96.44 175 SER B CA 1
ATOM 3530 C C . SER B 1 175 ? 9.984 -4.941 -13.711 1 96.44 175 SER B C 1
ATOM 3532 O O . SER B 1 175 ? 10.516 -5.891 -13.133 1 96.44 175 SER B O 1
ATOM 3534 N N . VAL B 1 176 ? 9.344 -5.098 -14.867 1 98.19 176 VAL B N 1
ATOM 3535 C CA . VAL B 1 176 ? 9.32 -6.371 -15.578 1 98.19 176 VAL B CA 1
ATOM 3536 C C . VAL B 1 176 ? 10.742 -6.777 -15.961 1 98.19 176 VAL B C 1
ATOM 3538 O O . VAL B 1 176 ? 11.141 -7.93 -15.781 1 98.19 176 VAL B O 1
ATOM 3541 N N . GLU B 1 177 ? 11.523 -5.812 -16.438 1 98.12 177 GLU B N 1
ATOM 3542 C CA . GLU B 1 177 ? 12.922 -6.078 -16.781 1 98.12 177 GLU B CA 1
ATOM 3543 C C . GLU B 1 177 ? 13.727 -6.48 -15.555 1 98.12 177 GLU B C 1
ATOM 3545 O O . GLU B 1 177 ? 14.562 -7.387 -15.625 1 98.12 177 GLU B O 1
ATOM 3550 N N . GLY B 1 178 ? 13.508 -5.785 -14.453 1 97.44 178 GLY B N 1
ATOM 3551 C CA . GLY B 1 178 ? 14.156 -6.168 -13.203 1 97.44 178 GLY B CA 1
ATOM 3552 C C . GLY B 1 178 ? 13.859 -7.602 -12.797 1 97.44 178 GLY B C 1
ATOM 3553 O O . GLY B 1 178 ? 14.766 -8.328 -12.383 1 97.44 178 GLY B O 1
ATOM 3554 N N . ALA B 1 179 ? 12.609 -7.973 -12.938 1 98.19 179 ALA B N 1
ATOM 3555 C CA . ALA B 1 179 ? 12.211 -9.336 -12.594 1 98.19 179 ALA B CA 1
ATOM 3556 C C . ALA B 1 179 ? 12.883 -10.352 -13.523 1 98.19 179 ALA B C 1
ATOM 3558 O O . ALA B 1 179 ? 13.242 -11.445 -13.094 1 98.19 179 ALA B O 1
ATOM 3559 N N . ARG B 1 180 ? 12.984 -9.969 -14.836 1 98.25 180 ARG B N 1
ATOM 3560 C CA . ARG B 1 180 ? 13.656 -10.836 -15.805 1 98.25 180 ARG B CA 1
ATOM 3561 C C . ARG B 1 180 ? 15.109 -11.07 -15.398 1 98.25 180 ARG B C 1
ATOM 3563 O O . ARG B 1 180 ? 15.594 -12.203 -15.461 1 98.25 180 ARG B O 1
ATOM 3570 N N . VAL B 1 181 ? 15.789 -10.078 -14.859 1 97.56 181 VAL B N 1
ATOM 3571 C CA . VAL B 1 181 ? 17.219 -10.117 -14.539 1 97.56 181 VAL B CA 1
ATOM 3572 C C . VAL B 1 181 ? 17.422 -10.812 -13.195 1 97.56 181 VAL B C 1
ATOM 3574 O O . VAL B 1 181 ? 18.359 -11.586 -13.031 1 97.56 181 VAL B O 1
ATOM 3577 N N . HIS B 1 182 ? 16.531 -10.602 -12.266 1 95.62 182 HIS B N 1
ATOM 3578 C CA . HIS B 1 182 ? 16.766 -11.039 -10.891 1 95.62 182 HIS B CA 1
ATOM 3579 C C . HIS B 1 182 ? 15.969 -12.297 -10.562 1 95.62 182 HIS B C 1
ATOM 3581 O O . HIS B 1 182 ? 16.219 -12.953 -9.547 1 95.62 182 HIS B O 1
ATOM 3587 N N . GLY B 1 183 ? 14.953 -12.562 -11.414 1 97.06 183 GLY B N 1
ATOM 3588 C CA . GLY B 1 183 ? 14.156 -13.758 -11.219 1 97.06 183 GLY B CA 1
ATOM 3589 C C . GLY B 1 183 ? 14.75 -14.992 -11.875 1 97.06 183 GLY B C 1
ATOM 3590 O O . GLY B 1 183 ? 15.906 -14.977 -12.297 1 97.06 183 GLY B O 1
ATOM 3591 N N . ARG B 1 184 ? 14 -16.078 -11.859 1 97.38 184 ARG B N 1
ATOM 3592 C CA . ARG B 1 184 ? 14.516 -17.359 -12.344 1 97.38 184 ARG B CA 1
ATOM 3593 C C . ARG B 1 184 ? 13.758 -17.828 -13.578 1 97.38 184 ARG B C 1
ATOM 3595 O O . ARG B 1 184 ? 14.047 -18.891 -14.125 1 97.38 184 ARG B O 1
ATOM 3602 N N . HIS B 1 185 ? 12.781 -17 -14.008 1 97.69 185 HIS B N 1
ATOM 3603 C CA . HIS B 1 185 ? 11.852 -17.531 -14.992 1 97.69 185 HIS B CA 1
ATOM 3604 C C . HIS B 1 185 ? 11.906 -16.75 -16.297 1 97.69 185 HIS B C 1
ATOM 3606 O O . HIS B 1 185 ? 11.016 -16.875 -17.141 1 97.69 185 HIS B O 1
ATOM 3612 N N . ASN B 1 186 ? 12.922 -15.891 -16.438 1 97.56 186 ASN B N 1
ATOM 3613 C CA . ASN B 1 186 ? 13.016 -15.062 -17.641 1 97.56 186 ASN B CA 1
ATOM 3614 C C . ASN B 1 186 ? 11.703 -14.328 -17.906 1 97.56 186 ASN B C 1
ATOM 3616 O O . ASN B 1 186 ? 11.156 -14.422 -19.016 1 97.56 186 ASN B O 1
ATOM 3620 N N . THR B 1 187 ? 11.266 -13.641 -16.891 1 98.5 187 THR B N 1
ATOM 3621 C CA . THR B 1 187 ? 9.992 -12.93 -16.891 1 98.5 187 THR B CA 1
ATOM 3622 C C . THR B 1 187 ? 9.898 -12.008 -18.109 1 98.5 187 THR B C 1
ATOM 3624 O O . THR B 1 187 ? 10.844 -11.281 -18.422 1 98.5 187 THR B O 1
ATOM 3627 N N . ARG B 1 188 ? 8.758 -12.047 -18.828 1 97.25 188 ARG B N 1
ATOM 3628 C CA . ARG B 1 188 ? 8.57 -11.18 -19.984 1 97.25 188 ARG B CA 1
ATOM 3629 C C . ARG B 1 188 ? 7.113 -10.734 -20.109 1 97.25 188 ARG B C 1
ATOM 3631 O O . ARG B 1 188 ? 6.219 -11.383 -19.562 1 97.25 188 ARG B O 1
ATOM 3638 N N . LEU B 1 189 ? 6.93 -9.703 -20.797 1 98.12 189 LEU B N 1
ATOM 3639 C CA . LEU B 1 189 ? 5.594 -9.188 -21.094 1 98.12 189 LEU B CA 1
ATOM 3640 C C . LEU B 1 189 ? 4.875 -10.086 -22.094 1 98.12 189 LEU B C 1
ATOM 3642 O O . LEU B 1 189 ? 5.379 -10.32 -23.203 1 98.12 189 LEU B O 1
ATOM 3646 N N . LEU B 1 190 ? 3.738 -10.633 -21.688 1 98.31 190 LEU B N 1
ATOM 3647 C CA . LEU B 1 190 ? 2.898 -11.398 -22.594 1 98.31 190 LEU B CA 1
ATOM 3648 C C . LEU B 1 190 ? 2.084 -10.461 -23.484 1 98.31 190 LEU B C 1
ATOM 3650 O O . LEU B 1 190 ? 1.837 -10.773 -24.656 1 98.31 190 LEU B O 1
ATOM 3654 N N . GLY B 1 191 ? 1.619 -9.336 -22.812 1 98.25 191 GLY B N 1
ATOM 3655 C CA . GLY B 1 191 ? 0.881 -8.328 -23.562 1 98.25 191 GLY B CA 1
ATOM 3656 C C . GLY B 1 191 ? 0.284 -7.246 -22.688 1 98.25 191 GLY B C 1
ATOM 3657 O O . GLY B 1 191 ? 0.454 -7.266 -21.469 1 98.25 191 GLY B O 1
ATOM 3658 N N . ILE B 1 192 ? -0.288 -6.258 -23.391 1 97.81 192 ILE B N 1
ATOM 3659 C CA . ILE B 1 192 ? -0.968 -5.133 -22.75 1 97.81 192 ILE B CA 1
ATOM 3660 C C . ILE B 1 192 ? -2.471 -5.227 -23.016 1 97.81 192 ILE B C 1
ATOM 3662 O O . ILE B 1 192 ? -2.91 -5.227 -24.156 1 97.81 192 ILE B O 1
ATOM 3666 N N . LEU B 1 193 ? -3.219 -5.402 -21.938 1 96.88 193 LEU B N 1
ATOM 3667 C CA . LEU B 1 193 ? -4.668 -5.473 -22.047 1 96.88 193 LEU B CA 1
ATOM 3668 C C . LEU B 1 193 ? -5.305 -4.117 -21.766 1 96.88 193 LEU B C 1
ATOM 3670 O O . LEU B 1 193 ? -5.227 -3.621 -20.625 1 96.88 193 LEU B O 1
ATOM 3674 N N . ARG B 1 194 ? -5.895 -3.502 -22.781 1 93.69 194 ARG B N 1
ATOM 3675 C CA . ARG B 1 194 ? -6.613 -2.244 -22.609 1 93.69 194 ARG B CA 1
ATOM 3676 C C . ARG B 1 194 ? -7.969 -2.477 -21.953 1 93.69 194 ARG B C 1
ATOM 3678 O O . ARG B 1 194 ? -8.758 -3.297 -22.422 1 93.69 194 ARG B O 1
ATOM 3685 N N . THR B 1 195 ? -8.141 -1.793 -20.75 1 89.5 195 THR B N 1
ATOM 3686 C CA . THR B 1 195 ? -9.344 -2.023 -19.953 1 89.5 195 THR B CA 1
ATOM 3687 C C . THR B 1 195 ? -10.055 -0.708 -19.656 1 89.5 195 THR B C 1
ATOM 3689 O O . THR B 1 195 ? -9.516 0.37 -19.922 1 89.5 195 THR B O 1
ATOM 3692 N N . MET B 1 196 ? -11.352 -0.791 -19.125 1 74.44 196 MET B N 1
ATOM 3693 C CA . MET B 1 196 ? -12.188 0.286 -18.625 1 74.44 196 MET B CA 1
ATOM 3694 C C . MET B 1 196 ? -12.375 1.38 -19.672 1 74.44 196 MET B C 1
ATOM 3696 O O . MET B 1 196 ? -12.391 2.566 -19.328 1 74.44 196 MET B O 1
ATOM 3700 N N . ASN B 1 197 ? -12.383 0.972 -20.812 1 68.56 197 ASN B N 1
ATOM 3701 C CA . ASN B 1 197 ? -12.469 1.905 -21.922 1 68.56 197 ASN B CA 1
ATOM 3702 C C . ASN B 1 197 ? -13.891 2.42 -22.125 1 68.56 197 ASN B C 1
ATOM 3704 O O . ASN B 1 197 ? -14.828 1.63 -22.281 1 68.56 197 ASN B O 1
ATOM 3708 N N . ASP B 1 198 ? -13.938 3.709 -21.766 1 67.38 198 ASP B N 1
ATOM 3709 C CA . ASP B 1 198 ? -15.164 4.367 -22.203 1 67.38 198 ASP B CA 1
ATOM 3710 C C . ASP B 1 198 ? -15.031 4.91 -23.625 1 67.38 198 ASP B C 1
ATOM 3712 O O . ASP B 1 198 ? -14.414 5.953 -23.828 1 67.38 198 ASP B O 1
ATOM 3716 N N . VAL B 1 199 ? -15.594 4.273 -24.531 1 61.78 199 VAL B N 1
ATOM 3717 C CA . VAL B 1 199 ? -15.414 4.512 -25.953 1 61.78 199 VAL B CA 1
ATOM 3718 C C . VAL B 1 199 ? -15.922 5.906 -26.312 1 61.78 199 VAL B C 1
ATOM 3720 O O . VAL B 1 199 ? -15.555 6.461 -27.359 1 61.78 199 VAL B O 1
ATOM 3723 N N . ARG B 1 200 ? -16.594 6.52 -25.406 1 65.94 200 ARG B N 1
ATOM 3724 C CA . ARG B 1 200 ? -17.156 7.824 -25.75 1 65.94 200 ARG B CA 1
ATOM 3725 C C . ARG B 1 200 ? -16.203 8.945 -25.359 1 65.94 200 ARG B C 1
ATOM 3727 O O . ARG B 1 200 ? -16.359 10.086 -25.828 1 65.94 200 ARG B O 1
ATOM 3734 N N . ARG B 1 201 ? -15.266 8.625 -24.703 1 74.06 201 ARG B N 1
ATOM 3735 C CA . ARG B 1 201 ? -14.344 9.656 -24.234 1 74.06 201 ARG B CA 1
ATOM 3736 C C . ARG B 1 201 ? -13.188 9.836 -25.203 1 74.06 201 ARG B C 1
ATOM 3738 O O . ARG B 1 201 ? -12.422 8.906 -25.453 1 74.06 201 ARG B O 1
ATOM 3745 N N . ASN B 1 202 ? -12.984 11 -25.75 1 74.5 202 ASN B N 1
ATOM 3746 C CA . ASN B 1 202 ? -11.938 11.312 -26.734 1 74.5 202 ASN B CA 1
ATOM 3747 C C . ASN B 1 202 ? -10.547 11.086 -26.156 1 74.5 202 ASN B C 1
ATOM 3749 O O . ASN B 1 202 ? -9.641 10.648 -26.859 1 74.5 202 ASN B O 1
ATOM 3753 N N . ASP B 1 203 ? -10.43 11.375 -24.953 1 79.75 203 ASP B N 1
ATOM 3754 C CA . ASP B 1 203 ? -9.117 11.18 -24.344 1 79.75 203 ASP B CA 1
ATOM 3755 C C . ASP B 1 203 ? -8.758 9.703 -24.266 1 79.75 203 ASP B C 1
ATOM 3757 O O . ASP B 1 203 ? -7.621 9.312 -24.547 1 79.75 203 ASP B O 1
ATOM 3761 N N . ALA B 1 204 ? -9.734 8.93 -23.953 1 79.56 204 ALA B N 1
ATOM 3762 C CA . ALA B 1 204 ? -9.5 7.488 -23.922 1 79.56 204 ALA B CA 1
ATOM 3763 C C . ALA B 1 204 ? -9.039 6.977 -25.281 1 79.56 204 ALA B C 1
ATOM 3765 O O . ALA B 1 204 ? -8.125 6.148 -25.375 1 79.56 204 ALA B O 1
ATOM 3766 N N . LYS B 1 205 ? -9.656 7.508 -26.297 1 83 205 LYS B N 1
ATOM 3767 C CA . LYS B 1 205 ? -9.289 7.113 -27.656 1 83 205 LYS B CA 1
ATOM 3768 C C . LYS B 1 205 ? -7.84 7.48 -27.969 1 83 205 LYS B C 1
ATOM 3770 O O . LYS B 1 205 ? -7.109 6.691 -28.562 1 83 205 LYS B O 1
ATOM 3775 N N . ALA B 1 206 ? -7.461 8.648 -27.547 1 88.25 206 ALA B N 1
ATOM 3776 C CA . ALA B 1 206 ? -6.102 9.125 -27.797 1 88.25 206 ALA B CA 1
ATOM 3777 C C . ALA B 1 206 ? -5.07 8.219 -27.125 1 88.25 206 ALA B C 1
ATOM 3779 O O . ALA B 1 206 ? -4.074 7.84 -27.75 1 88.25 206 ALA B O 1
ATOM 3780 N N . PHE B 1 207 ? -5.355 7.801 -25.953 1 88.94 207 PHE B N 1
ATOM 3781 C CA . PHE B 1 207 ? -4.391 6.984 -25.219 1 88.94 207 PHE B CA 1
ATOM 3782 C C . PHE B 1 207 ? -4.406 5.547 -25.734 1 88.94 207 PHE B C 1
ATOM 3784 O O . PHE B 1 207 ? -3.377 4.867 -25.719 1 88.94 207 PHE B O 1
ATOM 3791 N N . ASN B 1 208 ? -5.543 5.156 -26.203 1 88.88 208 ASN B N 1
ATOM 3792 C CA . ASN B 1 208 ? -5.609 3.867 -26.875 1 88.88 208 ASN B CA 1
ATOM 3793 C C . ASN B 1 208 ? -4.691 3.828 -28.094 1 88.88 208 ASN B C 1
ATOM 3795 O O . ASN B 1 208 ? -3.969 2.854 -28.312 1 88.88 208 ASN B O 1
ATOM 3799 N N . GLU B 1 209 ? -4.75 4.895 -28.844 1 90.62 209 GLU B N 1
ATOM 3800 C CA . GLU B 1 209 ? -3.916 4.992 -30.047 1 90.62 209 GLU B CA 1
ATOM 3801 C C . GLU B 1 209 ? -2.438 5.094 -29.672 1 90.62 209 GLU B C 1
ATOM 3803 O O . GLU B 1 209 ? -1.592 4.465 -30.312 1 90.62 209 GLU B O 1
ATOM 3808 N N . MET B 1 210 ? -2.135 5.812 -28.688 1 93.12 210 MET B N 1
ATOM 3809 C CA . MET B 1 210 ? -0.75 6.035 -28.281 1 93.12 210 MET B CA 1
ATOM 3810 C C . MET B 1 210 ? -0.099 4.734 -27.828 1 93.12 210 MET B C 1
ATOM 3812 O O . MET B 1 210 ? 1.025 4.426 -28.234 1 93.12 210 MET B O 1
ATOM 3816 N N . ILE B 1 211 ? -0.826 3.979 -27.016 1 94.5 211 ILE B N 1
ATOM 3817 C CA . ILE B 1 211 ? -0.251 2.742 -26.5 1 94.5 211 ILE B CA 1
ATOM 3818 C C . ILE B 1 211 ? -0.079 1.735 -27.625 1 94.5 211 ILE B C 1
ATOM 3820 O O . ILE B 1 211 ? 0.879 0.959 -27.641 1 94.5 211 ILE B O 1
ATOM 3824 N N . GLU B 1 212 ? -1.016 1.729 -28.531 1 94.25 212 GLU B N 1
ATOM 3825 C CA . GLU B 1 212 ? -0.921 0.844 -29.688 1 94.25 212 GLU B CA 1
ATOM 3826 C C . GLU B 1 212 ? 0.262 1.22 -30.578 1 94.25 212 GLU B C 1
ATOM 3828 O O . GLU B 1 212 ? 0.925 0.346 -31.141 1 94.25 212 GLU B O 1
ATOM 3833 N N . GLU B 1 213 ? 0.5 2.451 -30.719 1 95.38 213 GLU B N 1
ATOM 3834 C CA . GLU B 1 213 ? 1.625 2.932 -31.516 1 95.38 213 GLU B CA 1
ATOM 3835 C C . GLU B 1 213 ? 2.955 2.598 -30.859 1 95.38 213 GLU B C 1
ATOM 3837 O O . GLU B 1 213 ? 3.906 2.189 -31.516 1 95.38 213 GLU B O 1
ATOM 3842 N N . ASP B 1 214 ? 2.979 2.756 -29.578 1 95.25 214 ASP B N 1
ATOM 3843 C CA . ASP B 1 214 ? 4.219 2.555 -28.844 1 95.25 214 ASP B CA 1
ATOM 3844 C C . ASP B 1 214 ? 4.547 1.068 -28.703 1 95.25 214 ASP B C 1
ATOM 3846 O O . ASP B 1 214 ? 5.715 0.686 -28.656 1 95.25 214 ASP B O 1
ATOM 3850 N N . TYR B 1 215 ? 3.449 0.263 -28.562 1 95.38 215 TYR B N 1
ATOM 3851 C CA . TYR B 1 215 ? 3.623 -1.167 -28.328 1 95.38 215 TYR B CA 1
ATOM 3852 C C . TYR B 1 215 ? 2.723 -1.981 -29.25 1 95.38 215 TYR B C 1
ATOM 3854 O O . TYR B 1 215 ? 1.927 -2.801 -28.797 1 95.38 215 TYR B O 1
ATOM 3862 N N . PRO B 1 216 ? 2.932 -1.891 -30.594 1 94.31 216 PRO B N 1
ATOM 3863 C CA . PRO B 1 216 ? 2.018 -2.486 -31.562 1 94.31 216 PRO B CA 1
ATOM 3864 C C . PRO B 1 216 ? 1.955 -4.008 -31.469 1 94.31 216 PRO B C 1
ATOM 3866 O O . PRO B 1 216 ? 0.906 -4.605 -31.719 1 94.31 216 PRO B O 1
ATOM 3869 N N . ASN B 1 217 ? 3.031 -4.652 -30.984 1 94.75 217 ASN B N 1
ATOM 3870 C CA . ASN B 1 217 ? 3.055 -6.113 -30.938 1 94.75 217 ASN B CA 1
ATOM 3871 C C . ASN B 1 217 ? 2.631 -6.637 -29.578 1 94.75 217 ASN B C 1
ATOM 3873 O O . ASN B 1 217 ? 2.348 -7.828 -29.422 1 94.75 217 ASN B O 1
ATOM 3877 N N . GLU B 1 218 ? 2.531 -5.707 -28.609 1 96.31 218 GLU B N 1
ATOM 3878 C CA . GLU B 1 218 ? 2.281 -6.145 -27.234 1 96.31 218 GLU B CA 1
ATOM 3879 C C . GLU B 1 218 ? 0.819 -5.941 -26.844 1 96.31 218 GLU B C 1
ATOM 3881 O O . GLU B 1 218 ? 0.298 -6.645 -25.984 1 96.31 218 GLU B O 1
ATOM 3886 N N . VAL B 1 219 ? 0.168 -5.039 -27.547 1 96.31 219 VAL B N 1
ATOM 3887 C CA . VAL B 1 219 ? -1.222 -4.77 -27.188 1 96.31 219 VAL B CA 1
ATOM 3888 C C . VAL B 1 219 ? -2.107 -5.922 -27.672 1 96.31 219 VAL B C 1
ATOM 3890 O O . VAL B 1 219 ? -1.922 -6.441 -28.766 1 96.31 219 VAL B O 1
ATOM 3893 N N . PHE B 1 220 ? -2.967 -6.375 -26.797 1 96.88 220 PHE B N 1
ATOM 3894 C CA . PHE B 1 220 ? -3.99 -7.324 -27.219 1 96.88 220 PHE B CA 1
ATOM 3895 C C . PHE B 1 220 ? -4.996 -6.664 -28.156 1 96.88 220 PHE B C 1
ATOM 3897 O O . PHE B 1 220 ? -5.285 -5.473 -28.016 1 96.88 220 PHE B O 1
ATOM 3904 N N . LYS B 1 221 ? -5.559 -7.469 -29.062 1 94.06 221 LYS B N 1
ATOM 3905 C CA . LYS B 1 221 ? -6.605 -6.961 -29.938 1 94.06 221 LYS B CA 1
ATOM 3906 C C . LYS B 1 221 ? -7.895 -6.695 -29.172 1 94.06 221 LYS B C 1
ATOM 3908 O O . LYS B 1 221 ? -8.602 -5.723 -29.453 1 94.06 221 LYS B O 1
ATOM 3913 N N . THR B 1 222 ? -8.141 -7.551 -28.203 1 93.38 222 THR B N 1
ATOM 3914 C CA . THR B 1 222 ? -9.344 -7.434 -27.391 1 93.38 222 THR B CA 1
ATOM 3915 C C . THR B 1 222 ? -9.234 -6.25 -26.438 1 93.38 222 THR B C 1
ATOM 3917 O O . THR B 1 222 ? -8.188 -6.031 -25.828 1 93.38 222 THR B O 1
ATOM 3920 N N . ILE B 1 223 ? -10.297 -5.445 -26.375 1 90 223 ILE B N 1
ATOM 3921 C CA . ILE B 1 223 ? -10.43 -4.352 -25.422 1 90 223 ILE B CA 1
ATOM 3922 C C . ILE B 1 223 ? -11.602 -4.621 -24.484 1 90 223 ILE B C 1
ATOM 3924 O O . ILE B 1 223 ? -12.688 -4.992 -24.938 1 90 223 ILE B O 1
ATOM 3928 N N . ILE B 1 224 ? -11.336 -4.547 -23.156 1 89.06 224 ILE B N 1
ATOM 3929 C CA . ILE B 1 224 ? -12.398 -4.746 -22.172 1 89.06 224 ILE B CA 1
ATOM 3930 C C . ILE B 1 224 ? -13.094 -3.416 -21.891 1 89.06 224 ILE B C 1
ATOM 3932 O O . ILE B 1 224 ? -12.469 -2.482 -21.375 1 89.06 224 ILE B O 1
ATOM 3936 N N . THR B 1 225 ? -14.359 -3.301 -22.188 1 80.75 225 THR B N 1
ATOM 3937 C CA . THR B 1 225 ? -15.102 -2.066 -21.984 1 80.75 225 THR B CA 1
ATOM 3938 C C . THR B 1 225 ? -15.773 -2.061 -20.625 1 80.75 225 THR B C 1
ATOM 3940 O O . THR B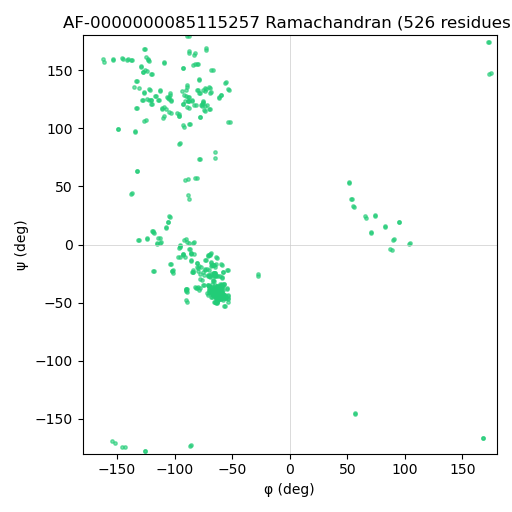 1 225 ? -15.93 -3.111 -20 1 80.75 225 THR B O 1
ATOM 3943 N N . ARG B 1 226 ? -15.961 -0.803 -20.094 1 71.31 226 ARG B N 1
ATOM 3944 C CA . ARG B 1 226 ? -16.625 -0.644 -18.797 1 71.31 226 ARG B CA 1
ATOM 3945 C C . ARG B 1 226 ? -18.078 -1.105 -18.859 1 71.31 226 ARG B C 1
ATOM 3947 O O . ARG B 1 226 ? -18.875 -0.561 -19.641 1 71.31 226 ARG B O 1
ATOM 3954 N N . LYS B 1 227 ? 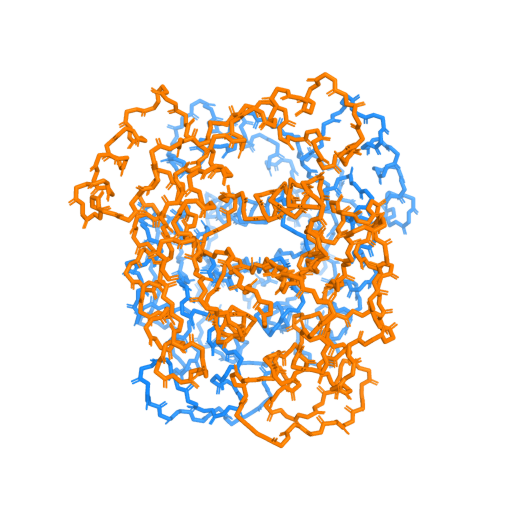-18.344 -2.324 -18.891 1 59.28 227 LYS B N 1
ATOM 3955 C CA . LYS B 1 227 ? -19.766 -2.654 -18.891 1 59.28 227 LYS B CA 1
ATOM 3956 C C . LYS B 1 227 ? -20.297 -2.824 -17.469 1 59.28 227 LYS B C 1
ATOM 3958 O O . LYS B 1 227 ? -19.547 -3.178 -16.562 1 59.28 227 LYS B O 1
ATOM 3963 N N . ALA B 1 228 ? -21.453 -2.277 -16.969 1 51.12 228 ALA B N 1
ATOM 3964 C CA . ALA B 1 228 ? -22.234 -2.424 -15.734 1 51.12 228 ALA B CA 1
ATOM 3965 C C . ALA B 1 228 ? -22.031 -3.811 -15.125 1 51.12 228 ALA B C 1
ATOM 3967 O O . ALA B 1 228 ? -22.031 -3.963 -13.906 1 51.12 228 ALA B O 1
ATOM 3968 N N . PRO B 1 229 ? -21.703 -4.793 -15.836 1 48.31 229 PRO B N 1
ATOM 3969 C CA . PRO B 1 229 ? -21.781 -6.16 -15.312 1 48.31 229 PRO B CA 1
ATOM 3970 C C . PRO B 1 229 ? -20.594 -6.527 -14.445 1 48.31 229 PRO B C 1
ATOM 3972 O O . PRO B 1 229 ? -20.703 -7.371 -13.555 1 48.31 229 PRO B O 1
ATOM 3975 N N . ILE B 1 230 ? -19.453 -5.875 -14.492 1 53.56 230 ILE B N 1
ATOM 3976 C CA . ILE B 1 230 ? -18.266 -6.277 -13.742 1 53.56 230 ILE B CA 1
ATOM 3977 C C . ILE B 1 230 ? -18.484 -6.027 -12.258 1 53.56 230 ILE B C 1
ATOM 3979 O O . ILE B 1 230 ? -18 -6.785 -11.414 1 53.56 230 ILE B O 1
ATOM 3983 N N . GLY B 1 231 ? -19.312 -5.105 -12.047 1 54.25 231 GLY B N 1
ATOM 3984 C CA . GLY B 1 231 ? -19.656 -4.816 -10.664 1 54.25 231 GLY B CA 1
ATOM 3985 C C . GLY B 1 231 ? -20.391 -5.957 -9.977 1 54.25 231 GLY B C 1
ATOM 3986 O O . GLY B 1 231 ? -20.203 -6.195 -8.789 1 54.25 231 GLY B O 1
ATOM 3987 N N . ARG B 1 232 ? -21.078 -6.719 -10.805 1 52.5 232 ARG B N 1
ATOM 3988 C CA . ARG B 1 232 ? -21.891 -7.781 -10.234 1 52.5 232 ARG B CA 1
ATOM 3989 C C . ARG B 1 232 ? -21.062 -9.039 -9.977 1 52.5 232 ARG B C 1
ATOM 3991 O O . ARG B 1 232 ? -21.484 -9.906 -9.203 1 52.5 232 ARG B O 1
ATOM 3998 N N . LEU B 1 233 ? -19.984 -9.133 -10.711 1 56.12 233 LEU B N 1
ATOM 3999 C CA . LEU B 1 233 ? -19.109 -10.273 -10.453 1 56.12 233 LEU B CA 1
ATOM 4000 C C . LEU B 1 233 ? -18.625 -10.281 -9.008 1 56.12 233 LEU B C 1
ATOM 4002 O O . LEU B 1 233 ? -18.469 -11.344 -8.406 1 56.12 233 LEU B O 1
ATOM 4006 N N . SER B 1 234 ? -18.406 -9.148 -8.523 1 54.91 234 SER B N 1
ATOM 4007 C CA . SER B 1 234 ? -17.953 -9.047 -7.145 1 54.91 234 SER B CA 1
ATOM 4008 C C . SER B 1 234 ? -19.031 -9.523 -6.172 1 54.91 234 SER B C 1
ATOM 4010 O O . SER B 1 234 ? -18.719 -9.984 -5.07 1 54.91 234 SER B O 1
ATOM 4012 N N . LEU B 1 235 ? -20.266 -9.414 -6.684 1 50.69 235 LEU B N 1
ATOM 4013 C CA . LEU B 1 235 ? -21.375 -9.75 -5.809 1 50.69 235 LEU B CA 1
ATOM 4014 C C . LEU B 1 235 ? -21.734 -11.234 -5.914 1 50.69 235 LEU B C 1
ATOM 4016 O O . LEU B 1 235 ? -22 -11.883 -4.898 1 50.69 235 LEU B O 1
ATOM 4020 N N . TYR B 1 236 ? -21.656 -11.75 -7.184 1 56.56 236 TYR B N 1
ATOM 4021 C CA . TYR B 1 236 ? -22.234 -13.078 -7.371 1 56.56 236 TYR B CA 1
ATOM 4022 C C . TYR B 1 236 ? -21.156 -14.086 -7.723 1 56.56 236 TYR B C 1
ATOM 4024 O O . TYR B 1 236 ? -21.422 -15.289 -7.82 1 56.56 236 TYR B O 1
ATOM 4032 N N . GLY B 1 237 ? -20 -13.586 -7.664 1 61.56 237 GLY B N 1
ATOM 4033 C CA . GLY B 1 237 ? -18.969 -14.5 -8.109 1 61.56 237 GLY B CA 1
ATOM 4034 C C . GLY B 1 237 ? -19.188 -15.023 -9.516 1 61.56 237 GLY B C 1
ATOM 4035 O O . GLY B 1 237 ? -19.516 -14.258 -10.422 1 61.56 237 GLY B O 1
ATOM 4036 N N . PHE B 1 238 ? -18.812 -16.297 -9.812 1 68.38 238 PHE B N 1
ATOM 4037 C CA . PHE B 1 238 ? -18.859 -16.844 -11.156 1 68.38 238 PHE B CA 1
ATOM 4038 C C . PHE B 1 238 ? -20.031 -17.812 -11.32 1 68.38 238 PHE B C 1
ATOM 4040 O O . PHE B 1 238 ? -20.016 -18.688 -12.18 1 68.38 238 PHE B O 1
ATOM 4047 N N . GLU B 1 239 ? -20.938 -17.594 -10.352 1 64.81 239 GLU B N 1
ATOM 4048 C CA . GLU B 1 239 ? -22.141 -18.391 -10.516 1 64.81 239 GLU B CA 1
ATOM 4049 C C . GLU B 1 239 ? -22.938 -17.938 -11.734 1 64.81 239 GLU B C 1
ATOM 4051 O O . GLU B 1 239 ? -23.062 -16.734 -11.984 1 64.81 239 GLU B O 1
ATOM 4056 N N . GLU B 1 240 ? -23.297 -18.891 -12.5 1 63.25 240 GLU B N 1
ATOM 4057 C CA . GLU B 1 240 ? -23.906 -18.688 -13.805 1 63.25 240 GLU B CA 1
ATOM 4058 C C . GLU B 1 240 ? -25.125 -17.781 -13.695 1 63.25 240 GLU B C 1
ATOM 4060 O O . GLU B 1 240 ? -26.031 -18.031 -12.883 1 63.25 240 GLU B O 1
ATOM 4065 N N . ASN B 1 241 ? -24.891 -16.547 -14.156 1 63.81 241 ASN B N 1
ATOM 4066 C CA . ASN B 1 241 ? -26.031 -15.656 -14.414 1 63.81 241 ASN B CA 1
ATOM 4067 C C . ASN B 1 241 ? -25.859 -14.883 -15.711 1 63.81 241 ASN B C 1
ATOM 4069 O O . ASN B 1 241 ? -24.797 -14.93 -16.328 1 63.81 241 ASN B O 1
ATOM 4073 N N . ASN B 1 242 ? -26.984 -14.438 -16.203 1 62.59 242 ASN B N 1
ATOM 4074 C CA . ASN B 1 242 ? -26.984 -13.773 -17.516 1 62.59 242 ASN B CA 1
ATOM 4075 C C . ASN B 1 242 ? -25.984 -12.625 -17.547 1 62.59 242 ASN B C 1
ATOM 4077 O O . ASN B 1 242 ? -25.328 -12.406 -18.562 1 62.59 242 ASN B O 1
ATOM 4081 N N . GLU B 1 243 ? -25.875 -11.977 -16.531 1 60.53 243 GLU B N 1
ATOM 4082 C CA . GLU B 1 243 ? -25 -10.812 -16.469 1 60.53 243 GLU B CA 1
ATOM 4083 C C . GLU B 1 243 ? -23.531 -11.234 -16.5 1 60.53 243 GLU B C 1
ATOM 4085 O O . GLU B 1 243 ? -22.703 -10.609 -17.156 1 60.53 243 GLU B O 1
ATOM 4090 N N . LEU B 1 244 ? -23.359 -12.297 -15.898 1 64.25 244 LEU B N 1
ATOM 4091 C CA . LEU B 1 244 ? -22.016 -12.867 -15.922 1 64.25 244 LEU B CA 1
ATOM 4092 C C . LEU B 1 244 ? -21.625 -13.281 -17.344 1 64.25 244 LEU B C 1
ATOM 4094 O O . LEU B 1 244 ? -20.5 -13.023 -17.781 1 64.25 244 LEU B O 1
ATOM 4098 N N . ASN B 1 245 ? -22.562 -13.766 -17.938 1 68.25 245 ASN B N 1
ATOM 4099 C CA . ASN B 1 245 ? -22.297 -14.273 -19.281 1 68.25 245 ASN B CA 1
ATOM 4100 C C . ASN B 1 245 ? -21.875 -13.148 -20.234 1 68.25 245 ASN B C 1
ATOM 4102 O O . ASN B 1 245 ? -20.984 -13.32 -21.047 1 68.25 245 ASN B O 1
ATOM 4106 N N . GLN B 1 246 ? -22.547 -12.078 -20.094 1 67.81 246 GLN B N 1
ATOM 4107 C CA . GLN B 1 246 ? -22.219 -10.945 -20.953 1 67.81 246 GLN B CA 1
ATOM 4108 C C . GLN B 1 246 ? -20.844 -10.398 -20.625 1 67.81 246 GLN B C 1
ATOM 4110 O O . GLN B 1 246 ? -20.078 -10.062 -21.547 1 67.81 246 GLN B O 1
ATOM 4115 N N . ALA B 1 247 ? -20.531 -10.352 -19.422 1 66.75 247 ALA B N 1
ATOM 4116 C CA . ALA B 1 247 ? -19.203 -9.891 -19 1 66.75 247 ALA B CA 1
ATOM 4117 C C . ALA B 1 247 ? -18.125 -10.859 -19.453 1 66.75 247 ALA B C 1
ATOM 4119 O O . ALA B 1 247 ? -17.062 -10.438 -19.938 1 66.75 247 ALA B O 1
ATOM 4120 N N . LEU B 1 248 ? -18.516 -12.016 -19.516 1 77.62 248 LEU B N 1
ATOM 4121 C CA . LEU B 1 248 ? -17.547 -13.07 -19.812 1 77.62 248 LEU B CA 1
ATOM 4122 C C . LEU B 1 248 ? -17.25 -13.109 -21.312 1 77.62 248 LEU B C 1
ATOM 4124 O O . LEU B 1 248 ? -16.141 -13.508 -21.703 1 77.62 248 LEU B O 1
ATOM 4128 N N . GLU B 1 249 ? -18.125 -12.516 -22.062 1 79.75 249 GLU B N 1
ATOM 4129 C CA . GLU B 1 249 ? -17.906 -12.555 -23.516 1 79.75 249 GLU B CA 1
ATOM 4130 C C . GLU B 1 249 ? -16.672 -11.766 -23.906 1 79.75 249 GLU B C 1
ATOM 4132 O O . GLU B 1 249 ? -15.852 -12.234 -24.703 1 79.75 249 GLU B O 1
ATOM 4137 N N . GLN B 1 250 ? -16.484 -10.625 -23.359 1 82.06 250 GLN B N 1
ATOM 4138 C CA . GLN B 1 250 ? -15.297 -9.828 -23.672 1 82.06 250 GLN B CA 1
ATOM 4139 C C . GLN B 1 250 ? -14.031 -10.516 -23.172 1 82.06 250 GLN B C 1
ATOM 4141 O O . GLN B 1 250 ? -12.992 -10.477 -23.844 1 82.06 250 GLN B O 1
ATOM 4146 N N . TYR B 1 251 ? -14.156 -11.219 -22.125 1 90.62 251 TYR B N 1
ATOM 4147 C CA . TYR B 1 251 ? -12.977 -11.859 -21.547 1 90.62 251 TYR B CA 1
ATOM 4148 C C . TYR B 1 251 ? -12.633 -13.133 -22.312 1 90.62 251 TYR B C 1
ATOM 4150 O O . TYR B 1 251 ? -11.477 -13.555 -22.328 1 90.62 251 TYR B O 1
ATOM 4158 N N . GLU B 1 252 ? -13.625 -13.688 -22.984 1 92.81 252 GLU B N 1
ATOM 4159 C CA . GLU B 1 252 ? -13.375 -14.898 -23.75 1 92.81 252 GLU B CA 1
ATOM 4160 C C . GLU B 1 252 ? -12.438 -14.625 -24.922 1 92.81 252 GLU B C 1
ATOM 4162 O O . GLU B 1 252 ? -11.539 -15.422 -25.203 1 92.81 252 GLU B O 1
ATOM 4167 N N . ASN B 1 253 ? -12.711 -13.508 -25.594 1 92.56 253 ASN B N 1
ATOM 4168 C CA . ASN B 1 253 ? -11.82 -13.141 -26.688 1 92.56 253 ASN B CA 1
ATOM 4169 C C . ASN B 1 253 ? -10.406 -12.859 -26.188 1 92.56 253 ASN B C 1
ATOM 4171 O O . ASN B 1 253 ? -9.43 -13.289 -26.797 1 92.56 253 ASN B O 1
ATOM 4175 N N . PHE B 1 254 ? -10.344 -12.188 -25.141 1 95.62 254 PHE B N 1
ATOM 4176 C CA . PHE B 1 254 ? -9.047 -11.938 -24.516 1 95.62 254 PHE B CA 1
ATOM 4177 C C . PHE B 1 254 ? -8.367 -13.25 -24.141 1 95.62 254 PHE B C 1
ATOM 4179 O O . PHE B 1 254 ? -7.176 -13.43 -24.406 1 95.62 254 PHE B O 1
ATOM 4186 N N . TYR B 1 255 ? -9.133 -14.141 -23.531 1 96.75 255 TYR B N 1
ATOM 4187 C CA . TYR B 1 255 ? -8.641 -15.445 -23.109 1 96.75 255 TYR B CA 1
ATOM 4188 C C . TYR B 1 255 ? -8.047 -16.219 -24.281 1 96.75 255 TYR B C 1
ATOM 4190 O O . TYR B 1 255 ? -6.957 -16.781 -24.172 1 96.75 255 TYR B O 1
ATOM 4198 N N . LYS B 1 256 ? -8.703 -16.219 -25.375 1 96.31 256 LYS B N 1
ATOM 4199 C CA . LYS B 1 256 ? -8.227 -16.906 -26.562 1 96.31 256 LYS B CA 1
ATOM 4200 C C . LYS B 1 256 ? -6.918 -16.312 -27.062 1 96.31 256 LYS B C 1
ATOM 4202 O O . LYS B 1 256 ? -5.977 -17.047 -27.391 1 96.31 256 LYS B O 1
ATOM 4207 N N . GLU B 1 257 ? -6.871 -15.008 -27.125 1 96.69 257 GLU B N 1
ATOM 4208 C CA . GLU B 1 257 ? -5.648 -14.328 -27.562 1 96.69 257 GLU B CA 1
ATOM 4209 C C . GLU B 1 257 ? -4.484 -14.656 -26.625 1 96.69 257 GLU B C 1
ATOM 4211 O O . GLU B 1 257 ? -3.367 -14.898 -27.078 1 96.69 257 GLU B O 1
ATOM 4216 N N . MET B 1 258 ? -4.762 -14.609 -25.359 1 97.81 258 MET B N 1
ATOM 4217 C CA . MET B 1 258 ? -3.742 -14.883 -24.344 1 97.81 258 MET B CA 1
ATOM 4218 C C . MET B 1 258 ? -3.184 -16.297 -24.5 1 97.81 258 MET B C 1
ATOM 4220 O O . MET B 1 258 ? -1.967 -16.484 -24.5 1 97.81 258 MET B O 1
ATOM 4224 N N . MET B 1 259 ? -4.051 -17.266 -24.703 1 97.81 259 MET B N 1
ATOM 4225 C CA . MET B 1 259 ? -3.643 -18.672 -24.844 1 97.81 259 MET B CA 1
ATOM 4226 C C . MET B 1 259 ? -2.789 -18.859 -26.094 1 97.81 259 MET B C 1
ATOM 4228 O O . MET B 1 259 ? -1.818 -19.609 -26.078 1 97.81 259 MET B O 1
ATOM 4232 N N . GLU B 1 260 ? -3.146 -18.125 -27.125 1 97.44 260 GLU B N 1
ATOM 4233 C CA . GLU B 1 260 ? -2.361 -18.188 -28.359 1 97.44 260 GLU B CA 1
ATOM 4234 C C . GLU B 1 260 ? -0.942 -17.672 -28.125 1 97.44 260 GLU B C 1
ATOM 4236 O O . GLU B 1 260 ? 0.022 -18.266 -28.609 1 97.44 260 GLU B O 1
ATOM 4241 N N . ARG B 1 261 ? -0.868 -16.609 -27.375 1 97.44 261 ARG B N 1
ATOM 4242 C CA . ARG B 1 261 ? 0.445 -16.031 -27.125 1 97.44 261 ARG B CA 1
ATOM 4243 C C . ARG B 1 261 ? 1.28 -16.938 -26.219 1 97.44 261 ARG B C 1
ATOM 4245 O O . ARG B 1 261 ? 2.492 -17.062 -26.422 1 97.44 261 ARG B O 1
ATOM 4252 N N . VAL B 1 262 ? 0.627 -17.562 -25.25 1 96.75 262 VAL B N 1
ATOM 4253 C CA . VAL B 1 262 ? 1.319 -18.469 -24.328 1 96.75 262 VAL B CA 1
ATOM 4254 C C . VAL B 1 262 ? 1.826 -19.688 -25.094 1 96.75 262 VAL B C 1
ATOM 4256 O O . VAL B 1 262 ? 2.955 -20.141 -24.875 1 96.75 262 VAL B O 1
ATOM 4259 N N . GLN B 1 263 ? 1.075 -20.219 -26 1 93.62 263 GLN B N 1
ATOM 4260 C CA . GLN B 1 263 ? 1.411 -21.422 -26.734 1 93.62 263 GLN B CA 1
ATOM 4261 C C . GLN B 1 263 ? 2.482 -21.141 -27.781 1 93.62 263 GLN B C 1
ATOM 4263 O O . GLN B 1 263 ? 3.23 -22.047 -28.172 1 93.62 263 GLN B O 1
ATOM 4268 N N . SER B 1 264 ? 2.559 -19.938 -28.25 1 90.19 264 SER B N 1
ATOM 4269 C CA . SER B 1 264 ? 3.51 -19.578 -29.297 1 90.19 264 SER B CA 1
ATOM 4270 C C . SER B 1 264 ? 4.887 -19.281 -28.719 1 90.19 264 SER B C 1
ATOM 4272 O O . SER B 1 264 ? 5.852 -19.078 -29.453 1 90.19 264 SER B O 1
ATOM 4274 N N . ARG B 1 265 ? 5.016 -19.219 -27.438 1 82.75 265 ARG B N 1
ATOM 4275 C CA . ARG B 1 265 ? 6.281 -18.859 -26.812 1 82.75 265 ARG B CA 1
ATOM 4276 C C . ARG B 1 265 ? 6.883 -20.062 -26.078 1 82.75 265 ARG B C 1
ATOM 4278 O O . ARG B 1 265 ? 6.152 -20.953 -25.625 1 82.75 265 ARG B O 1
#

Organism: Geobacillus kaustophilus (strain HTA426) (NCBI:txid235909)

Solvent-accessible surface area (backbone atoms only — not comparable to full-atom values): 26661 Å² total; per-residue (Å²): 124,37,50,24,39,24,34,41,42,56,48,73,91,36,46,47,40,59,51,45,48,51,49,45,48,52,44,22,72,73,69,35,34,27,37,37,36,28,48,20,32,64,9,60,40,26,23,34,64,68,72,42,61,24,70,77,29,66,92,38,13,43,56,50,13,45,73,66,56,47,44,74,90,24,53,40,78,64,53,98,32,29,35,32,29,26,15,16,47,69,47,39,44,47,59,53,20,66,72,68,13,42,44,99,84,73,46,79,56,75,73,90,70,60,80,53,40,45,52,32,62,20,45,61,77,52,34,81,75,27,50,33,33,41,34,27,40,37,41,36,70,24,68,51,31,45,15,45,42,20,47,8,40,29,28,37,34,50,32,33,39,36,72,62,47,56,67,43,46,63,64,47,53,49,50,45,50,50,18,26,71,73,30,84,47,60,24,39,78,70,27,32,40,41,18,62,41,51,87,82,39,65,63,29,52,52,38,48,49,50,51,38,68,76,33,64,86,35,42,50,89,48,62,38,58,68,52,84,40,61,65,45,33,62,72,56,35,87,56,91,40,75,53,50,50,60,51,43,52,54,50,49,56,38,50,53,53,51,52,52,53,56,72,73,97,123,38,50,25,38,24,33,41,42,56,49,72,89,37,48,46,40,60,51,47,49,51,49,45,48,54,44,22,72,73,68,35,33,27,38,37,34,28,48,20,31,64,8,60,40,27,22,35,65,68,71,42,58,23,71,77,30,66,94,39,13,40,56,50,14,46,72,66,56,46,43,72,91,24,54,39,80,64,53,99,30,29,34,31,30,26,15,15,50,70,46,39,44,48,57,54,20,67,69,69,13,43,44,99,85,73,46,79,54,74,73,89,69,62,80,53,40,47,53,32,61,20,45,63,78,52,34,81,76,28,52,32,34,41,33,26,40,38,40,34,69,26,69,50,31,47,16,45,42,21,46,9,39,29,28,37,35,49,33,34,39,37,71,59,47,57,67,44,46,64,63,46,53,50,50,45,49,48,18,27,72,73,30,85,46,60,23,41,77,70,26,33,39,40,18,63,41,52,88,84,39,67,63,30,51,53,38,48,50,50,51,39,68,75,32,63,86,36,43,49,90,47,63,40,58,67,54,85,41,62,67,47,35,64,73,56,35,86,57,92,41,75,55,51,51,60,51,43,51,53,48,47,56,39,49,53,53,50,51,51,53,57,69,74,99

Sequence (530 aa):
MAITITMGIQKGGCGKSTTTGVLAYLLSRDGYRVLAVDMDSQGNLTELLSRKPSNEFTEKSVLEAMQERDPEPYIVKVNDRLDLLPANNFLATFPRWIYTGETYLGKYIRYKGKPTLILDDTLDKIRHRYDFIVIDTPPSLSEQTTNALCASQYVIMMFECSNWCYSAVPNFMESVEGARVHGRHNTRLLGILRTMNDVRRNDAKAFNEMIEEDYPNEVFKTIITRKAPIGRLSLYGFEENNELNQALEQYENFYKEMMERVQSRMAITITMGIQKGGCGKSTTTGVLAYLLSRDGYRVLAVDMDSQGNLTELLSRKPSNEFTEKSVLEAMQERDPEPYIVKVNDRLDLLPANNFLATFPRWIYTGETYLGKYIRYKGKPTLILDDTLDKIRHRYDFIVIDTPPSLSEQTTNALCASQYVIMMFECSNWCYSAVPNFMESVEGARVHGRHNTRLLGILRTMNDVRRNDAKAFNEMIEEDYPNEVFKTIITRKAPIGRLSLYGFEENNELNQALEQYENFYKEMMERVQSR

Secondary structure (DSSP, 8-state):
-PEEEEEE-S-TTSSHHHHHHHHHHHHHHTT--EEEEE--TT-HHHHHHH-S-GGGGTTSSHHHHHHHT--GGG-EEEETTEEEE---GGGGGHHHHHHH-B-TTS-B----S-GGGHHHHHHTTTGGG-SEEEEE--SSSSHHHHHHHHT-SEEEEEEESSHHHHHHHHHHHHHHHHHHHHSSS--EEEEEEEEEE-TT-HHHHHHHHHHHHHSTTTEEEEEEE--TTHHHHHHHTTS--HHHHHHHHHHHHHHHHHHHHHHT-/-PEEEEEE-S-TTSSHHHHHHHHHHHHHHTT--EEEEE--TT-HHHHHHH-S-GGGGTTSSHHHHHHHT--GGG-EEEETTEEEE---GGGGGHHHHHHH-B-TTS-B----S-GGGHHHHHHTTTGGG-SEEEEE--SSSSHHHHHHHHT-SEEEEEEESSHHHHHHHHHHHHHHHHHHHHSSS--EEEEEEEEEE-TT-HHHHHHHHHHHHH-TTTEEEEEEE--TTHHHHHHHTTS--HHHHHHHHHHHHHHHHHHHHHHT-

InterPro domains:
  IPR025669 AAA domain [PF13614] (4-180)
  IPR027417 P-loop containing nucleoside triphosphate hydrolase [G3DSA:3.40.50.300] (1-265)
  IPR027417 P-loop containing nucleoside triphosphate hydrolase [SSF52540] (1-262)
  IPR050678 DNA Partitioning ATPase [PTHR13696] (2-261)